Protein 2XR7 (pdb70)

Sequence (440 aa):
ASVIEQCQVVPSPGSATELTLPLTYFDHVWLAFHRRRILFYKLPISRPDFVQTIIPTLKDSLSLTLKYYLPLAGNVACPQDWSGYPELRYVTGNSVSVIFSESDDFNYLIGYHPRNTKDFYHFVPQLAEPKDAPGVQLAPVLAIQVTLFPNHGISIGFTNHHVAGDGATIVKFVRAWALLNKFGGDEQFLANEFIPFYDRSVIKDPNGVGSIWNEKKYKHKSDVVTPPDKVRGTFIITRHDIGKLKNLVLTRRPKLTHVTSFTVTCAYVWTCIIKSEAATGEEIDENGEFFGCAADCRAQFNPPLPPSYFGNALVGYVARTRQVDLAGKEGFTIAVELIGEAIRKRKDEEWILSGSWFKEYDKVDAKRSLSVAGSPKLDLYAADFGWGRPEKLEFVSIDNDDGISSLSKSKDSDGDLEIGLSLSKTRNAFAAFTHGISFL

Organism: Nicotiana tabacum (NCBI:txid4097)

Foldseek 3Di:
DFDDKPQFLAADPVADFWDKFWFFLQLAVLLPPAKKKKFWAWDQDAPVVCVVPVVVLLSVLQSPLCSQVVLLLWWFKAADDLPDTTMSTGGPPGHEMETEEEDEPPVQVLAQPWAFLQVCVVQADQFDDWDDDVRIITGRAKYWYWYDYGRTTIMIMMMGRQSQFAQLQVLLSLLSSLQCSQVVNDCVSRDPLSGADEDPCVVPAPPPVSCVHSVVPCSVARNDDDGDGWIKGKDKQFLVLLVVQLVVLCVPPVDAPQRDSVQLVCLVLVLLLLQLVVVPPDDDDQFAAKEKEWDAQQPAPPHRNDSRHGGHRIFMFMFDDRSNCCNDDCNSSVSSVGSRCSVVPCNVNCVVRPVVCSVVPPPDDQARYEYEDHDQPRPSQSSRNNSHGTSHMDPSPQAPGNHYYYKYHDNDDHRMIMDMTIGHPSSVSSVVSVVVSVVD

InterPro domains:
  IPR023213 Chloramphenicol acetyltransferase-like domain superfamily [G3DSA:3.30.559.10] (2-233)
  IPR023213 Chloramphenicol acetyltransferase-like domain superfamily [G3DSA:3.30.559.10] (234-453)
  IPR051504 Plant secondary metabolite acyltransferase [PTHR31625] (3-452)

CATH classification: 3.30.559.10 (+1 more: 3.30.559.10)

Nearest PDB structures (foldseek):
  2xr7-assembly1_A-2  TM=1.002E+00  e=4.385E-95  Nicotiana tabacum
  7dex-assembly1_A  TM=9.351E-01  e=4.561E-46  Gentiana triflora
  2e1v-assembly2_B  TM=8.966E-01  e=1.602E-45  Chrysanthemum x morifolium
  6wcs-assembly1_B  TM=7.770E-01  e=4.187E-25  Arabidopsis thaliana
  8dqr-assembly1_A  TM=7.249E-01  e=1.707E-25  Arabidopsis thaliana

Solvent-accessible surface area: 20108 Å² total

Structure (mmCIF, N/CA/C/O backbone):
data_2XR7
#
_entry.id   2XR7
#
_cell.length_a   98.079
_cell.length_b   98.079
_cell.length_c   151.840
_cell.angle_alpha   90.00
_cell.angle_beta   90.00
_cell.angle_gamma   90.00
#
_symmetry.space_group_name_H-M   'P 42 21 2'
#
loop_
_entity.id
_entity.type
_entity.pdbx_description
1 polymer MALONYLTRANSFERASE
2 non-polymer 'MALONYL-COENZYME A'
#
loop_
_atom_site.group_PDB
_atom_site.id
_atom_site.type_symbol
_atom_site.label_atom_id
_atom_site.label_alt_id
_atom_site.label_comp_id
_atom_site.label_asym_id
_atom_site.label_entity_id
_atom_site.label_seq_id
_atom_site.pdbx_PDB_ins_code
_atom_site.Cartn_x
_atom_site.Cartn_y
_atom_site.Cartn_z
_atom_site.occupancy
_atom_site.B_iso_or_equiv
_atom_site.auth_seq_id
_atom_site.auth_comp_id
_atom_site.auth_asym_id
_atom_site.auth_atom_id
_atom_site.pdbx_PDB_model_num
ATOM 1 N N . ALA A 1 2 ? -12.960 -43.345 29.204 1.00 80.66 2 ALA A N 1
ATOM 2 C CA . ALA A 1 2 ? -12.575 -44.420 30.177 1.00 82.96 2 ALA A CA 1
ATOM 3 C C . ALA A 1 2 ? -12.080 -43.780 31.465 1.00 81.64 2 ALA A C 1
ATOM 4 O O . ALA A 1 2 ? -11.152 -42.988 31.426 1.00 79.13 2 ALA A O 1
ATOM 6 N N . SER A 1 3 ? -12.686 -44.124 32.602 1.00 84.24 3 SER A N 1
ATOM 7 C CA . SER A 1 3 ? -12.371 -43.475 33.893 1.00 83.55 3 SER A CA 1
ATOM 8 C C . SER A 1 3 ? -11.253 -44.157 34.708 1.00 84.72 3 SER A C 1
ATOM 9 O O . SER A 1 3 ? -11.250 -45.384 34.857 1.00 87.71 3 SER A O 1
ATOM 12 N N . VAL A 1 4 ? -10.319 -43.358 35.243 1.00 82.61 4 VAL A N 1
ATOM 13 C CA . VAL A 1 4 ? -9.155 -43.893 35.992 1.00 83.24 4 VAL A CA 1
ATOM 14 C C . VAL A 1 4 ? -9.304 -43.804 37.512 1.00 85.49 4 VAL A C 1
ATOM 15 O O . VAL A 1 4 ? -8.949 -44.731 38.224 1.00 88.48 4 VAL A O 1
ATOM 19 N N . ILE A 1 5 ? -9.801 -42.674 37.998 1.00 84.47 5 ILE A N 1
ATOM 20 C CA . ILE A 1 5 ? -9.897 -42.398 39.431 1.00 86.44 5 ILE A CA 1
ATOM 21 C C . ILE A 1 5 ? -10.609 -41.051 39.540 1.00 84.52 5 ILE A C 1
ATOM 22 O O . ILE A 1 5 ? -10.191 -40.064 38.922 1.00 81.01 5 ILE A O 1
ATOM 27 N N . GLU A 1 6 ? -11.708 -41.028 40.284 1.00 86.99 6 GLU A N 1
ATOM 28 C CA . GLU A 1 6 ? -12.342 -39.768 40.618 1.00 85.99 6 GLU A CA 1
ATOM 29 C C . GLU A 1 6 ? -11.923 -39.351 42.011 1.00 87.35 6 GLU A C 1
ATOM 30 O O . GLU A 1 6 ? -11.971 -40.137 42.946 1.00 91.01 6 GLU A O 1
ATOM 33 N N . GLN A 1 7 ? -11.465 -38.117 42.131 1.00 85.11 7 GLN A N 1
ATOM 34 C CA . GLN A 1 7 ? -11.274 -37.516 43.429 1.00 86.78 7 GLN A CA 1
ATOM 35 C C . GLN A 1 7 ? -12.498 -36.643 43.699 1.00 87.08 7 GLN A C 1
ATOM 36 O O . GLN A 1 7 ? -12.438 -35.412 43.552 1.00 84.17 7 GLN A O 1
ATOM 39 N N . CYS A 1 8 ? -13.613 -37.304 44.057 1.00 90.80 8 CYS A N 1
ATOM 40 C CA . CYS A 1 8 ? -14.905 -36.647 44.402 1.00 92.04 8 CYS A CA 1
ATOM 41 C C . CYS A 1 8 ? -14.607 -35.443 45.300 1.00 90.81 8 CYS A C 1
ATOM 42 O O . CYS A 1 8 ? -15.307 -34.411 45.280 1.00 89.51 8 CYS A O 1
ATOM 45 N N . GLN A 1 9 ? -13.534 -35.609 46.075 1.00 91.09 9 GLN A N 1
ATOM 46 C CA . GLN A 1 9 ? -12.966 -34.562 46.907 1.00 89.64 9 GLN A CA 1
ATOM 47 C C . GLN A 1 9 ? -11.594 -34.144 46.399 1.00 85.55 9 GLN A C 1
ATOM 48 O O . GLN A 1 9 ? -10.789 -34.985 46.016 1.00 85.50 9 GLN A O 1
ATOM 50 N N . VAL A 1 10 ? -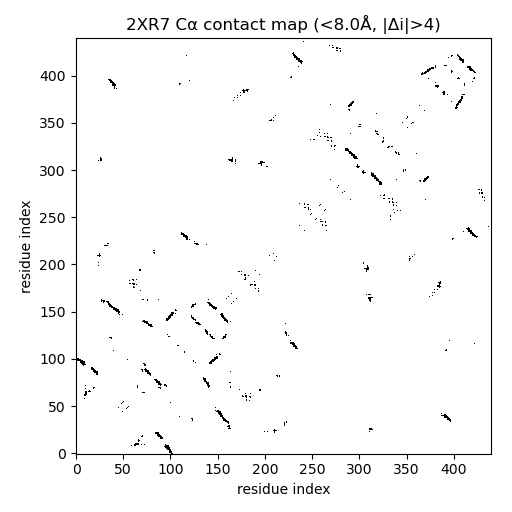11.355 -32.839 46.376 1.00 81.95 10 VAL A N 1
ATOM 51 C CA . VAL A 1 10 ? -10.007 -32.304 46.411 1.00 79.70 10 VAL A CA 1
ATOM 52 C C . VAL A 1 10 ? -10.058 -31.058 47.272 1.00 80.08 10 VAL A C 1
ATOM 53 O O . VAL A 1 10 ? -10.166 -29.956 46.769 1.00 77.74 10 VAL A O 1
ATOM 57 N N . VAL A 1 11 ? -9.987 -31.245 48.581 1.00 83.46 11 VAL A N 1
ATOM 58 C CA . VAL A 1 11 ? -10.172 -30.147 49.523 1.00 84.51 11 VAL A CA 1
ATOM 59 C C . VAL A 1 11 ? -8.985 -29.177 49.499 1.00 83.32 11 VAL A C 1
ATOM 60 O O . VAL A 1 11 ? -7.910 -29.561 49.051 1.00 82.45 11 VAL A O 1
ATOM 64 N N . PRO A 1 12 ? -9.195 -27.903 49.921 1.00 83.47 12 PRO A N 1
ATOM 65 C CA . PRO A 1 12 ? -8.094 -26.925 50.033 1.00 83.23 12 PRO A CA 1
ATOM 66 C C . PRO A 1 12 ? -7.083 -27.285 51.113 1.00 86.81 12 PRO A C 1
ATOM 67 O O . PRO A 1 12 ? -7.455 -27.871 52.125 1.00 90.26 12 PRO A O 1
ATOM 71 N N . SER A 1 13 ? -5.825 -26.909 50.893 1.00 86.51 13 SER A N 1
ATOM 72 C CA . SER A 1 13 ? -4.703 -27.265 51.776 1.00 90.32 13 SER A CA 1
ATOM 73 C C . SER A 1 13 ? -4.860 -26.888 53.260 1.00 94.55 13 SER A C 1
ATOM 74 O O . SER A 1 13 ? -5.510 -25.898 53.583 1.00 94.58 13 SER A O 1
ATOM 77 N N . PRO A 1 14 ? -4.238 -27.672 54.162 1.00 98.42 14 PRO A N 1
ATOM 78 C CA . PRO A 1 14 ? -4.251 -27.463 55.602 1.00 103.32 14 PRO A CA 1
ATOM 79 C C . PRO A 1 14 ? -4.473 -26.018 56.052 1.00 104.08 14 PRO A C 1
ATOM 80 O O . PRO A 1 14 ? -5.384 -25.750 56.843 1.00 106.53 14 PRO A O 1
ATOM 84 N N . GLY A 1 15 ? -3.666 -25.090 55.550 1.00 102.40 15 GLY A N 1
ATOM 85 C CA . GLY A 1 15 ? -3.696 -23.718 56.061 1.00 103.96 15 GLY A CA 1
ATOM 86 C C . GLY A 1 15 ? -4.885 -22.830 55.705 1.00 101.88 15 GLY A C 1
ATOM 87 O O . GLY A 1 15 ? -4.835 -21.619 55.921 1.00 102.11 15 GLY A O 1
ATOM 88 N N . SER A 1 16 ? -5.957 -23.418 55.177 1.00 100.09 16 SER A N 1
ATOM 89 C CA . SER A 1 16 ? -7.065 -22.636 54.619 1.00 97.62 16 SER A CA 1
ATOM 90 C C . SER A 1 16 ? -8.079 -22.177 55.656 1.00 100.46 16 SER A C 1
ATOM 91 O O . SER A 1 16 ? -8.204 -22.780 56.722 1.00 104.29 16 SER A O 1
ATOM 94 N N . ALA A 1 17 ? -8.791 -21.099 55.332 1.00 99.01 17 ALA A N 1
ATOM 95 C CA . ALA A 1 17 ? -9.848 -20.561 56.187 1.00 101.31 17 ALA A CA 1
ATOM 96 C C . ALA A 1 17 ? -11.061 -21.476 56.138 1.00 101.40 17 ALA A C 1
ATOM 97 O O . ALA A 1 17 ? -11.219 -22.261 55.203 1.00 99.00 17 ALA A O 1
ATOM 99 N N . THR A 1 18 ? -11.912 -21.376 57.151 1.00 104.62 18 THR A N 1
ATOM 100 C CA . THR A 1 18 ? -13.055 -22.266 57.279 1.00 105.66 18 THR A CA 1
ATOM 101 C C . THR A 1 18 ? -14.325 -21.625 56.729 1.00 103.29 18 THR A C 1
ATOM 102 O O . THR A 1 18 ? -15.142 -22.285 56.087 1.00 101.80 18 THR A O 1
ATOM 106 N N . GLU A 1 19 ? -14.477 -20.334 57.008 1.00 103.36 19 GLU A N 1
ATOM 107 C CA . GLU A 1 19 ? -15.594 -19.541 56.523 1.00 101.07 19 GLU A CA 1
ATOM 108 C C . GLU A 1 19 ? -15.165 -18.763 55.282 1.00 96.25 19 GLU A C 1
ATOM 109 O O . GLU A 1 19 ? -14.157 -18.039 55.296 1.00 96.00 19 GLU A O 1
ATOM 115 N N . LEU A 1 20 ? -15.908 -18.945 54.198 1.00 92.41 20 LEU A N 1
ATOM 116 C CA . LEU A 1 20 ? -15.946 -17.925 53.159 1.00 88.64 20 LEU A CA 1
ATOM 117 C C . LEU A 1 20 ? -17.276 -17.913 52.455 1.00 86.73 20 LEU A C 1
ATOM 118 O O . LEU A 1 20 ? -17.571 -18.790 51.644 1.00 85.14 20 LEU A O 1
ATOM 123 N N . THR A 1 21 ? -18.074 -16.907 52.783 1.00 86.96 21 THR A N 1
ATOM 124 C CA . THR A 1 21 ? -19.314 -16.685 52.079 1.00 85.14 21 THR A CA 1
ATOM 125 C C . THR A 1 21 ? -19.349 -15.290 51.462 1.00 83.33 21 THR A C 1
ATOM 126 O O . THR A 1 21 ? -19.060 -14.300 52.118 1.00 84.46 21 THR A O 1
ATOM 130 N N . LEU A 1 22 ? -19.673 -15.243 50.175 1.00 80.98 22 LEU A N 1
ATOM 131 C CA . LEU A 1 22 ? -19.633 -14.013 49.396 1.00 79.70 22 LEU A CA 1
ATOM 132 C C . LEU A 1 22 ? -20.964 -13.707 48.731 1.00 78.98 22 LEU A C 1
ATOM 133 O O . LEU A 1 22 ? -21.412 -14.467 47.866 1.00 77.56 22 LEU A O 1
ATOM 138 N N . PRO A 1 23 ? -21.605 -12.592 49.140 1.00 80.06 23 PRO A N 1
ATOM 139 C CA . PRO A 1 23 ? -22.862 -12.203 48.528 1.00 79.49 23 PRO A CA 1
ATOM 140 C C . PRO A 1 23 ? -22.560 -11.664 47.140 1.00 77.56 23 PRO A C 1
ATOM 141 O O . PRO A 1 23 ? -21.462 -11.159 46.908 1.00 77.27 23 PRO A O 1
ATOM 145 N N . LEU A 1 24 ? -23.508 -11.802 46.223 1.00 76.62 24 LEU A N 1
ATOM 146 C CA . LEU A 1 24 ? -23.257 -11.493 44.826 1.00 75.04 24 LEU A CA 1
ATOM 147 C C . LEU A 1 24 ? -23.358 -10.016 44.528 1.00 75.52 24 LEU A C 1
ATOM 148 O O . LEU A 1 24 ? -24.329 -9.373 44.915 1.00 76.99 24 LEU 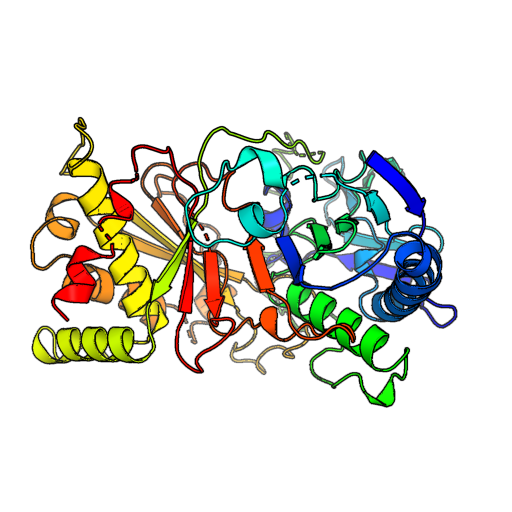A O 1
ATOM 153 N N . THR A 1 25 ? -22.363 -9.471 43.834 1.00 74.69 25 THR A N 1
ATOM 154 C CA . THR A 1 25 ? -22.506 -8.124 43.297 1.00 75.27 25 THR A CA 1
ATOM 155 C C . THR A 1 25 ? -23.536 -8.155 42.179 1.00 75.21 25 THR A C 1
ATOM 156 O O . THR A 1 25 ? -24.001 -9.226 41.766 1.00 74.11 25 THR A O 1
ATOM 160 N N . TYR A 1 26 ? -23.907 -6.971 41.711 1.00 76.61 26 TYR A N 1
ATOM 161 C CA . TYR A 1 26 ? -24.816 -6.864 40.589 1.00 77.04 26 TYR A CA 1
ATOM 162 C C . TYR A 1 26 ? -24.112 -7.330 39.326 1.00 76.00 26 TYR A C 1
ATOM 163 O O . TYR A 1 26 ? -24.743 -7.570 38.298 1.00 76.51 26 TYR A O 1
ATOM 172 N N . PHE A 1 27 ? -22.797 -7.456 39.405 1.00 74.70 27 PHE A N 1
ATOM 173 C CA . PHE A 1 27 ? -22.067 -8.040 38.317 1.00 73.41 27 PHE A CA 1
ATOM 174 C C . PHE A 1 27 ? -22.329 -9.537 38.219 1.00 72.15 27 PHE A C 1
ATOM 175 O O . PHE A 1 27 ? -22.363 -10.092 37.128 1.00 71.79 27 PHE A O 1
ATOM 183 N N . ASP A 1 28 ? -22.539 -10.182 39.359 1.00 71.95 28 ASP A N 1
ATOM 184 C CA . ASP A 1 28 ? -22.646 -11.631 39.400 1.00 71.04 28 ASP A CA 1
ATOM 185 C C . ASP A 1 28 ? -24.037 -12.129 39.022 1.00 72.00 28 ASP A C 1
ATOM 186 O O . ASP A 1 28 ? -24.172 -13.222 38.468 1.00 71.82 28 ASP A O 1
ATOM 191 N N . HIS A 1 29 ? -25.063 -11.329 39.298 1.00 73.46 29 HIS A N 1
ATOM 192 C CA . HIS A 1 29 ? -26.447 -11.814 39.242 1.00 74.78 29 HIS A CA 1
ATOM 193 C C . HIS A 1 29 ? -26.859 -12.442 37.923 1.00 75.04 29 HIS A C 1
ATOM 194 O O . HIS A 1 29 ? -27.406 -13.548 37.904 1.00 75.42 29 HIS A O 1
ATOM 201 N N . VAL A 1 30 ? -26.595 -11.735 36.828 1.00 75.26 30 VAL A N 1
ATOM 202 C CA . VAL A 1 30 ? -27.040 -12.162 35.500 1.00 76.11 30 VAL A CA 1
ATOM 203 C C . VAL A 1 30 ? -26.496 -13.537 35.091 1.00 75.04 30 VAL A C 1
ATOM 204 O O . VAL A 1 30 ? -27.138 -14.283 34.340 1.00 75.97 30 VAL A O 1
ATOM 208 N N . TRP A 1 31 ? -25.320 -13.880 35.601 1.00 73.28 31 TRP A N 1
ATOM 209 C CA . TRP A 1 31 ? -24.667 -15.102 35.170 1.00 72.09 31 TRP A CA 1
ATOM 210 C C . TRP A 1 31 ? -25.361 -16.333 35.720 1.00 72.39 31 TRP A C 1
ATOM 211 O O . TRP A 1 31 ? -25.051 -17.454 35.329 1.00 72.38 31 TRP A O 1
ATOM 222 N N . LEU A 1 32 ? -26.336 -16.112 36.589 1.00 73.05 32 LEU A N 1
ATOM 223 C CA . LEU A 1 32 ? -27.085 -17.201 37.163 1.00 74.06 32 LEU A CA 1
ATOM 224 C C . LEU A 1 32 ? -27.956 -17.874 36.131 1.00 75.49 32 LEU A C 1
ATOM 225 O O . LEU A 1 32 ? -28.279 -19.055 36.255 1.00 76.36 32 LEU A O 1
ATOM 230 N N . ALA A 1 33 ? -28.331 -17.113 35.109 1.00 76.43 33 ALA A N 1
ATOM 231 C CA . ALA A 1 33 ? -29.213 -17.606 34.053 1.00 78.33 33 ALA A CA 1
ATOM 232 C C . ALA A 1 33 ? -28.392 -18.002 32.843 1.00 77.95 33 ALA A C 1
ATOM 233 O O . ALA A 1 33 ? -28.927 -18.220 31.756 1.00 79.55 33 ALA A O 1
ATOM 235 N N . PHE A 1 34 ? -27.082 -18.093 33.036 1.00 76.09 34 PHE A N 1
ATOM 236 C CA . PHE A 1 34 ? -26.204 -18.478 31.951 1.00 75.69 34 PHE A CA 1
ATOM 237 C C . PHE A 1 34 ? -25.700 -19.893 32.124 1.00 74.48 34 PHE A C 1
ATOM 238 O O . PHE A 1 34 ? -25.460 -20.325 33.242 1.00 73.90 34 PHE A O 1
ATOM 246 N N . HIS A 1 35 ? -25.562 -20.612 31.015 1.00 74.86 35 HIS A N 1
ATOM 247 C CA . HIS A 1 35 ? -24.981 -21.952 31.030 1.00 74.73 35 HIS A CA 1
ATOM 248 C C . HIS A 1 35 ? -23.547 -21.952 31.560 1.00 71.83 35 HIS A C 1
ATOM 249 O O . HIS A 1 35 ? -23.014 -20.919 31.961 1.00 70.89 35 HIS A O 1
ATOM 256 N N . ARG A 1 36 ? -22.920 -23.110 31.576 1.00 70.67 36 ARG A N 1
ATOM 257 C CA . ARG A 1 36 ? -21.661 -23.209 32.270 1.00 68.57 36 ARG A CA 1
ATOM 258 C C . ARG A 1 36 ? -20.548 -23.048 31.254 1.00 67.79 36 ARG A C 1
ATOM 259 O O . ARG A 1 36 ? -20.799 -23.161 30.047 1.00 68.93 36 ARG A O 1
ATOM 275 N N . ARG A 1 38 ? -16.815 -24.042 29.601 1.00 63.08 38 ARG A N 1
ATOM 276 C CA . ARG A 1 38 ? -15.979 -25.200 29.380 1.00 62.12 38 ARG A CA 1
ATOM 277 C C . ARG A 1 38 ? -14.767 -24.858 28.524 1.00 61.44 38 ARG A C 1
ATOM 278 O O . ARG A 1 38 ? -14.902 -24.379 27.398 1.00 62.14 38 ARG A O 1
ATOM 286 N N . ARG A 1 39 ? -13.583 -25.088 29.084 1.00 60.25 39 ARG A N 1
ATOM 287 C CA . ARG A 1 39 ? -12.321 -24.840 28.404 1.00 59.60 39 ARG A CA 1
ATOM 288 C C . ARG A 1 39 ? -11.481 -26.085 28.511 1.00 59.20 39 ARG A C 1
ATOM 289 O O . ARG A 1 39 ? -11.509 -26.784 29.537 1.00 59.32 39 ARG A O 1
ATOM 297 N N . ILE A 1 40 ? -10.710 -26.364 27.473 1.00 59.02 40 ILE A N 1
ATOM 298 C CA . ILE A 1 40 ? -9.737 -27.438 27.562 1.00 58.48 40 ILE A CA 1
ATOM 299 C C . ILE A 1 40 ? -8.364 -26.934 27.177 1.00 57.92 40 ILE A C 1
ATOM 300 O O . ILE A 1 40 ? -8.236 -26.052 26.330 1.00 58.26 40 ILE A O 1
ATOM 305 N N . LEU A 1 41 ? -7.345 -27.503 27.810 1.00 57.26 41 LEU A N 1
ATOM 306 C CA . LEU A 1 41 ? -5.974 -27.253 27.441 1.00 56.76 41 LEU A CA 1
ATOM 307 C C . LEU A 1 41 ? -5.323 -28.567 27.103 1.00 56.83 41 LEU A C 1
ATOM 308 O O . LEU A 1 41 ? -5.356 -29.517 27.899 1.00 57.20 41 LEU A O 1
ATOM 313 N N . PHE A 1 42 ? -4.734 -28.632 25.916 1.00 56.92 42 PHE A N 1
ATOM 314 C CA . PHE A 1 42 ? -4.000 -29.819 25.504 1.00 56.60 42 PHE A CA 1
ATOM 315 C C . PHE A 1 42 ? -2.511 -29.593 25.632 1.00 56.02 42 PHE A C 1
ATOM 316 O O . PHE A 1 42 ? -1.998 -28.523 25.292 1.00 55.93 42 PHE A O 1
ATOM 324 N N . TYR A 1 43 ? -1.825 -30.624 26.109 1.00 55.86 43 TYR A N 1
ATOM 325 C CA . TYR A 1 43 ? -0.399 -30.594 26.287 1.00 55.34 43 TYR A CA 1
ATOM 326 C C . TYR A 1 43 ? 0.223 -31.756 25.559 1.00 55.90 43 TYR A C 1
ATOM 327 O O . TYR A 1 43 ? -0.048 -32.893 25.895 1.00 56.60 43 TYR A O 1
ATOM 336 N N . LYS A 1 44 ? 1.052 -31.474 24.562 1.00 59.77 44 LYS A N 1
ATOM 337 C CA . LYS A 1 44 ? 1.765 -32.527 23.823 1.00 62.35 44 LYS A CA 1
ATOM 338 C C . LYS A 1 44 ? 2.891 -33.100 24.674 1.00 62.97 44 LYS A C 1
ATOM 339 O O . LYS A 1 44 ? 3.785 -32.366 25.105 1.00 64.25 44 LYS A O 1
ATOM 345 N N . LEU A 1 45 ? 2.844 -34.405 24.913 1.00 63.07 45 LEU A N 1
ATOM 346 C CA . LEU A 1 45 ? 3.839 -35.099 25.743 1.00 64.15 45 LEU A CA 1
ATOM 347 C C . LEU A 1 45 ? 4.107 -36.550 25.335 1.00 65.85 45 LEU A C 1
ATOM 348 O O . LEU A 1 45 ? 3.186 -37.294 24.995 1.00 65.43 45 LEU A O 1
ATOM 353 N N . PRO A 1 46 ? 5.364 -36.983 25.431 1.00 68.14 46 PRO A N 1
ATOM 354 C CA . PRO A 1 46 ? 5.595 -38.417 25.244 1.00 70.30 46 PRO A CA 1
ATOM 355 C C . PRO A 1 46 ? 5.293 -39.285 26.504 1.00 69.77 46 PRO A C 1
ATOM 356 O O . PRO A 1 46 ? 6.072 -40.171 26.849 1.00 72.03 46 PRO A O 1
ATOM 360 N N . ILE A 1 47 ? 4.144 -39.050 27.143 1.00 67.15 47 ILE A N 1
ATOM 361 C CA . ILE A 1 47 ? 3.774 -39.692 28.423 1.00 67.00 47 ILE A CA 1
ATOM 362 C C . ILE A 1 47 ? 3.099 -41.090 28.376 1.00 68.40 47 ILE A C 1
ATOM 363 O O . ILE A 1 47 ? 2.085 -41.290 27.696 1.00 67.43 47 ILE A O 1
ATOM 368 N N . SER A 1 48 ? 3.669 -42.035 29.135 1.00 71.05 48 SER A N 1
ATOM 369 C CA . SER A 1 48 ? 3.121 -43.391 29.330 1.00 73.02 48 SER A CA 1
ATOM 370 C C . SER A 1 48 ? 1.991 -43.395 30.371 1.00 71.92 48 SER A C 1
ATOM 371 O O . SER A 1 48 ? 1.825 -42.422 31.108 1.00 69.58 48 SER A O 1
ATOM 374 N N . ARG A 1 49 ? 1.208 -44.469 30.447 1.00 74.06 49 ARG A N 1
ATOM 375 C CA . ARG A 1 49 ? 0.176 -44.508 31.491 1.00 73.85 49 ARG A CA 1
ATOM 376 C C . ARG A 1 49 ? 0.770 -44.568 32.906 1.00 75.71 49 ARG A C 1
ATOM 377 O O . ARG A 1 49 ? 0.401 -43.731 33.750 1.00 73.87 49 ARG A O 1
ATOM 385 N N . PRO A 1 50 ? 1.670 -45.556 33.173 1.00 79.72 50 PRO A N 1
ATOM 386 C CA . PRO A 1 50 ? 2.307 -45.687 34.483 1.00 81.95 50 PRO A CA 1
ATOM 387 C C . PRO A 1 50 ? 2.646 -44.358 35.131 1.00 79.28 50 PRO A C 1
ATOM 388 O O . PRO A 1 50 ? 2.154 -44.059 36.212 1.00 78.64 50 PRO A O 1
ATOM 392 N N . ASP A 1 51 ? 3.448 -43.551 34.455 1.00 78.22 51 ASP A N 1
ATOM 393 C CA . ASP A 1 51 ? 3.955 -42.333 35.069 1.00 77.53 51 ASP A CA 1
ATOM 394 C C . ASP A 1 51 ? 2.944 -41.193 35.052 1.00 72.80 51 ASP A C 1
ATOM 395 O O . ASP A 1 51 ? 3.184 -40.118 35.604 1.00 71.54 51 ASP A O 1
ATOM 400 N N . PHE A 1 52 ? 1.813 -41.434 34.413 1.00 70.98 52 PHE A N 1
ATOM 401 C CA . PHE A 1 52 ? 0.693 -40.517 34.525 1.00 67.72 52 PHE A CA 1
ATOM 402 C C . PHE A 1 52 ? 0.053 -40.749 35.895 1.00 68.30 52 PHE A C 1
ATOM 403 O O . PHE A 1 52 ? -0.166 -39.812 36.673 1.00 66.94 52 PHE A O 1
ATOM 411 N N . VAL A 1 53 ? -0.212 -42.014 36.188 1.00 70.55 53 VAL A N 1
ATOM 412 C CA . VAL A 1 53 ? -0.612 -42.429 37.522 1.00 72.42 53 VAL A CA 1
ATOM 413 C C . VAL A 1 53 ? 0.443 -42.131 38.618 1.00 74.22 53 VAL A C 1
ATOM 414 O O . VAL A 1 53 ? 0.068 -41.571 39.659 1.00 73.93 53 VAL A O 1
ATOM 418 N N . GLN A 1 54 ? 1.722 -42.500 38.389 1.00 76.03 54 GLN A N 1
ATOM 419 C CA . GLN A 1 54 ? 2.822 -42.282 39.357 1.00 78.42 54 GLN A CA 1
ATOM 420 C C . GLN A 1 54 ? 2.947 -40.834 39.757 1.00 75.48 54 GLN A C 1
ATOM 421 O O . GLN A 1 54 ? 3.087 -40.524 40.941 1.00 77.05 54 GLN A O 1
ATOM 427 N N . THR A 1 55 ? 2.947 -39.957 38.751 1.00 71.44 55 THR A N 1
ATOM 428 C CA . THR A 1 55 ? 3.407 -38.584 38.927 1.00 69.19 55 THR A CA 1
ATOM 429 C C . THR A 1 55 ? 2.335 -37.561 38.717 1.00 65.02 55 THR A C 1
ATOM 430 O O . THR A 1 55 ? 1.965 -36.833 39.632 1.00 64.67 55 THR A O 1
ATOM 434 N N . ILE A 1 56 ? 1.854 -37.486 37.493 1.00 62.31 56 ILE A N 1
ATOM 435 C CA . ILE A 1 56 ? 0.921 -36.452 37.154 1.00 59.24 56 ILE A CA 1
ATOM 436 C C . ILE A 1 56 ? -0.212 -36.341 38.187 1.00 58.65 56 ILE A C 1
ATOM 437 O O . ILE A 1 56 ? -0.493 -35.249 38.691 1.00 57.61 56 ILE A O 1
ATOM 442 N N . ILE A 1 57 ? -0.832 -37.470 38.533 1.00 59.62 57 ILE A N 1
ATOM 443 C CA . ILE A 1 57 ? -1.949 -37.447 39.477 1.00 58.70 57 ILE A CA 1
ATOM 444 C C . ILE A 1 57 ? -1.540 -36.890 40.836 1.00 60.06 57 ILE A C 1
ATOM 445 O O . ILE A 1 57 ? -1.948 -35.790 41.170 1.00 57.66 57 ILE A O 1
ATOM 450 N N . PRO A 1 58 ? -0.687 -37.608 41.597 1.00 64.19 58 PRO A N 1
ATOM 451 C CA . PRO A 1 58 ? -0.311 -37.008 42.889 1.00 66.31 58 PRO A CA 1
ATOM 452 C C . PRO A 1 58 ? 0.089 -35.517 42.778 1.00 64.78 58 PRO A C 1
ATOM 453 O O . PRO A 1 58 ? -0.474 -34.664 43.484 1.00 64.23 58 PRO A O 1
ATOM 457 N N . THR A 1 59 ? 1.011 -35.202 41.877 1.00 64.35 59 THR A N 1
ATOM 458 C CA . THR A 1 59 ? 1.502 -33.840 41.784 1.00 63.98 59 THR A CA 1
ATOM 459 C C . THR A 1 59 ? 0.386 -32.836 41.461 1.00 61.23 59 THR A C 1
ATOM 460 O O . THR A 1 59 ? 0.297 -31.783 42.108 1.00 61.53 59 THR A O 1
ATOM 464 N N . LEU A 1 60 ? -0.475 -33.156 40.495 1.00 59.02 60 LEU A N 1
ATOM 465 C CA . LEU A 1 60 ? -1.597 -32.270 40.205 1.00 56.72 60 LEU A CA 1
ATOM 466 C C . LEU A 1 60 ? -2.494 -32.149 41.415 1.00 57.65 60 LEU A C 1
ATOM 467 O O . LEU A 1 60 ? -2.837 -31.047 41.834 1.00 56.85 60 LEU A O 1
ATOM 472 N N . LYS A 1 61 ? -2.822 -33.299 41.997 1.00 60.34 61 LYS A N 1
ATOM 473 C CA . LYS A 1 61 ? -3.710 -33.388 43.155 1.00 61.91 61 LYS A CA 1
ATOM 474 C C . LYS A 1 61 ? -3.207 -32.438 44.228 1.00 63.57 61 LYS A C 1
ATOM 475 O O . LYS A 1 61 ? -4.005 -31.665 44.772 1.00 64.09 61 LYS A O 1
ATOM 481 N N . ASP A 1 62 ? -1.901 -32.451 44.514 1.00 64.85 62 ASP A N 1
ATOM 482 C CA . ASP A 1 62 ? -1.370 -31.531 45.517 1.00 66.62 62 ASP A CA 1
ATOM 483 C C . ASP A 1 62 ? -1.540 -30.087 45.083 1.00 64.39 62 ASP A C 1
ATOM 484 O O . ASP A 1 62 ? -2.368 -29.342 45.627 1.00 64.04 62 ASP A O 1
ATOM 489 N N . SER A 1 63 ? -0.762 -29.716 44.072 1.00 63.24 63 SER A N 1
ATOM 490 C CA . SER A 1 63 ? -0.727 -28.366 43.532 1.00 61.16 63 SER A CA 1
ATOM 491 C C . SER A 1 63 ? -2.108 -27.763 43.406 1.00 58.46 63 SER A C 1
ATOM 492 O O . SER A 1 63 ? -2.261 -26.551 43.487 1.00 58.13 63 SER A O 1
ATOM 495 N N . LEU A 1 64 ? -3.117 -28.602 43.211 1.00 56.90 64 LEU A N 1
ATOM 496 C CA . LEU A 1 64 ? -4.457 -28.069 43.088 1.00 55.52 64 LEU A CA 1
ATOM 497 C C . LEU A 1 64 ? -4.983 -27.583 44.430 1.00 57.70 64 LEU A C 1
ATOM 498 O O . LEU A 1 64 ? -5.422 -26.434 44.548 1.00 57.54 64 LEU A O 1
ATOM 503 N N . SER A 1 65 ? -4.929 -28.445 45.444 1.00 60.03 65 SER A N 1
ATOM 504 C CA . SER A 1 65 ? -5.511 -28.099 46.737 1.00 62.00 65 SER A CA 1
ATOM 505 C C . SER A 1 65 ? -4.845 -26.821 47.246 1.00 63.18 65 SER A C 1
ATOM 506 O O . SER A 1 65 ? -5.492 -25.882 47.703 1.00 63.72 65 SER A O 1
ATOM 509 N N . LEU A 1 66 ? -3.535 -26.798 47.108 1.00 64.15 66 LEU A N 1
ATOM 510 C CA . LEU A 1 66 ? -2.736 -25.637 47.387 1.00 65.91 66 LEU A CA 1
ATOM 511 C C . LEU A 1 66 ? -3.288 -24.387 46.710 1.00 63.86 66 LEU A C 1
ATOM 512 O O . LEU A 1 66 ? -3.418 -23.336 47.353 1.00 65.50 66 LEU A O 1
ATOM 517 N N . THR A 1 67 ? -3.598 -24.506 45.418 1.00 60.42 67 THR A N 1
ATOM 518 C CA . THR A 1 67 ? -4.168 -23.412 44.653 1.00 58.91 67 THR A CA 1
ATOM 519 C C . THR A 1 67 ? -5.467 -22.946 45.299 1.00 58.95 67 THR A C 1
ATOM 520 O O . THR A 1 67 ? -5.641 -21.765 45.558 1.00 60.10 67 THR A O 1
ATOM 524 N N . LEU A 1 68 ? -6.363 -23.889 45.573 1.00 58.44 68 LEU A N 1
ATOM 525 C CA . LEU A 1 68 ? -7.695 -23.601 46.123 1.00 58.91 68 LEU A CA 1
ATOM 526 C C . LEU A 1 68 ? -7.694 -22.907 47.475 1.00 61.62 68 LEU A C 1
ATOM 527 O O . LEU A 1 68 ? -8.656 -22.207 47.801 1.00 62.24 68 LEU A O 1
ATOM 532 N N . LYS A 1 69 ? -6.634 -23.111 48.265 1.00 63.45 69 LYS A N 1
ATOM 533 C CA . LYS A 1 69 ? -6.451 -22.344 49.496 1.00 66.26 69 LYS A CA 1
ATOM 534 C C . LYS A 1 69 ? -6.395 -20.855 49.174 1.00 66.34 69 LYS A C 1
ATOM 535 O O . LYS A 1 69 ? -6.718 -20.025 50.013 1.00 68.83 69 LYS A O 1
ATOM 537 N N . TYR A 1 70 ? -6.001 -20.519 47.956 1.00 64.06 70 TYR A N 1
ATOM 538 C CA . TYR A 1 70 ? -6.060 -19.137 47.520 1.00 64.69 70 TYR A CA 1
ATOM 539 C C . TYR A 1 70 ? -7.400 -18.766 46.869 1.00 62.89 70 TYR A C 1
ATOM 540 O O . TYR A 1 70 ? -8.036 -17.791 47.270 1.00 64.50 70 TYR A O 1
ATOM 549 N N . TYR A 1 71 ? -7.806 -19.549 45.872 1.00 59.92 71 TYR A N 1
ATOM 550 C CA . TYR A 1 71 ? -9.048 -19.358 45.135 1.00 58.43 71 TYR A CA 1
ATOM 551 C C . TYR A 1 71 ? -10.179 -20.175 45.760 1.00 58.43 71 TYR A C 1
ATOM 552 O O . TYR A 1 71 ? -10.771 -21.044 45.125 1.00 56.74 71 TYR A O 1
ATOM 561 N N . LEU A 1 72 ? -10.478 -19.854 47.016 1.00 60.80 72 LEU A N 1
ATOM 562 C CA . LEU A 1 72 ? -11.347 -20.638 47.890 1.00 61.55 72 LEU A CA 1
ATOM 563 C C . LEU A 1 72 ? -12.767 -20.900 47.386 1.00 61.23 72 LEU A C 1
ATOM 564 O O . LEU A 1 72 ? -13.187 -22.052 47.363 1.00 61.32 72 LEU A O 1
ATOM 569 N N . PRO A 1 73 ? -13.510 -19.864 46.968 1.00 61.76 73 PRO A N 1
ATOM 570 C CA . PRO A 1 73 ? -14.875 -20.113 46.510 1.00 62.36 73 PRO A CA 1
ATOM 571 C C . PRO A 1 73 ? -14.991 -21.199 45.438 1.00 60.74 73 PRO A C 1
ATOM 572 O O . PRO A 1 73 ? -16.069 -21.777 45.257 1.00 61.19 73 PRO A O 1
ATOM 576 N N . LEU A 1 74 ? -13.903 -21.478 44.731 1.00 59.23 74 LEU A N 1
ATOM 577 C CA . LEU A 1 74 ? -13.967 -22.485 43.690 1.00 58.39 74 LEU A CA 1
ATOM 578 C C . LEU A 1 74 ? -14.193 -23.908 44.231 1.00 59.20 74 LEU A C 1
ATOM 579 O O . LEU A 1 74 ? -14.574 -24.803 43.482 1.00 59.35 74 LEU A O 1
ATOM 584 N N . ALA A 1 75 ? -14.007 -24.126 45.527 1.00 60.78 75 ALA A N 1
ATOM 585 C CA . ALA A 1 75 ? -14.467 -25.379 46.130 1.00 62.18 75 ALA A CA 1
ATOM 586 C C . ALA A 1 75 ? -15.920 -25.242 46.590 1.00 64.99 75 ALA A C 1
ATOM 587 O O . ALA A 1 75 ? -16.599 -26.235 46.903 1.00 66.32 75 ALA A O 1
ATOM 589 N N . GLY A 1 76 ? -16.395 -23.996 46.615 1.00 66.28 76 GLY A N 1
ATOM 590 C CA . GLY A 1 76 ? -17.715 -23.653 47.166 1.00 69.12 76 GLY A CA 1
ATOM 591 C C . GLY A 1 76 ? -18.885 -23.978 46.261 1.00 69.67 76 GLY A C 1
ATOM 592 O O . GLY A 1 76 ? -18.786 -24.855 45.388 1.00 68.83 76 GLY A O 1
ATOM 593 N N . ASN A 1 77 ? -19.982 -23.245 46.432 1.00 71.49 77 ASN A N 1
ATOM 594 C CA . ASN A 1 77 ? -21.238 -23.747 45.925 1.00 73.10 77 ASN A CA 1
ATOM 595 C C . ASN A 1 77 ? -22.332 -22.782 45.467 1.00 74.97 77 ASN A C 1
ATOM 596 O O . ASN A 1 77 ? -23.427 -23.247 45.147 1.00 77.82 77 ASN A O 1
ATOM 601 N N . VAL A 1 78 ? -22.099 -21.476 45.422 1.00 73.88 78 VAL A N 1
ATOM 602 C CA . VAL A 1 78 ? -23.217 -20.553 45.085 1.00 76.10 78 VAL A CA 1
ATOM 603 C C . VAL A 1 78 ? -24.612 -20.960 45.634 1.00 79.70 78 VAL A C 1
ATOM 604 O O . VAL A 1 78 ? -25.294 -21.858 45.112 1.00 80.49 78 VAL A O 1
ATOM 608 N N . ALA A 1 79 ? -25.022 -20.272 46.692 1.00 82.04 79 ALA A N 1
ATOM 609 C CA . ALA A 1 79 ? -26.304 -20.519 47.324 1.00 86.02 79 ALA A CA 1
ATOM 610 C C . ALA A 1 79 ? -27.383 -19.757 46.594 1.00 88.79 79 ALA A C 1
ATOM 611 O O . ALA A 1 79 ? -27.224 -18.577 46.299 1.00 89.02 79 ALA A O 1
ATOM 613 N N . CYS A 1 80 ? -28.489 -20.433 46.324 1.00 106.24 80 CYS A N 1
ATOM 614 C CA . CYS A 1 80 ? -29.589 -19.824 45.608 1.00 107.40 80 CYS A CA 1
ATOM 615 C C . CYS A 1 80 ? -30.877 -19.840 46.423 1.00 112.81 80 CYS A C 1
ATOM 616 O O . CYS A 1 80 ? -31.469 -20.904 46.634 1.00 114.18 80 CYS A O 1
ATOM 619 N N . PRO A 1 81 ? -31.305 -18.652 46.889 1.00 116.24 81 PRO A N 1
ATOM 620 C CA . PRO A 1 81 ? -32.517 -18.417 47.671 1.00 122.28 81 PRO A CA 1
ATOM 621 C C . PRO A 1 81 ? -33.754 -19.004 47.007 1.00 123.59 81 PRO A C 1
ATOM 622 O O . PRO A 1 81 ? -33.917 -18.887 45.792 1.00 120.58 81 PRO A O 1
ATOM 626 N N . GLN A 1 82 ? -34.617 -19.623 47.809 1.00 128.34 82 GLN A N 1
ATOM 627 C CA . GLN A 1 82 ? -35.810 -20.293 47.298 1.00 130.25 82 GLN A CA 1
ATOM 628 C C . GLN A 1 82 ? -37.072 -19.451 47.479 1.00 135.84 82 GLN A C 1
ATOM 629 O O . GLN A 1 82 ? -37.919 -19.391 46.586 1.00 136.23 82 GLN A O 1
ATOM 635 N N . ASP A 1 83 ? -37.197 -18.799 48.630 1.00 140.51 83 ASP A N 1
ATOM 636 C CA . ASP A 1 83 ? -38.256 -17.815 48.798 1.00 146.19 83 ASP A CA 1
ATOM 637 C C . ASP A 1 83 ? -37.701 -16.406 48.616 1.00 145.25 83 ASP A C 1
ATOM 638 O O . ASP A 1 83 ? -36.488 -16.219 48.507 1.00 140.40 83 ASP A O 1
ATOM 643 N N . TRP A 1 84 ? -38.602 -15.428 48.586 1.00 150.12 84 TRP A N 1
ATOM 644 C CA . TRP A 1 84 ? -38.270 -14.050 48.233 1.00 149.65 84 TRP A CA 1
ATOM 645 C C . TRP A 1 84 ? -37.567 -13.312 49.383 1.00 152.23 84 TRP A C 1
ATOM 646 O O . TRP A 1 84 ? -37.866 -12.159 49.684 1.00 156.48 84 TRP A O 1
ATOM 657 N N . SER A 1 85 ? -36.623 -14.004 50.014 1.00 149.93 85 SER A N 1
ATOM 658 C CA . SER A 1 85 ? -35.811 -13.454 51.093 1.00 151.93 85 SER A CA 1
ATOM 659 C C . SER A 1 85 ? -34.672 -12.598 50.535 1.00 147.09 85 SER A C 1
ATOM 660 O O . SER A 1 85 ? -34.296 -11.592 51.132 1.00 149.85 85 SER A O 1
ATOM 663 N N . GLY A 1 86 ? -34.116 -13.009 49.401 1.00 140.12 86 GLY A N 1
ATOM 664 C CA . GLY A 1 86 ? -33.061 -12.242 48.758 1.00 135.53 86 GLY A CA 1
ATOM 665 C C . GLY A 1 86 ? -31.660 -12.780 49.014 1.00 131.00 86 GLY A C 1
ATOM 666 O O . GLY A 1 86 ? -31.499 -13.786 49.713 1.00 131.45 86 GLY A O 1
ATOM 667 N N . TYR A 1 87 ? -30.665 -12.083 48.441 1.00 126.84 87 TYR A N 1
ATOM 668 C CA . TYR A 1 87 ? -29.210 -12.379 48.509 1.00 121.76 87 TYR A CA 1
ATOM 669 C C . TYR A 1 87 ? -28.754 -13.810 48.188 1.00 116.57 87 TYR A C 1
ATOM 670 O O . TYR A 1 87 ? -28.772 -14.686 49.048 1.00 118.05 87 TYR A O 1
ATOM 679 N N . PRO A 1 88 ? -28.363 -14.045 46.926 1.00 110.70 88 PRO A N 1
ATOM 680 C CA . PRO A 1 88 ? -27.552 -15.201 46.572 1.00 105.53 88 PRO A CA 1
ATOM 681 C C . PRO A 1 88 ? -26.125 -14.985 47.039 1.00 103.31 88 PRO A C 1
ATOM 682 O O . PRO A 1 88 ? -25.579 -13.902 46.871 1.00 102.76 88 PRO A O 1
ATOM 686 N N . GLU A 1 89 ? -25.535 -16.011 47.632 1.00 102.48 89 GLU A N 1
ATOM 687 C CA . GLU A 1 89 ? -24.159 -15.938 48.093 1.00 101.03 89 GLU A CA 1
ATOM 688 C C . GLU A 1 89 ? -23.342 -16.984 47.371 1.00 96.09 89 GLU A C 1
ATOM 689 O O . GLU A 1 89 ? -23.894 -17.968 46.889 1.00 95.23 89 GLU A O 1
ATOM 695 N N . LEU A 1 90 ? -22.032 -16.775 47.299 1.00 93.15 90 LEU A N 1
ATOM 696 C CA . LEU A 1 90 ? -21.111 -17.872 47.072 1.00 89.62 90 LEU A CA 1
ATOM 697 C C . LEU A 1 90 ? -20.696 -18.356 48.462 1.00 92.64 90 LEU A C 1
ATOM 698 O O . LEU A 1 90 ? -20.246 -17.562 49.282 1.00 95.09 90 LEU A O 1
ATOM 703 N N . ARG A 1 91 ? -20.865 -19.649 48.732 1.00 92.58 91 ARG A N 1
ATOM 704 C CA . ARG A 1 91 ? -20.592 -20.208 50.056 1.00 95.29 91 ARG A CA 1
ATOM 705 C C . ARG A 1 91 ? -19.505 -21.271 50.005 1.00 92.51 91 ARG A C 1
ATOM 706 O O . ARG A 1 91 ? -19.543 -22.148 49.150 1.00 89.75 91 ARG A O 1
ATOM 714 N N . TYR A 1 92 ? -18.545 -21.198 50.923 1.00 93.72 92 TYR A N 1
ATOM 715 C CA . TYR A 1 92 ? -17.622 -22.310 51.148 1.00 92.37 92 TYR A CA 1
ATOM 716 C C . TYR A 1 92 ? -17.586 -22.665 52.613 1.00 96.61 92 TYR A C 1
ATOM 717 O O . TYR A 1 92 ? -17.404 -21.792 53.464 1.00 99.78 92 TYR A O 1
ATOM 726 N N . VAL A 1 93 ? -17.737 -23.956 52.893 1.00 96.92 93 VAL A N 1
ATOM 727 C CA . VAL A 1 93 ? -17.613 -24.469 54.250 1.00 101.00 93 VAL A CA 1
ATOM 728 C C . VAL A 1 93 ? -16.646 -25.636 54.310 1.00 99.70 93 VAL A C 1
ATOM 729 O O . VAL A 1 93 ? -16.618 -26.483 53.426 1.00 96.20 93 VAL A O 1
ATOM 733 N N . THR A 1 94 ? -15.844 -25.661 55.366 1.00 102.94 94 THR A N 1
ATOM 734 C CA . THR A 1 94 ? -14.953 -26.777 55.619 1.00 102.90 94 THR A CA 1
ATOM 735 C C . THR A 1 94 ? -15.688 -28.082 55.374 1.00 102.74 94 THR A C 1
ATOM 736 O O . THR A 1 94 ? -16.620 -28.426 56.097 1.00 106.19 94 THR A O 1
ATOM 740 N N . GLY A 1 95 ? -15.281 -28.779 54.321 1.00 98.95 95 GLY A N 1
ATOM 741 C CA . GLY A 1 95 ? -15.896 -30.042 53.977 1.00 98.79 95 GLY A CA 1
ATOM 742 C C . GLY A 1 95 ? -16.096 -30.152 52.488 1.00 94.42 95 GLY A C 1
ATOM 743 O O . GLY A 1 95 ? -15.616 -31.093 51.866 1.00 92.78 95 GLY A O 1
ATOM 744 N N . ASN A 1 96 ? -16.806 -29.197 51.903 1.00 93.03 96 ASN A N 1
ATOM 745 C CA . ASN A 1 96 ? -17.046 -29.260 50.472 1.00 88.94 96 ASN A CA 1
ATOM 746 C C . ASN A 1 96 ? -15.746 -29.111 49.689 1.00 85.41 96 ASN A C 1
ATOM 747 O O . ASN A 1 96 ? -14.756 -28.568 50.197 1.00 85.58 96 ASN A O 1
ATOM 752 N N . SER A 1 97 ? -15.762 -29.615 48.459 1.00 82.45 97 SER A N 1
ATOM 753 C CA . SER A 1 97 ? -14.540 -29.809 47.687 1.00 80.02 97 SER A CA 1
ATOM 754 C C . SER A 1 97 ? -14.770 -29.871 46.173 1.00 76.62 97 SER A C 1
ATOM 755 O O . SER A 1 97 ? -15.902 -29.909 45.702 1.00 76.41 97 SER A O 1
ATOM 758 N N . VAL A 1 98 ? -13.677 -29.890 45.419 1.00 74.44 98 VAL A N 1
ATOM 759 C CA . VAL A 1 98 ? -13.748 -29.981 43.968 1.00 71.84 98 VAL A CA 1
ATOM 760 C C . VAL A 1 98 ? -13.709 -31.419 43.451 1.00 72.32 98 VAL A C 1
ATOM 761 O O . VAL A 1 98 ? -12.945 -32.258 43.919 1.00 73.72 98 VAL A O 1
ATOM 765 N N . SER A 1 99 ? -14.559 -31.688 42.477 1.00 71.86 99 SER A N 1
ATOM 766 C CA . SER A 1 99 ? -14.628 -32.981 41.868 1.00 72.52 99 SER A CA 1
ATOM 767 C C . SER A 1 99 ? -13.639 -32.964 40.726 1.00 70.86 99 SER A C 1
ATOM 768 O O . SER A 1 99 ? -13.729 -32.094 39.843 1.00 69.60 99 SER A O 1
ATOM 771 N N . VAL A 1 100 ? -12.674 -33.886 40.751 1.00 71.21 100 VAL A N 1
ATOM 772 C CA . VAL A 1 100 ? -11.786 -34.063 39.596 1.00 69.51 100 VAL A CA 1
ATOM 773 C C . VAL A 1 100 ? -11.795 -35.499 39.126 1.00 70.45 100 VAL A C 1
ATOM 774 O O . VAL A 1 100 ? -11.946 -36.414 39.921 1.00 72.80 100 VAL A O 1
ATOM 778 N N . ILE A 1 101 ? -11.646 -35.690 37.823 1.00 69.29 101 ILE A N 1
ATOM 779 C CA . ILE A 1 101 ? -11.586 -37.019 37.251 1.00 70.05 101 ILE A CA 1
ATOM 780 C C . ILE A 1 101 ? -10.355 -37.165 36.383 1.00 69.67 101 ILE A C 1
ATOM 781 O O . ILE A 1 101 ? -10.073 -36.350 35.511 1.00 68.09 101 ILE A O 1
ATOM 786 N N . PHE A 1 102 ? -9.616 -38.220 36.650 1.00 71.54 102 PHE A N 1
ATOM 787 C CA . PHE A 1 102 ? -8.571 -38.627 35.767 1.00 72.22 102 PHE A CA 1
ATOM 788 C C . PHE A 1 102 ? -9.095 -39.768 34.912 1.00 74.00 102 PHE A C 1
ATOM 789 O O . PHE A 1 102 ? -9.641 -40.757 35.420 1.00 75.08 102 PHE A O 1
ATOM 797 N N . SER A 1 103 ? -8.971 -39.583 33.601 1.00 74.15 103 SER A N 1
ATOM 798 C CA . SER A 1 103 ? -9.447 -40.551 32.632 1.00 76.23 103 SER A CA 1
ATOM 799 C C . SER A 1 103 ? -8.339 -40.800 31.642 1.00 77.60 103 SER A C 1
ATOM 800 O O . SER A 1 103 ? -7.380 -40.031 31.573 1.00 76.95 103 SER A O 1
ATOM 803 N N . GLU A 1 104 ? -8.501 -41.861 30.862 1.00 80.02 104 GLU A N 1
ATOM 804 C CA . GLU A 1 104 ? -7.585 -42.228 29.796 1.00 82.58 104 GLU A CA 1
ATOM 805 C C . GLU A 1 104 ? -8.421 -42.384 28.531 1.00 83.40 104 GLU A C 1
ATOM 806 O O . GLU A 1 104 ? -9.595 -42.755 28.602 1.00 83.61 104 GLU A O 1
ATOM 812 N N . SER A 1 105 ? -7.818 -42.117 27.376 1.00 84.49 105 SER A N 1
ATOM 813 C CA . SER A 1 105 ? -8.571 -41.974 26.131 1.00 84.91 105 SER A CA 1
ATOM 814 C C . SER A 1 105 ? -7.812 -42.469 24.897 1.00 88.27 105 SER A C 1
ATOM 815 O O . SER A 1 105 ? -6.647 -42.136 24.710 1.00 89.01 105 SER A O 1
ATOM 818 N N . ASP A 1 106 ? -8.469 -43.243 24.040 1.00 90.87 106 ASP A N 1
ATOM 819 C CA . ASP A 1 106 ? -7.785 -43.777 22.853 1.00 95.24 106 ASP A CA 1
ATOM 820 C C . ASP A 1 106 ? -8.014 -42.973 21.560 1.00 95.22 106 ASP A C 1
ATOM 821 O O . ASP A 1 106 ? -7.619 -43.398 20.476 1.00 98.90 106 ASP A O 1
ATOM 834 N N . ASP A 1 108 ? -7.584 -39.964 18.737 1.00 93.67 108 ASP A N 1
ATOM 835 C CA . ASP A 1 108 ? -6.430 -39.316 18.106 1.00 94.61 108 ASP A CA 1
ATOM 836 C C . ASP A 1 108 ? -6.190 -37.889 18.625 1.00 90.53 108 ASP A C 1
ATOM 837 O O . ASP A 1 108 ? -6.884 -36.940 18.253 1.00 88.70 108 ASP A O 1
ATOM 842 N N . PHE A 1 109 ? -5.189 -37.772 19.490 1.00 89.29 109 PHE A N 1
ATOM 843 C CA . PHE A 1 109 ? -4.703 -36.507 20.011 1.00 85.77 109 PHE A CA 1
ATOM 844 C C . PHE A 1 109 ? -4.344 -35.573 18.857 1.00 87.53 109 PHE A C 1
ATOM 845 O O . PHE A 1 109 ? -4.927 -34.504 18.732 1.00 85.49 109 PHE A O 1
ATOM 853 N N . ASN A 1 110 ? -3.418 -35.979 17.995 1.00 92.07 110 ASN A N 1
ATOM 854 C CA . ASN A 1 110 ? -2.966 -35.118 16.897 1.00 94.58 110 ASN A CA 1
ATOM 855 C C . ASN A 1 110 ? -4.073 -34.515 16.055 1.00 94.36 110 ASN A C 1
ATOM 856 O O . ASN A 1 110 ? -3.959 -33.388 15.574 1.00 93.85 110 ASN A O 1
ATOM 861 N N . TYR A 1 111 ? -5.133 -35.291 15.869 1.00 95.34 111 TYR A N 1
ATOM 862 C CA . TYR A 1 111 ? -6.343 -34.809 15.241 1.00 94.89 111 TYR A CA 1
ATOM 863 C C . TYR A 1 111 ? -6.892 -33.648 16.071 1.00 89.67 111 TYR A C 1
ATOM 864 O O . TYR A 1 111 ? -6.929 -32.520 15.602 1.00 89.26 111 TYR A O 1
ATOM 873 N N . LEU A 1 112 ? -7.258 -33.917 17.319 1.00 86.34 112 LEU A N 1
ATOM 874 C CA . LEU A 1 112 ? -7.926 -32.927 18.177 1.00 81.76 112 LEU A CA 1
ATOM 875 C C . LEU A 1 112 ? -7.242 -31.568 18.269 1.00 79.54 112 LEU A C 1
ATOM 876 O O . LEU A 1 112 ? -7.907 -30.552 18.429 1.00 77.64 112 LEU A O 1
ATOM 881 N N . ILE A 1 113 ? -5.920 -31.540 18.183 1.00 80.12 113 ILE A N 1
ATOM 882 C CA . ILE A 1 113 ? -5.189 -30.301 18.427 1.00 77.37 113 ILE A CA 1
ATOM 883 C C . ILE A 1 113 ? -4.870 -29.563 17.136 1.00 79.18 113 ILE A C 1
ATOM 884 O O . ILE A 1 113 ? -4.123 -28.587 17.145 1.00 78.70 113 ILE A O 1
ATOM 889 N N . GLY A 1 114 ? -5.433 -30.036 16.027 1.00 81.44 114 GLY A N 1
ATOM 890 C CA . GLY A 1 114 ? -5.269 -29.378 14.739 1.00 83.51 114 GLY A CA 1
ATOM 891 C C . GLY A 1 114 ? -6.076 -28.099 14.695 1.00 80.78 114 GLY A C 1
ATOM 892 O O . GLY A 1 114 ? -6.908 -27.859 15.561 1.00 77.59 114 GLY A O 1
ATOM 893 N N . TYR A 1 115 ? -5.827 -27.269 13.692 1.00 82.53 115 TYR A N 1
ATOM 894 C CA . TYR A 1 115 ? -6.609 -26.054 13.500 1.00 81.01 115 TYR A CA 1
ATOM 895 C C . TYR A 1 115 ? -7.738 -26.303 12.514 1.00 82.67 115 TYR A C 1
ATOM 896 O O . TYR A 1 115 ? -8.742 -25.603 12.534 1.00 80.92 115 TYR A O 1
ATOM 905 N N . HIS A 1 116 ? -7.563 -27.322 11.674 1.00 86.39 116 HIS A N 1
ATOM 906 C CA . HIS A 1 116 ? -8.596 -27.799 10.763 1.00 89.27 116 HIS A CA 1
ATOM 907 C C . HIS A 1 116 ? -9.892 -28.127 11.515 1.00 86.38 116 HIS A C 1
ATOM 908 O O . HIS A 1 116 ? -9.847 -28.612 12.635 1.00 83.85 116 HIS A O 1
ATOM 915 N N . PRO A 1 117 ? -11.055 -27.854 10.905 1.00 87.26 117 PRO A N 1
ATOM 916 C CA . PRO A 1 117 ? -12.353 -28.070 11.554 1.00 85.23 117 PRO A CA 1
ATOM 917 C C . PRO A 1 117 ? -12.559 -29.501 12.068 1.00 85.62 117 PRO A C 1
ATOM 918 O O . PRO A 1 117 ? -12.297 -30.453 11.348 1.00 89.44 117 PRO A O 1
ATOM 922 N N . ARG A 1 118 ? -13.028 -29.646 13.302 1.00 82.30 118 ARG A N 1
ATOM 923 C CA . ARG A 1 118 ? -13.096 -30.957 13.954 1.00 82.42 118 ARG A CA 1
ATOM 924 C C . ARG A 1 118 ? -14.452 -31.182 14.583 1.00 81.23 118 ARG A C 1
ATOM 925 O O . ARG A 1 118 ? -14.999 -30.296 15.211 1.00 78.38 118 ARG A O 1
ATOM 933 N N . ASN A 1 119 ? -14.986 -32.384 14.455 1.00 84.07 119 ASN A N 1
ATOM 934 C CA . ASN A 1 119 ? -16.335 -32.624 14.928 1.00 84.08 119 ASN A CA 1
ATOM 935 C C . ASN A 1 119 ? -16.526 -32.199 16.385 1.00 79.74 119 ASN A C 1
ATOM 936 O O . ASN A 1 119 ? -16.068 -32.841 17.322 1.00 78.24 119 ASN A O 1
ATOM 941 N N . THR A 1 120 ? -17.213 -31.077 16.517 1.00 78.30 120 THR A N 1
ATOM 942 C CA . THR A 1 120 ? -17.539 -30.436 17.765 1.00 75.25 120 THR A CA 1
ATOM 943 C C . THR A 1 120 ? -17.948 -31.360 18.899 1.00 74.93 120 THR A C 1
ATOM 944 O O . THR A 1 120 ? -17.720 -31.046 20.054 1.00 72.46 120 THR A O 1
ATOM 948 N N . LYS A 1 121 ? -18.563 -32.494 18.579 1.00 78.34 121 LYS A N 1
ATOM 949 C CA . LYS A 1 121 ? -19.115 -33.385 19.620 1.00 78.53 121 LYS A CA 1
ATOM 950 C C . LYS A 1 121 ? -18.078 -34.147 20.454 1.00 78.07 121 LYS A C 1
ATOM 951 O O . LYS A 1 121 ? -18.412 -34.703 21.505 1.00 77.62 121 LYS A O 1
ATOM 957 N N . ASP A 1 122 ? -16.831 -34.175 19.992 1.00 78.88 122 ASP A N 1
ATOM 958 C CA . ASP A 1 122 ? -15.807 -35.022 20.610 1.00 79.02 122 ASP A CA 1
ATOM 959 C C . ASP A 1 122 ? -15.043 -34.300 21.714 1.00 75.74 122 ASP A C 1
ATOM 960 O O . ASP A 1 122 ? -14.147 -34.860 22.324 1.00 75.99 122 ASP A O 1
ATOM 965 N N . PHE A 1 123 ? -15.396 -33.060 21.986 1.00 72.95 123 PHE A N 1
ATOM 966 C CA . PHE A 1 123 ? -14.654 -32.326 22.978 1.00 69.93 123 PHE A CA 1
ATOM 967 C C . PHE A 1 123 ? -15.335 -32.416 24.319 1.00 68.43 123 PHE A C 1
ATOM 968 O O . PHE A 1 123 ? -14.774 -32.027 25.346 1.00 66.73 123 PHE A O 1
ATOM 976 N N . TYR A 1 124 ? -16.546 -32.954 24.310 1.00 69.52 124 TYR A N 1
ATOM 977 C CA . TYR A 1 124 ? -17.321 -33.065 25.533 1.00 68.78 124 TYR A CA 1
ATOM 978 C C . TYR A 1 124 ? -16.851 -34.251 26.358 1.00 69.44 124 TYR A C 1
ATOM 979 O O . TYR A 1 124 ? -17.159 -34.374 27.543 1.00 69.02 124 TYR A O 1
ATOM 988 N N . HIS A 1 125 ? -16.069 -35.108 25.722 1.00 70.87 125 HIS A N 1
ATOM 989 C CA . HIS A 1 125 ? -15.489 -36.224 26.406 1.00 71.89 125 HIS A CA 1
ATOM 990 C C . HIS A 1 125 ? -14.388 -35.807 27.385 1.00 70.47 125 HIS A C 1
ATOM 991 O O . HIS A 1 125 ? -14.029 -36.569 28.278 1.00 71.46 125 HIS A O 1
ATOM 998 N N . PHE A 1 126 ? -13.885 -34.588 27.258 1.00 68.62 126 PHE A N 1
ATOM 999 C CA . PHE A 1 126 ? -12.760 -34.180 28.074 1.00 67.46 126 PHE A CA 1
ATOM 1000 C C . PHE A 1 126 ? -13.075 -33.008 28.975 1.00 65.84 126 PHE A C 1
ATOM 1001 O O . PHE A 1 126 ? -12.175 -32.323 29.456 1.00 65.26 126 PHE A O 1
ATOM 1009 N N . VAL A 1 127 ? -14.355 -32.776 29.208 1.00 65.75 127 VAL A N 1
ATOM 1010 C CA . VAL A 1 127 ? -14.758 -31.740 30.141 1.00 64.61 127 VAL A CA 1
ATOM 1011 C C . VAL A 1 127 ? -15.755 -32.350 31.084 1.00 65.45 127 VAL A C 1
ATOM 1012 O O . VAL A 1 127 ? -16.689 -32.991 30.641 1.00 66.66 127 VAL A O 1
ATOM 1016 N N . PRO A 1 128 ? -15.536 -32.173 32.393 1.00 65.31 128 PRO A N 1
ATOM 1017 C CA . PRO A 1 128 ? -16.305 -32.813 33.427 1.00 66.63 128 PRO A CA 1
ATOM 1018 C C . PRO A 1 128 ? -17.762 -32.408 33.362 1.00 67.77 128 PRO A C 1
ATOM 1019 O O . PRO A 1 128 ? -18.083 -31.362 32.801 1.00 66.91 128 PRO A O 1
ATOM 1023 N N . GLN A 1 129 ? -18.630 -33.227 33.952 1.00 70.18 129 GLN A N 1
ATOM 1024 C CA . GLN A 1 129 ? -20.064 -33.004 33.864 1.00 71.92 129 GLN A CA 1
ATOM 1025 C C . GLN A 1 129 ? -20.669 -32.127 34.972 1.00 72.50 129 GLN A C 1
ATOM 1026 O O . GLN A 1 129 ? -21.658 -31.455 34.708 1.00 73.49 129 GLN A O 1
ATOM 1032 N N . LEU A 1 130 ? -20.105 -32.117 36.183 1.00 72.51 130 LEU A N 1
ATOM 1033 C CA . LEU A 1 130 ? -20.456 -31.078 37.199 1.00 73.59 130 LEU A CA 1
ATOM 1034 C C . LEU A 1 130 ? -21.765 -31.265 38.008 1.00 76.99 130 LEU A C 1
ATOM 1035 O O . LEU A 1 130 ? -22.871 -31.003 37.520 1.00 78.17 130 LEU A O 1
ATOM 1040 N N . ALA A 1 131 ? -21.599 -31.637 39.276 1.00 79.01 131 ALA A N 1
ATOM 1041 C CA . ALA A 1 131 ? -22.650 -32.245 40.101 1.00 82.20 131 ALA A CA 1
ATOM 1042 C C . ALA A 1 131 ? -24.022 -31.584 40.150 1.00 84.27 131 ALA A C 1
ATOM 1043 O O . ALA A 1 131 ? -24.183 -30.391 39.896 1.00 83.70 131 ALA A O 1
ATOM 1045 N N . GLU A 1 132 ? -25.001 -32.412 40.498 1.00 87.36 132 GLU A N 1
ATOM 1046 C CA . GLU A 1 132 ? -26.377 -32.006 40.710 1.00 90.46 132 GLU A CA 1
ATOM 1047 C C . GLU A 1 132 ? -26.519 -31.281 42.034 1.00 92.88 132 GLU A C 1
ATOM 1048 O O . GLU A 1 132 ? -25.865 -31.661 43.007 1.00 94.18 132 GLU A O 1
ATOM 1054 N N . PRO A 1 133 ? -27.356 -30.226 42.071 1.00 94.24 133 PRO A N 1
ATOM 1055 C CA . PRO A 1 133 ? -27.723 -29.453 43.254 1.00 96.97 133 PRO A CA 1
ATOM 1056 C C . PRO A 1 133 ? -28.063 -30.268 44.494 1.00 100.21 133 PRO A C 1
ATOM 1057 O O . PRO A 1 133 ? -28.827 -31.229 44.416 1.00 101.75 133 PRO A O 1
ATOM 1061 N N . LYS A 1 134 ? -27.483 -29.881 45.626 1.00 101.49 134 LYS A N 1
ATOM 1062 C CA . LYS A 1 134 ? -27.899 -30.403 46.924 1.00 105.53 134 LYS A CA 1
ATOM 1063 C C . LYS A 1 134 ? -28.703 -29.332 47.681 1.00 109.66 134 LYS A C 1
ATOM 1064 O O . LYS A 1 134 ? -28.910 -28.227 47.170 1.00 108.72 134 LYS A O 1
ATOM 1070 N N . ASP A 1 135 ? -29.172 -29.663 48.884 1.00 93.99 135 ASP A N 1
ATOM 1071 C CA . ASP A 1 135 ? -29.990 -28.735 49.661 1.00 97.35 135 ASP A CA 1
ATOM 1072 C C . ASP A 1 135 ? -29.417 -28.290 50.997 1.00 99.12 135 ASP A C 1
ATOM 1073 O O . ASP A 1 135 ? -28.747 -29.057 51.687 1.00 100.00 135 ASP A O 1
ATOM 1078 N N . ALA A 1 136 ? -29.677 -27.024 51.320 1.00 100.17 136 ALA A N 1
ATOM 1079 C CA . ALA A 1 136 ? -29.436 -26.443 52.644 1.00 102.96 136 ALA A CA 1
ATOM 1080 C C . ALA A 1 136 ? -30.770 -25.854 53.108 1.00 106.97 136 ALA A C 1
ATOM 1081 O O . ALA A 1 136 ? -31.722 -25.830 52.329 1.00 107.23 136 ALA A O 1
ATOM 1083 N N . PRO A 1 137 ? -30.861 -25.374 54.364 1.00 110.54 137 PRO A N 1
ATOM 1084 C CA . PRO A 1 137 ? -32.203 -24.908 54.715 1.00 114.55 137 PRO A CA 1
ATOM 1085 C C . PRO A 1 137 ? -32.560 -23.652 53.917 1.00 113.08 137 PRO A C 1
ATOM 1086 O O . PRO A 1 137 ? -31.727 -22.741 53.784 1.00 110.81 137 PRO A O 1
ATOM 1090 N N . GLY A 1 138 ? -33.768 -23.653 53.349 1.00 114.36 138 GLY A N 1
ATOM 1091 C CA . GLY A 1 138 ? -34.305 -22.527 52.572 1.00 113.76 138 GLY A CA 1
ATOM 1092 C C . GLY A 1 138 ? -33.474 -22.059 51.387 1.00 108.68 138 GLY A C 1
ATOM 1093 O O . GLY A 1 138 ? -33.662 -20.941 50.892 1.00 108.69 138 GLY A O 1
ATOM 1094 N N . VAL A 1 139 ? -32.571 -22.924 50.923 1.00 104.58 139 VAL A N 1
ATOM 1095 C CA . VAL A 1 139 ? -31.587 -22.586 49.897 1.00 99.39 139 VAL A CA 1
ATOM 1096 C C . VAL A 1 139 ? -31.175 -23.832 49.126 1.00 96.39 139 VAL A C 1
ATOM 1097 O O . VAL A 1 139 ? -31.398 -24.955 49.586 1.00 97.74 139 VAL A O 1
ATOM 1101 N N . GLN A 1 140 ? -30.595 -23.639 47.945 1.00 92.66 140 GLN A N 1
ATOM 1102 C CA . GLN A 1 140 ? -29.957 -24.752 47.257 1.00 89.84 140 GLN A CA 1
ATOM 1103 C C . GLN A 1 140 ? -28.581 -24.453 46.671 1.00 85.64 140 GLN A C 1
ATOM 1104 O O . GLN A 1 140 ? -28.334 -23.413 46.061 1.00 84.45 140 GLN A O 1
ATOM 1110 N N . LEU A 1 141 ? -27.692 -25.412 46.861 1.00 83.75 141 LEU A N 1
ATOM 1111 C CA . LEU A 1 141 ? -26.295 -25.233 46.555 1.00 80.10 141 LEU A CA 1
ATOM 1112 C C . LEU A 1 141 ? -25.970 -25.889 45.229 1.00 76.95 141 LEU A C 1
ATOM 1113 O O . LEU A 1 141 ? -26.560 -26.921 44.887 1.00 77.77 141 LEU A O 1
ATOM 1118 N N . ALA A 1 142 ? -25.032 -25.283 44.498 1.00 73.41 142 ALA A N 1
ATOM 1119 C CA . ALA A 1 142 ? -24.632 -25.745 43.178 1.00 69.97 142 ALA A CA 1
ATOM 1120 C C . ALA A 1 142 ? -23.115 -25.695 43.002 1.00 66.94 142 ALA A C 1
ATOM 1121 O O . ALA A 1 142 ? -22.478 -24.655 43.198 1.00 66.28 142 ALA A O 1
ATOM 1123 N N . PRO A 1 143 ? -22.520 -26.818 42.598 1.00 65.43 143 PRO A N 1
ATOM 1124 C CA . PRO A 1 143 ? -21.050 -26.853 42.464 1.00 63.14 143 PRO A CA 1
ATOM 1125 C C . PRO A 1 143 ? -20.568 -25.735 41.550 1.00 61.69 143 PRO A C 1
ATOM 1126 O O . PRO A 1 143 ? -21.251 -25.370 40.583 1.00 62.14 143 PRO A O 1
ATOM 1130 N N . VAL A 1 144 ? -19.417 -25.167 41.838 1.00 60.65 144 VAL A N 1
ATOM 1131 C CA . VAL A 1 144 ? -19.009 -24.023 41.041 1.00 59.28 144 VAL A CA 1
ATOM 1132 C C . VAL A 1 144 ? -17.909 -24.382 40.048 1.00 57.09 144 VAL A C 1
ATOM 1133 O O . VAL A 1 144 ? -17.711 -23.669 39.061 1.00 56.26 144 VAL A O 1
ATOM 1137 N N . LEU A 1 145 ? -17.240 -25.513 40.283 1.00 56.40 145 LEU A N 1
ATOM 1138 C CA . LEU A 1 145 ? -16.105 -25.920 39.460 1.00 54.78 145 LEU A CA 1
ATOM 1139 C C . LEU A 1 145 ? -15.825 -27.422 39.475 1.00 54.94 145 LEU A C 1
ATOM 1140 O O . LEU A 1 145 ? -15.967 -28.083 40.514 1.00 56.29 145 LEU A O 1
ATOM 1145 N N . ALA A 1 146 ? -15.423 -27.947 38.315 1.00 53.93 146 ALA A N 1
ATOM 1146 C CA . ALA A 1 146 ? -15.042 -29.364 38.159 1.00 54.29 146 ALA A CA 1
ATOM 1147 C C . ALA A 1 146 ? -13.952 -29.572 37.100 1.00 53.24 146 ALA A C 1
ATOM 1148 O O . ALA A 1 146 ? -13.928 -28.882 36.059 1.00 53.10 146 ALA A O 1
ATOM 1150 N N . ILE A 1 147 ? -13.063 -30.534 37.348 1.00 52.87 147 ILE A N 1
ATOM 1151 C CA . ILE A 1 147 ? -11.890 -30.691 36.500 1.00 51.35 147 ILE A CA 1
ATOM 1152 C C . ILE A 1 147 ? -11.811 -32.092 35.956 1.00 51.43 147 ILE A C 1
ATOM 1153 O O . ILE A 1 147 ? -12.100 -33.043 36.662 1.00 52.91 147 ILE A O 1
ATOM 1158 N N . GLN A 1 148 ? -11.463 -32.214 34.684 1.00 50.42 148 GLN A N 1
ATOM 1159 C CA . GLN A 1 148 ? -11.151 -33.511 34.115 1.00 51.09 148 GLN A CA 1
ATOM 1160 C C . GLN A 1 148 ? -9.745 -33.466 33.580 1.00 50.69 148 GLN A C 1
ATOM 1161 O O . GLN A 1 148 ? -9.422 -32.587 32.782 1.00 50.62 148 GLN A O 1
ATOM 1167 N N . VAL A 1 149 ? -8.908 -34.400 34.015 1.00 51.15 149 VAL A N 1
ATOM 1168 C CA . VAL A 1 149 ? -7.555 -34.513 33.476 1.00 50.91 149 VAL A CA 1
ATOM 1169 C C . VAL A 1 149 ? -7.416 -35.807 32.677 1.00 52.07 149 VAL A C 1
ATOM 1170 O O . VAL A 1 149 ? -7.758 -36.886 33.147 1.00 54.31 149 VAL A O 1
ATOM 1174 N N . THR A 1 150 ? -6.968 -35.710 31.445 1.00 51.36 150 THR A N 1
ATOM 1175 C CA . THR A 1 150 ? -7.161 -36.850 30.592 1.00 52.76 150 THR A CA 1
ATOM 1176 C C . THR A 1 150 ? -5.907 -37.191 29.850 1.00 53.74 150 THR A C 1
ATOM 1177 O O . THR A 1 150 ? -5.331 -36.334 29.149 1.00 53.53 150 THR A O 1
ATOM 1181 N N . LEU A 1 151 ? -5.488 -38.444 30.022 1.00 55.07 151 LEU A N 1
ATOM 1182 C CA . LEU A 1 151 ? -4.300 -38.974 29.369 1.00 55.75 151 LEU A CA 1
ATOM 1183 C C . LEU A 1 151 ? -4.600 -39.492 27.982 1.00 56.73 151 LEU A C 1
ATOM 1184 O O . LEU A 1 151 ? -5.622 -40.122 27.750 1.00 57.23 151 LEU A O 1
ATOM 1189 N N . PHE A 1 152 ? -3.683 -39.196 27.072 1.00 57.51 152 PHE A N 1
ATOM 1190 C CA . PHE A 1 152 ? -3.619 -39.812 25.756 1.00 60.00 152 PHE A CA 1
ATOM 1191 C C . PHE A 1 152 ? -2.314 -40.612 25.643 1.00 62.66 152 PHE A C 1
ATOM 1192 O O . PHE A 1 152 ? -1.272 -40.078 25.213 1.00 63.03 152 PHE A O 1
ATOM 1200 N N . PRO A 1 153 ? -2.365 -41.899 26.036 1.00 64.74 153 PRO A N 1
ATOM 1201 C CA . PRO A 1 153 ? -1.169 -42.716 26.104 1.00 67.11 153 PRO A CA 1
ATOM 1202 C C . PRO A 1 153 ? -0.188 -42.365 24.991 1.00 68.11 153 PRO A C 1
ATOM 1203 O O . PRO A 1 153 ? -0.465 -42.632 23.828 1.00 69.27 153 PRO A O 1
ATOM 1207 N N . ASN A 1 154 ? 0.916 -41.719 25.367 1.00 67.98 154 ASN A N 1
ATOM 1208 C CA . ASN A 1 154 ? 2.055 -41.397 24.477 1.00 69.48 154 ASN A CA 1
ATOM 1209 C C . ASN A 1 154 ? 2.005 -40.059 23.739 1.00 67.79 154 ASN A C 1
ATOM 1210 O O . ASN A 1 154 ? 2.967 -39.681 23.066 1.00 69.14 154 ASN A O 1
ATOM 1215 N N . HIS A 1 155 ? 0.904 -39.339 23.843 1.00 65.43 155 HIS A N 1
ATOM 1216 C CA . HIS A 1 155 ? 0.806 -38.119 23.060 1.00 64.65 155 HIS A CA 1
ATOM 1217 C C . HIS A 1 155 ? 0.600 -36.877 23.906 1.00 61.74 155 HIS A C 1
ATOM 1218 O O . HIS A 1 155 ? 1.130 -35.816 23.599 1.00 61.06 155 HIS A O 1
ATOM 1225 N N . GLY A 1 156 ? -0.149 -37.002 24.984 1.00 60.36 156 GLY A N 1
ATOM 1226 C CA . GLY A 1 156 ? -0.289 -35.872 25.851 1.00 59.05 156 GLY A CA 1
ATOM 1227 C C . GLY A 1 156 ? -1.368 -35.997 26.882 1.00 58.51 156 GLY A C 1
ATOM 1228 O O . GLY A 1 156 ? -1.964 -37.068 27.044 1.00 59.37 156 GLY A O 1
ATOM 1229 N N . ILE A 1 157 ? -1.581 -34.880 27.582 1.00 57.48 157 ILE A N 1
ATOM 1230 C CA . ILE A 1 157 ? -2.595 -34.718 28.626 1.00 56.54 157 ILE A CA 1
ATOM 1231 C C . ILE A 1 157 ? -3.508 -33.587 28.221 1.00 55.26 157 ILE A C 1
ATOM 1232 O O . ILE A 1 157 ? -3.035 -32.570 27.691 1.00 55.33 157 ILE A O 1
ATOM 1237 N N . SER A 1 158 ? -4.802 -33.745 28.470 1.00 54.38 158 SER A N 1
ATOM 1238 C CA . SER A 1 158 ? -5.699 -32.604 28.364 1.00 53.66 158 SER A CA 1
ATOM 1239 C C . SER A 1 158 ? -6.144 -32.215 29.762 1.00 52.60 158 SER A C 1
ATOM 1240 O O . SER A 1 158 ? -6.147 -33.044 30.667 1.00 53.11 158 SER A O 1
ATOM 1243 N N . ILE A 1 159 ? -6.536 -30.969 29.948 1.00 51.54 159 ILE A N 1
ATOM 1244 C CA . ILE A 1 159 ? -7.089 -30.594 31.225 1.00 51.74 159 ILE A CA 1
ATOM 1245 C C . ILE A 1 159 ? -8.359 -29.824 30.979 1.00 51.64 159 ILE A C 1
ATOM 1246 O O . ILE A 1 159 ? -8.320 -28.717 30.457 1.00 51.98 159 ILE A O 1
ATOM 1251 N N . GLY A 1 160 ? -9.490 -30.423 31.323 1.00 52.02 160 GLY A N 1
ATOM 1252 C CA . GLY A 1 160 ? -10.789 -29.804 31.058 1.00 52.48 160 GLY A CA 1
ATOM 1253 C C . GLY A 1 160 ? -11.249 -29.062 32.289 1.00 52.54 160 GLY A C 1
ATOM 1254 O O . GLY A 1 160 ? -10.857 -29.418 33.408 1.00 53.24 160 GLY A O 1
ATOM 1255 N N . PHE A 1 161 ? -12.043 -28.014 32.096 1.00 51.99 161 PHE A N 1
ATOM 1256 C CA . PHE A 1 161 ? -12.607 -27.291 33.227 1.00 52.05 161 PHE A CA 1
ATOM 1257 C C . PHE A 1 161 ? -14.040 -27.011 32.902 1.00 52.51 161 PHE A C 1
ATOM 1258 O O . PHE A 1 161 ? -14.374 -26.636 31.760 1.00 53.02 161 PHE A O 1
ATOM 1266 N N . THR A 1 162 ? -14.880 -27.144 33.916 1.00 52.13 162 THR A N 1
ATOM 1267 C CA . THR A 1 162 ? -16.247 -26.726 33.802 1.00 52.56 162 THR A CA 1
ATOM 1268 C C . THR A 1 162 ? -16.471 -25.822 34.986 1.00 52.79 162 THR A C 1
ATOM 1269 O O . THR A 1 162 ? -15.978 -26.109 36.070 1.00 52.56 162 THR A O 1
ATOM 1273 N N . ASN A 1 163 ? -17.163 -24.706 34.781 1.00 53.57 163 ASN A N 1
ATOM 1274 C CA . ASN A 1 163 ? -17.420 -23.794 35.890 1.00 54.66 163 ASN A CA 1
ATOM 1275 C C . ASN A 1 163 ? -18.546 -22.812 35.646 1.00 56.48 163 ASN A C 1
ATOM 1276 O O . ASN A 1 163 ? -18.773 -22.370 34.513 1.00 57.01 163 ASN A O 1
ATOM 1281 N N . HIS A 1 164 ? -19.210 -22.451 36.742 1.00 57.68 164 HIS A N 1
ATOM 1282 C CA . HIS A 1 164 ? -20.288 -21.470 36.768 1.00 59.53 164 HIS A CA 1
ATOM 1283 C C . HIS A 1 164 ? -19.759 -20.032 36.652 1.00 60.00 164 HIS A C 1
ATOM 1284 O O . HIS A 1 164 ? -18.929 -19.578 37.456 1.00 59.75 164 HIS A O 1
ATOM 1291 N N . HIS A 1 165 ? -20.278 -19.306 35.669 1.00 60.92 165 HIS A N 1
ATOM 1292 C CA . HIS A 1 165 ? -19.836 -17.957 35.436 1.00 61.77 165 HIS A CA 1
ATOM 1293 C C . HIS A 1 165 ? -20.106 -17.041 36.605 1.00 63.48 165 HIS A C 1
ATOM 1294 O O . HIS A 1 165 ? -19.425 -16.045 36.762 1.00 64.44 165 HIS A O 1
ATOM 1301 N N . VAL A 1 166 ? -21.085 -17.371 37.432 1.00 64.56 166 VAL A N 1
ATOM 1302 C CA . VAL A 1 166 ? -21.385 -16.527 38.579 1.00 66.97 166 VAL A CA 1
ATOM 1303 C C . VAL A 1 166 ? -20.203 -16.422 39.525 1.00 66.62 166 VAL A C 1
ATOM 1304 O O . VAL A 1 166 ? -20.017 -15.380 40.152 1.00 68.89 166 VAL A O 1
ATOM 1308 N N . ALA A 1 167 ? -19.419 -17.496 39.638 1.00 64.38 167 ALA A N 1
ATOM 1309 C CA . ALA A 1 167 ? -18.271 -17.493 40.521 1.00 64.46 167 ALA A CA 1
ATOM 1310 C C . ALA A 1 167 ? -17.190 -16.782 39.786 1.00 65.22 167 ALA A C 1
ATOM 1311 O O . ALA A 1 167 ? -16.744 -15.712 40.199 1.00 67.80 167 ALA A O 1
ATOM 1313 N N . GLY A 1 168 ? -16.802 -17.375 38.658 1.00 64.12 168 GLY A N 1
ATOM 1314 C CA . GLY A 1 168 ? -15.712 -16.887 37.819 1.00 63.33 168 GLY A CA 1
ATOM 1315 C C . GLY A 1 168 ? -16.086 -15.657 37.037 1.00 65.14 168 GLY A C 1
ATOM 1316 O O . GLY A 1 168 ? -17.093 -15.036 37.301 1.00 66.74 168 GLY A O 1
ATOM 1317 N N . ASP A 1 169 ? -15.250 -15.338 36.058 1.00 65.48 169 ASP A N 1
ATOM 1318 C CA . ASP A 1 169 ? -15.203 -14.036 35.405 1.00 67.89 169 ASP A CA 1
ATOM 1319 C C . ASP A 1 169 ? -14.658 -14.263 34.009 1.00 67.19 169 ASP A C 1
ATOM 1320 O O . ASP A 1 169 ? -15.068 -13.592 33.062 1.00 69.06 169 ASP A O 1
ATOM 1325 N N . GLY A 1 170 ? -13.743 -15.224 33.871 1.00 64.70 170 GLY A N 1
ATOM 1326 C CA . GLY A 1 170 ? -12.994 -15.346 32.641 1.00 63.66 170 GLY A CA 1
ATOM 1327 C C . GLY A 1 170 ? -11.626 -14.861 33.047 1.00 64.06 170 GLY A C 1
ATOM 1328 O O . GLY A 1 170 ? -10.722 -15.669 33.175 1.00 63.05 170 GLY A O 1
ATOM 1329 N N . ALA A 1 171 ? -11.480 -13.556 33.296 1.00 66.11 171 ALA A N 1
ATOM 1330 C CA . ALA A 1 171 ? -10.248 -13.001 33.893 1.00 66.79 171 ALA A CA 1
ATOM 1331 C C . ALA A 1 171 ? -9.864 -13.751 35.168 1.00 65.25 171 ALA A C 1
ATOM 1332 O O . ALA A 1 171 ? -8.725 -14.189 35.335 1.00 63.98 171 ALA A O 1
ATOM 1334 N N . THR A 1 172 ? -10.852 -13.921 36.044 1.00 65.32 172 THR A N 1
ATOM 1335 C CA . THR A 1 172 ? -10.697 -14.657 37.295 1.00 64.03 172 THR A CA 1
ATOM 1336 C C . THR A 1 172 ? -10.362 -16.133 37.127 1.00 61.15 172 THR A C 1
ATOM 1337 O O . THR A 1 172 ? -9.425 -16.613 37.763 1.00 60.62 172 THR A O 1
ATOM 1341 N N . ILE A 1 173 ? -11.095 -16.843 36.267 1.00 59.50 173 ILE A N 1
ATOM 1342 C CA . ILE A 1 173 ? -10.760 -18.252 35.988 1.00 57.36 173 ILE A CA 1
ATOM 1343 C C . ILE A 1 173 ? -9.371 -18.446 35.394 1.00 56.45 173 ILE A C 1
ATOM 1344 O O . ILE A 1 173 ? -8.632 -19.347 35.803 1.00 55.52 173 ILE A O 1
ATOM 1349 N N . VAL A 1 174 ? -9.004 -17.612 34.434 1.00 57.08 174 VAL A N 1
ATOM 1350 C CA . VAL A 1 174 ? -7.672 -17.761 33.856 1.00 57.36 174 VAL A CA 1
ATOM 1351 C C . VAL A 1 174 ? -6.554 -17.512 34.898 1.00 58.04 174 VAL A C 1
ATOM 1352 O O . VAL A 1 174 ? -5.627 -18.316 35.016 1.00 57.25 174 VAL A O 1
ATOM 1356 N N . LYS A 1 175 ? -6.669 -16.448 35.690 1.00 59.80 175 LYS A N 1
ATOM 1357 C CA . LYS A 1 175 ? -5.709 -16.242 36.783 1.00 61.01 175 LYS A CA 1
ATOM 1358 C C . LYS A 1 175 ? -5.535 -17.553 37.557 1.00 59.59 175 LYS A C 1
ATOM 1359 O O . LYS A 1 175 ? -4.411 -18.004 37.812 1.00 59.85 175 LYS A O 1
ATOM 1365 N N . PHE A 1 176 ? -6.660 -18.176 37.884 1.00 57.95 176 PHE A N 1
ATOM 1366 C CA . PHE A 1 176 ? -6.658 -19.407 38.630 1.00 56.83 176 PHE A CA 1
ATOM 1367 C C . PHE A 1 176 ? -5.914 -20.563 37.950 1.00 55.33 176 PHE A C 1
ATOM 1368 O O . PHE A 1 176 ? -5.095 -21.230 38.580 1.00 55.70 176 PHE A O 1
ATOM 1376 N N . VAL A 1 177 ? -6.201 -20.827 36.684 1.00 53.67 177 VAL A N 1
ATOM 1377 C CA . VAL A 1 177 ? -5.434 -21.863 36.009 1.00 52.67 177 VAL A CA 1
ATOM 1378 C C . VAL A 1 177 ? -3.965 -21.498 36.071 1.00 53.34 177 VAL A C 1
ATOM 1379 O O . VAL A 1 177 ? -3.166 -22.256 36.570 1.00 53.77 177 VAL A O 1
ATOM 1383 N N . ARG A 1 178 ? -3.625 -20.322 35.576 1.00 54.28 178 ARG A N 1
ATOM 1384 C CA . ARG A 1 178 ? -2.264 -19.823 35.623 1.00 56.31 178 ARG A CA 1
ATOM 1385 C C . ARG A 1 178 ? -1.570 -20.161 36.933 1.00 58.15 178 ARG A C 1
ATOM 1386 O O . ARG A 1 178 ? -0.475 -20.741 36.948 1.00 59.07 178 ARG A O 1
ATOM 1394 N N . ALA A 1 179 ? -2.229 -19.795 38.031 1.00 59.22 179 ALA A N 1
ATOM 1395 C CA . ALA A 1 179 ? -1.708 -19.989 39.385 1.00 60.79 179 ALA A CA 1
ATOM 1396 C C . ALA A 1 179 ? -1.537 -21.446 39.737 1.00 59.66 179 ALA A C 1
ATOM 1397 O O . ALA A 1 179 ? -0.548 -21.816 40.334 1.00 61.59 179 ALA A O 1
ATOM 1399 N N . TRP A 1 180 ? -2.510 -22.270 39.381 1.00 57.31 180 TRP A N 1
ATOM 1400 C CA . TRP A 1 180 ? -2.385 -23.703 39.572 1.00 56.50 180 TRP A CA 1
ATOM 1401 C C . TRP A 1 180 ? -1.164 -24.229 38.817 1.00 56.52 180 TRP A C 1
ATOM 1402 O O . TRP A 1 180 ? -0.369 -25.002 39.364 1.00 57.97 180 TRP A O 1
ATOM 1413 N N . ALA A 1 181 ? -0.993 -23.780 37.582 1.00 55.35 181 ALA A N 1
ATOM 1414 C CA . ALA A 1 181 ? 0.162 -24.174 36.808 1.00 56.30 181 ALA A CA 1
ATOM 1415 C C . ALA A 1 181 ? 1.460 -23.774 37.533 1.00 59.57 181 ALA A C 1
ATOM 1416 O O . ALA A 1 181 ? 2.342 -24.611 37.767 1.00 60.56 181 ALA A O 1
ATOM 1418 N N . LEU A 1 182 ? 1.566 -22.505 37.920 1.00 61.43 182 LEU A N 1
ATOM 1419 C CA . LEU A 1 182 ? 2.740 -22.052 38.661 1.00 64.88 182 LEU A CA 1
ATOM 1420 C C . LEU A 1 182 ? 3.013 -22.963 39.848 1.00 66.43 182 LEU A C 1
ATOM 1421 O O . LEU A 1 182 ? 4.166 -23.333 40.108 1.00 68.99 182 LEU A O 1
ATOM 1426 N N . LEU A 1 183 ? 1.947 -23.333 40.556 1.00 65.28 183 LEU A N 1
ATOM 1427 C CA . LEU A 1 183 ? 2.090 -24.058 41.801 1.00 66.97 183 LEU A CA 1
ATOM 1428 C C . LEU A 1 183 ? 2.561 -25.486 41.591 1.00 67.19 183 LEU A C 1
ATOM 1429 O O . LEU A 1 183 ? 3.317 -26.038 42.410 1.00 69.78 183 LEU A O 1
ATOM 1434 N N . ASN A 1 184 ? 2.140 -26.074 40.476 1.00 64.47 184 ASN A N 1
ATOM 1435 C CA . ASN A 1 184 ? 2.643 -27.380 40.097 1.00 64.15 184 ASN A CA 1
ATOM 1436 C C . ASN A 1 184 ? 4.072 -27.261 39.593 1.00 65.67 184 ASN A C 1
ATOM 1437 O O . ASN A 1 184 ? 4.958 -28.011 40.021 1.00 67.78 184 ASN A O 1
ATOM 1442 N N . LYS A 1 185 ? 4.294 -26.285 38.715 1.00 64.87 185 LYS A N 1
ATOM 1443 C CA . LYS A 1 185 ? 5.589 -26.106 38.069 1.00 66.35 185 LYS A CA 1
ATOM 1444 C C . LYS A 1 185 ? 6.728 -25.982 39.066 1.00 69.69 185 LYS A C 1
ATOM 1445 O O . LYS A 1 185 ? 7.803 -26.539 38.860 1.00 71.27 185 LYS A O 1
ATOM 1451 N N . PHE A 1 186 ? 6.491 -25.261 40.148 1.00 71.15 186 PHE A N 1
ATOM 1452 C CA . PHE A 1 186 ? 7.549 -25.072 41.119 1.00 75.77 186 PHE A CA 1
ATOM 1453 C C . PHE A 1 186 ? 7.302 -25.872 42.377 1.00 77.51 186 PHE A C 1
ATOM 1454 O O . PHE A 1 186 ? 7.748 -25.511 43.470 1.00 80.79 186 PHE A O 1
ATOM 1462 N N . GLY A 1 187 ? 6.602 -26.987 42.187 1.00 75.65 187 GLY A N 1
ATOM 1463 C CA . GLY A 1 187 ? 6.355 -27.942 43.245 1.00 77.15 187 GLY A CA 1
ATOM 1464 C C . GLY A 1 187 ? 5.860 -27.269 44.501 1.00 78.86 187 GLY A C 1
ATOM 1465 O O . GLY A 1 187 ? 6.418 -27.484 45.576 1.00 82.88 187 GLY A O 1
ATOM 1466 N N . GLY A 1 188 ? 4.834 -26.433 44.356 1.00 96.55 188 GLY A N 1
ATOM 1467 C CA . GLY A 1 188 ? 4.165 -25.819 45.494 1.00 96.98 188 GLY A CA 1
ATOM 1468 C C . GLY A 1 188 ? 4.993 -24.866 46.337 1.00 99.12 188 GLY A C 1
ATOM 1469 O O . GLY A 1 188 ? 4.746 -24.725 47.539 1.00 100.45 188 GLY A O 1
ATOM 1470 N N . ASP A 1 189 ? 5.981 -24.218 45.725 1.00 99.59 189 ASP A N 1
ATOM 1471 C CA . ASP A 1 189 ? 6.686 -23.135 46.396 1.00 101.54 189 ASP A CA 1
ATOM 1472 C C . ASP A 1 189 ? 5.940 -21.823 46.167 1.00 99.35 189 ASP A C 1
ATOM 1473 O O . ASP A 1 189 ? 5.999 -21.229 45.085 1.00 97.74 189 ASP A O 1
ATOM 1478 N N . GLU A 1 190 ? 5.243 -21.373 47.201 1.00 99.45 190 GLU A N 1
ATOM 1479 C CA . GLU A 1 190 ? 4.404 -20.190 47.096 1.00 97.79 190 GLU A CA 1
ATOM 1480 C C . GLU A 1 190 ? 5.183 -18.909 46.794 1.00 98.44 190 GLU A C 1
ATOM 1481 O O . GLU A 1 190 ? 4.605 -17.938 46.320 1.00 96.73 190 GLU A O 1
ATOM 1487 N N . GLN A 1 191 ? 6.492 -18.915 47.041 1.00 101.24 191 GLN A N 1
ATOM 1488 C CA . GLN A 1 191 ? 7.335 -17.758 46.718 1.00 102.36 191 GLN A CA 1
ATOM 1489 C C . GLN A 1 191 ? 7.346 -17.466 45.209 1.00 100.07 191 GLN A C 1
ATOM 1490 O O . GLN A 1 191 ? 7.855 -16.433 44.776 1.00 100.58 191 GLN A O 1
ATOM 1496 N N . PHE A 1 192 ? 6.773 -18.373 44.421 1.00 97.74 192 PHE A N 1
ATOM 1497 C CA . PHE A 1 192 ? 6.714 -18.208 42.969 1.00 95.54 192 PHE A CA 1
ATOM 1498 C C . PHE A 1 192 ? 5.384 -17.646 42.506 1.00 92.81 192 PHE A C 1
ATOM 1499 O O . PHE A 1 192 ? 5.249 -17.193 41.375 1.00 91.29 192 PHE A O 1
ATOM 1507 N N . LEU A 1 193 ? 4.411 -17.665 43.406 1.00 92.70 193 LEU A N 1
ATOM 1508 C CA . LEU A 1 193 ? 3.081 -17.157 43.134 1.00 90.67 193 LEU A CA 1
ATOM 1509 C C . LEU A 1 193 ? 3.095 -15.629 43.128 1.00 91.31 193 LEU A C 1
ATOM 1510 O O . LEU A 1 193 ? 3.165 -14.982 44.190 1.00 92.82 193 LEU A O 1
ATOM 1515 N N . ALA A 1 194 ? 3.034 -15.065 41.922 1.00 90.12 194 ALA A N 1
ATOM 1516 C CA . ALA A 1 194 ? 3.066 -13.616 41.726 1.00 90.64 194 ALA A CA 1
ATOM 1517 C C . ALA A 1 194 ? 1.844 -12.902 42.319 1.00 90.12 194 ALA A C 1
ATOM 1518 O O . ALA A 1 194 ? 0.721 -13.403 42.225 1.00 88.39 194 ALA A O 1
ATOM 1520 N N . ASN A 1 195 ? 2.074 -11.731 42.916 1.00 91.70 195 ASN A N 1
ATOM 1521 C CA . ASN A 1 195 ? 0.998 -10.878 43.425 1.00 91.63 195 ASN A CA 1
ATOM 1522 C C . ASN A 1 195 ? -0.252 -10.891 42.561 1.00 89.28 195 ASN A C 1
ATOM 1523 O O . ASN A 1 195 ? -1.366 -10.986 43.086 1.00 88.83 195 ASN A O 1
ATOM 1528 N N . GLU A 1 196 ? -0.060 -10.804 41.242 1.00 87.84 196 GLU A N 1
ATOM 1529 C CA . GLU A 1 196 ? -1.171 -10.769 40.291 1.00 85.77 196 GLU A CA 1
ATOM 1530 C C . GLU A 1 196 ? -2.086 -11.986 40.365 1.00 83.60 196 GLU A C 1
ATOM 1531 O O . GLU A 1 196 ? -3.301 -11.860 40.205 1.00 82.94 196 GLU A O 1
ATOM 1537 N N . PHE A 1 197 ? -1.515 -13.153 40.632 1.00 82.92 197 PHE A N 1
ATOM 1538 C CA . PHE A 1 197 ? -2.315 -14.376 40.722 1.00 80.94 197 PHE A CA 1
ATOM 1539 C C . PHE A 1 197 ? -2.894 -14.647 42.113 1.00 81.20 197 PHE A C 1
ATOM 1540 O O . PHE A 1 197 ? -3.422 -15.720 42.362 1.00 80.51 197 PHE A O 1
ATOM 1548 N N . ILE A 1 198 ? -2.809 -13.682 43.019 1.00 82.01 198 ILE A N 1
ATOM 1549 C CA . ILE A 1 198 ? -3.468 -13.852 44.304 1.00 82.22 198 ILE A CA 1
ATOM 1550 C C . ILE A 1 198 ? -4.737 -13.014 44.358 1.00 81.27 198 ILE A C 1
ATOM 1551 O O . ILE A 1 198 ? -4.667 -11.794 44.317 1.00 81.77 198 ILE A O 1
ATOM 1556 N N . PRO A 1 199 ? -5.901 -13.683 44.438 1.00 80.12 199 PRO A N 1
ATOM 1557 C CA . PRO A 1 199 ? -7.215 -13.063 44.411 1.00 79.74 199 PRO A CA 1
ATOM 1558 C C . PRO A 1 199 ? -7.432 -12.066 45.530 1.00 81.59 199 PRO A C 1
ATOM 1559 O O . PRO A 1 199 ? -6.904 -12.240 46.627 1.00 83.09 199 PRO A O 1
ATOM 1563 N N . PHE A 1 200 ? -8.192 -11.018 45.223 1.00 81.91 200 PHE A N 1
ATOM 1564 C CA . PHE A 1 200 ? -8.588 -10.016 46.199 1.00 83.73 200 PHE A CA 1
ATOM 1565 C C . PHE A 1 200 ? -10.082 -10.147 46.460 1.00 83.47 200 PHE A C 1
ATOM 1566 O O . PHE A 1 200 ? -10.890 -10.085 45.535 1.00 82.52 200 PHE A O 1
ATOM 1574 N N . TYR A 1 201 ? -10.449 -10.325 47.723 1.00 84.65 201 TYR A N 1
ATOM 1575 C CA . TYR A 1 201 ? -11.785 -10.801 48.026 1.00 84.36 201 TYR A CA 1
ATOM 1576 C C . TYR A 1 201 ? -12.775 -9.749 48.444 1.00 85.72 201 TYR A C 1
ATOM 1577 O O . TYR A 1 201 ? -13.834 -9.646 47.828 1.00 85.22 201 TYR A O 1
ATOM 1586 N N . ASP A 1 202 ? -12.434 -8.977 49.481 1.00 87.95 202 ASP A N 1
ATOM 1587 C CA . ASP A 1 202 ? -13.374 -8.027 50.103 1.00 89.22 202 ASP A CA 1
ATOM 1588 C C . ASP A 1 202 ? -14.118 -7.185 49.067 1.00 88.55 202 ASP A C 1
ATOM 1589 O O . ASP A 1 202 ? -13.510 -6.374 48.354 1.00 88.54 202 ASP A O 1
ATOM 1594 N N . ARG A 1 203 ? -15.433 -7.391 48.994 1.00 88.00 203 ARG A N 1
ATOM 1595 C CA . ARG A 1 203 ? -16.263 -6.688 48.025 1.00 87.66 203 ARG A CA 1
ATOM 1596 C C . ARG A 1 203 ? -16.421 -5.250 48.481 1.00 89.26 203 ARG A C 1
ATOM 1597 O O . ARG A 1 203 ? -15.461 -4.686 49.003 1.00 90.58 203 ARG A O 1
ATOM 1605 N N . SER A 1 204 ? -17.580 -4.632 48.283 1.00 89.50 204 SER A N 1
ATOM 1606 C CA . SER A 1 204 ? -17.777 -3.236 48.730 1.00 91.26 204 SER A CA 1
ATOM 1607 C C . SER A 1 204 ? -16.839 -2.228 48.055 1.00 91.69 204 SER A C 1
ATOM 1608 O O . SER A 1 204 ? -17.173 -1.047 47.938 1.00 93.52 204 SER A O 1
ATOM 1611 N N . VAL A 1 205 ? -15.655 -2.687 47.654 1.00 90.39 205 VAL A N 1
ATOM 1612 C CA . VAL A 1 205 ? -14.810 -1.940 46.730 1.00 90.17 205 VAL A CA 1
ATOM 1613 C C . VAL A 1 205 ? -15.553 -1.890 45.392 1.00 88.90 205 VAL A C 1
ATOM 1614 O O . VAL A 1 205 ? -15.306 -1.022 44.568 1.00 89.17 205 VAL A O 1
ATOM 1618 N N . ILE A 1 206 ? -16.471 -2.840 45.207 1.00 87.80 206 ILE A N 1
ATOM 1619 C CA . ILE A 1 206 ? -17.547 -2.731 44.226 1.00 87.45 206 ILE A CA 1
ATOM 1620 C C . ILE A 1 206 ? -18.613 -1.870 44.864 1.00 89.55 206 ILE A C 1
ATOM 1621 O O . ILE A 1 206 ? -19.630 -2.371 45.344 1.00 89.44 206 ILE A O 1
ATOM 1626 N N . LYS A 1 207 ? -18.359 -0.570 44.899 1.00 91.74 207 LYS A N 1
ATOM 1627 C CA . LYS A 1 207 ? -19.311 0.375 45.471 1.00 94.16 207 LYS A CA 1
ATOM 1628 C C . LYS A 1 207 ? -20.645 0.302 44.720 1.00 94.35 207 LYS A C 1
ATOM 1629 O O . LYS A 1 207 ? -20.675 0.139 43.495 1.00 93.30 207 LYS A O 1
ATOM 1635 N N . ASP A 1 208 ? -21.741 0.378 45.467 1.00 95.60 208 ASP A N 1
ATOM 1636 C CA . ASP A 1 208 ? -23.066 0.394 44.873 1.00 96.31 208 ASP A CA 1
ATOM 1637 C C . ASP A 1 208 ? -23.950 1.374 45.624 1.00 98.77 208 ASP A C 1
ATOM 1638 O O . ASP A 1 208 ? -24.573 1.007 46.620 1.00 99.71 208 ASP A O 1
ATOM 1643 N N . PRO A 1 209 ? -23.997 2.629 45.162 1.00 100.21 209 PRO A N 1
ATOM 1644 C CA . PRO A 1 209 ? -24.897 3.574 45.796 1.00 102.71 209 PRO A CA 1
ATOM 1645 C C . PRO A 1 209 ? -26.355 3.383 45.379 1.00 103.47 209 PRO A C 1
ATOM 1646 O O . PRO A 1 209 ? -27.251 3.570 46.206 1.00 105.21 209 PRO A O 1
ATOM 1650 N N . ASN A 1 210 ? -26.593 3.004 44.124 1.00 102.24 210 ASN A N 1
ATOM 1651 C CA . ASN A 1 210 ? -27.953 2.988 43.580 1.00 103.17 210 ASN A CA 1
ATOM 1652 C C . ASN A 1 210 ? -28.793 1.748 43.887 1.00 102.01 210 ASN A C 1
ATOM 1653 O O . ASN A 1 210 ? -29.889 1.595 43.349 1.00 102.68 210 ASN A O 1
ATOM 1658 N N . GLY A 1 211 ? -28.280 0.878 44.756 1.00 100.31 211 GLY A N 1
ATOM 1659 C CA . GLY A 1 211 ? -29.010 -0.312 45.195 1.00 99.66 211 GLY A CA 1
ATOM 1660 C C . GLY A 1 211 ? -29.430 -1.215 44.051 1.00 98.58 211 GLY A C 1
ATOM 1661 O O . GLY A 1 211 ? -30.547 -1.733 44.034 1.00 99.64 211 GLY A O 1
ATOM 1662 N N . VAL A 1 212 ? -28.523 -1.397 43.097 1.00 96.65 212 VAL A N 1
ATOM 1663 C CA . VAL A 1 212 ? -28.795 -2.155 41.883 1.00 95.37 212 VAL A CA 1
ATOM 1664 C C . VAL A 1 212 ? -28.588 -3.647 42.115 1.00 93.62 212 VAL A C 1
ATOM 1665 O O . VAL A 1 212 ? -29.214 -4.478 41.465 1.00 92.99 212 VAL A O 1
ATOM 1669 N N . GLY A 1 213 ? -27.696 -3.987 43.039 1.00 92.99 213 GLY A N 1
ATOM 1670 C CA . GLY A 1 213 ? -27.547 -5.377 43.464 1.00 92.10 213 GLY A CA 1
ATOM 1671 C C . GLY A 1 213 ? -28.906 -5.931 43.880 1.00 93.56 213 GLY A C 1
ATOM 1672 O O . GLY A 1 213 ? -29.283 -7.043 43.481 1.00 93.00 213 GLY A O 1
ATOM 1681 N N . SER A 1 215 ? -32.143 -4.186 43.267 1.00 96.87 215 SER A N 1
ATOM 1682 C CA . SER A 1 215 ? -33.017 -3.981 42.116 1.00 97.47 215 SER A CA 1
ATOM 1683 C C . SER A 1 215 ? -32.862 -5.056 41.040 1.00 95.69 215 SER A C 1
ATOM 1684 O O . SER A 1 215 ? -33.827 -5.727 40.686 1.00 96.43 215 SER A O 1
ATOM 1686 N N . ILE A 1 216 ? -31.635 -5.235 40.550 1.00 93.67 216 ILE A N 1
ATOM 1687 C CA . ILE A 1 216 ? -31.343 -6.156 39.431 1.00 92.03 216 ILE A CA 1
ATOM 1688 C C . ILE A 1 216 ? -31.488 -7.613 39.815 1.00 91.09 216 ILE A C 1
ATOM 1689 O O . ILE A 1 216 ? -30.951 -8.479 39.130 1.00 89.93 216 ILE A O 1
ATOM 1691 N N . TRP A 1 217 ? -32.204 -7.881 40.902 1.00 91.94 217 TRP A N 1
ATOM 1692 C CA . TRP A 1 217 ? -32.306 -9.227 41.431 1.00 91.02 217 TRP A CA 1
ATOM 1693 C C . TRP A 1 217 ? -33.678 -9.526 41.954 1.00 93.21 217 TRP A C 1
ATOM 1694 O O . TRP A 1 217 ? -34.283 -10.503 41.546 1.00 93.50 217 TRP A O 1
ATOM 1705 N N . ASN A 1 218 ? -34.144 -8.707 42.893 1.00 95.03 218 ASN A N 1
ATOM 1706 C CA . ASN A 1 218 ? -35.447 -8.917 43.509 1.00 98.03 218 ASN A CA 1
ATOM 1707 C C . ASN A 1 218 ? -36.529 -8.670 42.457 1.00 100.16 218 ASN A C 1
ATOM 1708 O O . ASN A 1 218 ? -37.597 -8.114 42.714 1.00 102.86 218 ASN A O 1
ATOM 1713 N N . GLU A 1 219 ? -36.208 -9.127 41.257 1.00 99.31 219 GLU A N 1
ATOM 1714 C CA . GLU A 1 219 ? -37.008 -8.946 40.080 1.00 101.05 219 GLU A CA 1
ATOM 1715 C C . GLU A 1 219 ? -36.715 -10.132 39.158 1.00 99.81 219 GLU A C 1
ATOM 1716 O O . GLU A 1 219 ? -37.616 -10.664 38.526 1.00 101.61 219 GLU A O 1
ATOM 1730 N N . LYS A 1 221 ? -35.714 -12.610 40.646 1.00 97.01 221 LYS A N 1
ATOM 1731 C CA . LYS A 1 221 ? -36.109 -13.508 41.723 1.00 97.89 221 LYS A CA 1
ATOM 1732 C C . LYS A 1 221 ? -37.426 -14.244 41.456 1.00 100.64 221 LYS A C 1
ATOM 1733 O O . LYS A 1 221 ? -37.794 -15.158 42.184 1.00 101.60 221 LYS A O 1
ATOM 1739 N N . LYS A 1 222 ? -38.109 -13.855 40.386 1.00 102.27 222 LYS A N 1
ATOM 1740 C CA . LYS A 1 222 ? -39.437 -14.349 40.079 1.00 105.30 222 LYS A CA 1
ATOM 1741 C C . LYS A 1 222 ? -39.446 -15.319 38.887 1.00 105.57 222 LYS A C 1
ATOM 1742 O O . LYS A 1 222 ? -40.494 -15.824 38.488 1.00 108.07 222 LYS A O 1
ATOM 1748 N N . TYR A 1 223 ? -38.269 -15.584 38.329 1.00 103.51 223 TYR A N 1
ATOM 1749 C CA . TYR A 1 223 ? -38.137 -16.432 37.139 1.00 103.85 223 TYR A CA 1
ATOM 1750 C C . TYR A 1 223 ? -36.998 -17.430 37.339 1.00 101.57 223 TYR A C 1
ATOM 1751 O O . TYR A 1 223 ? -35.958 -17.334 36.685 1.00 99.58 223 TYR A O 1
ATOM 1760 N N . LYS A 1 224 ? -37.196 -18.378 38.254 1.00 102.32 224 LYS A N 1
ATOM 1761 C CA . LYS A 1 224 ? -36.133 -19.300 38.656 1.00 100.32 224 LYS A CA 1
ATOM 1762 C C . LYS A 1 224 ? -35.975 -20.431 37.672 1.00 100.37 224 LYS A C 1
ATOM 1763 O O . LYS A 1 224 ? -34.924 -21.066 37.628 1.00 98.66 224 LYS A O 1
ATOM 1769 N N . HIS A 1 225 ? -37.014 -20.693 36.885 1.00 102.79 225 HIS A N 1
ATOM 1770 C CA . HIS A 1 225 ? -36.916 -21.699 35.840 1.00 103.31 225 HIS A CA 1
ATOM 1771 C C . HIS A 1 225 ? -35.963 -21.209 34.768 1.00 101.34 225 HIS A C 1
ATOM 1772 O O . HIS A 1 225 ? -35.391 -22.011 34.034 1.00 100.66 225 HIS A O 1
ATOM 1795 N N . LYS A 1 228 ? -31.362 -22.108 35.363 1.00 94.55 228 LYS A N 1
ATOM 1796 C CA . LYS A 1 228 ? -31.146 -23.537 35.511 1.00 95.18 228 LYS A CA 1
ATOM 1797 C C . LYS A 1 228 ? -29.957 -23.730 36.433 1.00 93.24 228 LYS A C 1
ATOM 1798 O O . LYS A 1 228 ? -28.872 -23.196 36.205 1.00 90.96 228 LYS A O 1
ATOM 1812 N N . SER A 1 230 ? -28.991 -26.752 37.349 1.00 93.33 230 SER A N 1
ATOM 1813 C CA . SER A 1 230 ? -28.312 -27.950 36.902 1.00 92.34 230 SER A CA 1
ATOM 1814 C C . SER A 1 230 ? -27.510 -27.657 35.659 1.00 90.05 230 SER A C 1
ATOM 1815 O O . SER A 1 230 ? -27.920 -26.877 34.805 1.00 89.44 230 SER A O 1
ATOM 1818 N N . ASP A 1 231 ? -26.353 -28.294 35.584 1.00 88.77 231 ASP A N 1
ATOM 1819 C CA . ASP A 1 231 ? -25.538 -28.284 34.396 1.00 87.12 231 ASP A CA 1
ATOM 1820 C C . ASP A 1 231 ? -26.054 -29.345 33.413 1.00 88.10 231 ASP A C 1
ATOM 1821 O O . ASP A 1 231 ? -25.767 -30.533 33.548 1.00 88.83 231 ASP A O 1
ATOM 1826 N N . VAL A 1 232 ? -26.832 -28.917 32.430 1.00 88.41 232 VAL A N 1
ATOM 1827 C CA . VAL A 1 232 ? -27.294 -29.843 31.402 1.00 89.71 232 VAL A CA 1
ATOM 1828 C C . VAL A 1 232 ? -26.615 -29.555 30.056 1.00 88.12 232 VAL A C 1
ATOM 1829 O O . VAL A 1 232 ? -26.848 -28.526 29.426 1.00 87.44 232 VAL A O 1
ATOM 1833 N N . VAL A 1 233 ? -25.758 -30.477 29.642 1.00 87.58 233 VAL A N 1
ATOM 1834 C CA . VAL A 1 233 ? -24.980 -30.346 28.421 1.00 85.93 233 VAL A CA 1
ATOM 1835 C C . VAL A 1 233 ? -25.694 -31.023 27.260 1.00 87.48 233 VAL A C 1
ATOM 1836 O O . VAL A 1 233 ? -26.151 -32.158 27.392 1.00 89.38 233 VAL A O 1
ATOM 1840 N N . THR A 1 234 ? -25.810 -30.325 26.133 1.00 86.89 234 THR A N 1
ATOM 1841 C CA . THR A 1 234 ? -26.195 -30.987 24.889 1.00 88.23 234 THR A CA 1
ATOM 1842 C C . THR A 1 234 ? -25.154 -30.685 23.836 1.00 86.51 234 THR A C 1
ATOM 1843 O O . THR A 1 234 ? -25.126 -29.577 23.300 1.00 85.92 234 THR A O 1
ATOM 1847 N N . PRO A 1 235 ? -24.289 -31.668 23.530 1.00 86.08 235 PRO A N 1
ATOM 1848 C CA . PRO A 1 235 ? -23.365 -31.454 22.427 1.00 84.10 235 PRO A CA 1
ATOM 1849 C C . PRO A 1 235 ? -24.147 -31.399 21.095 1.00 85.21 235 PRO A C 1
ATOM 1850 O O . PRO A 1 235 ? -24.996 -32.266 20.849 1.00 87.71 235 PRO A O 1
ATOM 1854 N N . PRO A 1 236 ? -23.903 -30.361 20.265 1.00 83.75 236 PRO A N 1
ATOM 1855 C CA . PRO A 1 236 ? -24.533 -30.254 18.941 1.00 84.72 236 PRO A CA 1
ATOM 1856 C C . PRO A 1 236 ? -23.638 -30.791 17.816 1.00 83.53 236 PRO A C 1
ATOM 1857 O O . PRO A 1 236 ? -22.440 -30.957 18.031 1.00 81.71 236 PRO A O 1
ATOM 1861 N N . ASP A 1 237 ? -24.196 -31.063 16.634 1.00 84.51 237 ASP A N 1
ATOM 1862 C CA . ASP A 1 237 ? -23.332 -31.387 15.483 1.00 83.50 237 ASP A CA 1
ATOM 1863 C C . ASP A 1 237 ? -22.996 -30.155 14.649 1.00 80.82 237 ASP A C 1
ATOM 1864 O O . ASP A 1 237 ? -23.678 -29.819 13.676 1.00 81.67 237 ASP A O 1
ATOM 1869 N N . LYS A 1 238 ? -21.942 -29.480 15.097 1.00 77.35 238 LYS A N 1
ATOM 1870 C CA . LYS A 1 238 ? -21.355 -28.342 14.425 1.00 74.53 238 LYS A CA 1
ATOM 1871 C C . LYS A 1 238 ? -19.895 -28.694 14.358 1.00 72.14 238 LYS A C 1
ATOM 1872 O O . LYS A 1 238 ? -19.570 -29.857 14.492 1.00 72.36 238 LYS A O 1
ATOM 1878 N N . VAL A 1 239 ? -18.991 -27.747 14.155 1.00 70.25 239 VAL A N 1
ATOM 1879 C CA . VAL A 1 239 ? -17.675 -28.216 13.769 1.00 68.86 239 VAL A CA 1
ATOM 1880 C C . VAL A 1 239 ? -16.366 -27.566 14.312 1.00 67.67 239 VAL A C 1
ATOM 1881 O O . VAL A 1 239 ? -15.304 -28.197 14.226 1.00 68.19 239 VAL A O 1
ATOM 1885 N N . ARG A 1 240 ? -16.382 -26.362 14.873 1.00 66.51 240 ARG A N 1
ATOM 1886 C CA . ARG A 1 240 ? -15.180 -25.928 15.625 1.00 64.80 240 ARG A CA 1
ATOM 1887 C C . ARG A 1 240 ? -13.806 -25.969 14.881 1.00 63.75 240 ARG A C 1
ATOM 1888 O O . ARG A 1 240 ? -13.210 -27.040 14.684 1.00 63.51 240 ARG A O 1
ATOM 1896 N N . GLY A 1 241 ? -13.313 -24.792 14.491 1.00 63.11 241 GLY A N 1
ATOM 1897 C CA . GLY A 1 241 ? -11.965 -24.637 13.946 1.00 62.17 241 GLY A CA 1
ATOM 1898 C C . GLY A 1 241 ? -11.315 -23.316 14.336 1.00 61.80 241 GLY A C 1
ATOM 1899 O O . GLY A 1 241 ? -11.991 -22.293 14.467 1.00 62.04 241 GLY A O 1
ATOM 1900 N N . THR A 1 242 ? -9.995 -23.328 14.513 1.00 61.37 242 THR A N 1
ATOM 1901 C CA . THR A 1 242 ? -9.262 -22.116 14.911 1.00 61.07 242 THR A CA 1
ATOM 1902 C C . THR A 1 242 ? -8.749 -21.355 13.694 1.00 60.27 242 THR A C 1
ATOM 1903 O O . THR A 1 242 ? -8.414 -21.948 12.671 1.00 60.06 242 THR A O 1
ATOM 1907 N N . PHE A 1 243 ? -8.706 -20.034 13.799 1.00 60.14 243 PHE A N 1
ATOM 1908 C CA . PHE A 1 243 ? -8.182 -19.220 12.710 1.00 59.88 243 PHE A CA 1
ATOM 1909 C C . PHE A 1 243 ? -7.137 -18.240 13.197 1.00 59.80 243 PHE A C 1
ATOM 1910 O O . PHE A 1 243 ? -7.338 -17.557 14.204 1.00 59.87 243 PHE A O 1
ATOM 1918 N N . ILE A 1 244 ? -6.011 -18.184 12.488 1.00 59.63 244 ILE A N 1
ATOM 1919 C CA . ILE A 1 244 ? -4.920 -17.315 12.925 1.00 59.86 244 ILE A CA 1
ATOM 1920 C C . ILE A 1 244 ? -4.738 -16.096 12.057 1.00 60.23 244 ILE A C 1
ATOM 1921 O O . ILE A 1 244 ? -4.288 -16.171 10.919 1.00 60.51 244 ILE A O 1
ATOM 1926 N N . ILE A 1 245 ? -5.111 -14.966 12.626 1.00 60.75 245 ILE A N 1
ATOM 1927 C CA . ILE A 1 245 ? -4.892 -13.693 12.008 1.00 61.26 245 ILE A CA 1
ATOM 1928 C C . ILE A 1 245 ? -3.586 -13.206 12.590 1.00 61.48 245 ILE A C 1
ATOM 1929 O O . ILE A 1 245 ? -3.323 -13.371 13.768 1.00 61.43 245 ILE A O 1
ATOM 1934 N N . THR A 1 246 ? -2.760 -12.614 11.746 1.00 62.13 246 THR A N 1
ATOM 1935 C CA . THR A 1 246 ? -1.341 -12.544 12.026 1.00 61.92 246 THR A CA 1
ATOM 1936 C C . THR A 1 246 ? -0.883 -11.127 12.302 1.00 63.33 246 THR A C 1
ATOM 1937 O O . THR A 1 246 ? -1.397 -10.176 11.725 1.00 63.97 246 THR A O 1
ATOM 1941 N N . ARG A 1 247 ? 0.061 -10.989 13.219 1.00 64.47 247 ARG A N 1
ATOM 1942 C CA . ARG A 1 247 ? 0.603 -9.677 13.582 1.00 67.09 247 ARG A CA 1
ATOM 1943 C C . ARG A 1 247 ? 0.624 -8.700 12.401 1.00 68.42 247 ARG A C 1
ATOM 1944 O O . ARG A 1 247 ? 0.042 -7.611 12.457 1.00 69.02 247 ARG A O 1
ATOM 1952 N N . HIS A 1 248 ? 1.321 -9.125 11.350 1.00 79.61 248 HIS A N 1
ATOM 1953 C CA . HIS A 1 248 ? 1.382 -8.443 10.073 1.00 80.00 248 HIS A CA 1
ATOM 1954 C C . HIS A 1 248 ? -0.014 -8.139 9.538 1.00 74.17 248 HIS A C 1
ATOM 1955 O O . HIS A 1 248 ? -0.341 -6.984 9.290 1.00 71.80 248 HIS A O 1
ATOM 1962 N N . ASP A 1 249 ? -0.844 -9.163 9.381 1.00 73.03 249 ASP A N 1
ATOM 1963 C CA . ASP A 1 249 ? -2.168 -8.973 8.787 1.00 69.29 249 ASP A CA 1
ATOM 1964 C C . ASP A 1 249 ? -3.006 -7.949 9.540 1.00 64.02 249 ASP A C 1
ATOM 1965 O O . ASP A 1 249 ? -3.779 -7.200 8.937 1.00 61.56 249 ASP A O 1
ATOM 1970 N N . ILE A 1 250 ? -2.871 -7.921 10.863 1.00 63.64 250 ILE A N 1
ATOM 1971 C CA . ILE A 1 250 ? -3.589 -6.931 11.667 1.00 59.83 250 ILE A CA 1
ATOM 1972 C C . ILE A 1 250 ? -3.082 -5.540 11.236 1.00 60.33 250 ILE A C 1
ATOM 1973 O O . ILE A 1 250 ? -3.888 -4.655 10.891 1.00 57.96 250 ILE A O 1
ATOM 1978 N N . GLY A 1 251 ? -1.752 -5.379 11.225 1.00 63.51 251 GLY A N 1
ATOM 1979 C CA . GLY A 1 251 ? -1.124 -4.169 10.743 1.00 65.14 251 GLY A CA 1
ATOM 1980 C C . GLY A 1 251 ? -1.728 -3.711 9.426 1.00 64.27 251 GLY A C 1
ATOM 1981 O O . GLY A 1 251 ? -2.162 -2.554 9.303 1.00 63.97 251 GLY A O 1
ATOM 1982 N N . LYS A 1 252 ? -1.778 -4.620 8.448 1.00 64.71 252 LYS A N 1
ATOM 1983 C CA . LYS A 1 252 ? -2.332 -4.321 7.128 1.00 64.34 252 LYS A CA 1
ATOM 1984 C C . LYS A 1 252 ? -3.761 -3.804 7.212 1.00 60.49 252 LYS A C 1
ATOM 1985 O O . LYS A 1 252 ? -4.125 -2.869 6.496 1.00 61.55 252 LYS A O 1
ATOM 1991 N N . LEU A 1 253 ? -4.554 -4.388 8.111 1.00 57.15 253 LEU A N 1
ATOM 1992 C CA . LEU A 1 253 ? -5.930 -3.960 8.312 1.00 54.37 253 LEU A CA 1
ATOM 1993 C C . LEU A 1 253 ? -6.003 -2.553 8.865 1.00 54.64 253 LEU A C 1
ATOM 1994 O O . LEU A 1 253 ? -6.613 -1.684 8.250 1.00 55.47 253 LEU A O 1
ATOM 1999 N N . LYS A 1 254 ? -5.384 -2.332 10.026 1.00 55.11 254 LYS A N 1
ATOM 2000 C CA . LYS A 1 254 ? -5.235 -0.979 10.587 1.00 57.05 254 LYS A CA 1
ATOM 2001 C C . LYS A 1 254 ? -4.837 0.025 9.498 1.00 60.04 254 LYS A C 1
ATOM 2002 O O . LYS A 1 254 ? -5.420 1.119 9.375 1.00 61.46 254 LYS A O 1
ATOM 2008 N N . ASN A 1 255 ? -3.840 -0.366 8.710 1.00 61.80 255 ASN A N 1
ATOM 2009 C CA . ASN A 1 255 ? -3.391 0.443 7.598 1.00 65.80 255 ASN A CA 1
ATOM 2010 C C . ASN A 1 255 ? -4.563 0.788 6.678 1.00 65.95 255 ASN A C 1
ATOM 2011 O O . ASN A 1 255 ? -4.790 1.949 6.334 1.00 68.94 255 ASN A O 1
ATOM 2016 N N . LEU A 1 256 ? -5.321 -0.226 6.301 1.00 63.48 256 LEU A N 1
ATOM 2017 C CA . LEU A 1 256 ? -6.446 -0.008 5.431 1.00 64.49 256 LEU A CA 1
ATOM 2018 C C . LEU A 1 256 ? -7.420 1.012 6.007 1.00 64.28 256 LEU A C 1
ATOM 2019 O O . LEU A 1 256 ? -7.913 1.871 5.279 1.00 67.78 256 LEU A O 1
ATOM 2024 N N . VAL A 1 257 ? -7.693 0.922 7.306 1.00 61.19 257 VAL A N 1
ATOM 2025 C CA . VAL A 1 257 ? -8.667 1.814 7.909 1.00 62.36 257 VAL A CA 1
ATOM 2026 C C . VAL A 1 257 ? -8.184 3.234 7.765 1.00 67.31 257 VAL A C 1
ATOM 2027 O O . VAL A 1 257 ? -8.864 4.078 7.181 1.00 71.23 257 VAL A O 1
ATOM 2031 N N . LEU A 1 258 ? -6.992 3.470 8.295 1.00 68.25 258 LEU A N 1
ATOM 2032 C CA . LEU A 1 258 ? -6.341 4.768 8.247 1.00 73.60 258 LEU A CA 1
ATOM 2033 C C . LEU A 1 258 ? -6.610 5.476 6.953 1.00 77.63 258 LEU A C 1
ATOM 2034 O O . LEU A 1 258 ? -7.123 6.590 6.941 1.00 82.58 258 LEU A O 1
ATOM 2039 N N . THR A 1 259 ? -6.240 4.803 5.870 1.00 76.73 259 THR A N 1
ATOM 2040 C CA . THR A 1 259 ? -6.313 5.341 4.532 1.00 81.62 259 THR A CA 1
ATOM 2041 C C . THR A 1 259 ? -7.724 5.763 4.206 1.00 83.77 259 THR A C 1
ATOM 2042 O O . THR A 1 259 ? -7.943 6.857 3.711 1.00 89.94 259 THR A O 1
ATOM 2046 N N . ARG A 1 260 ? -8.686 4.906 4.512 1.00 79.90 260 ARG A N 1
ATOM 2047 C CA . ARG A 1 260 ? -10.027 5.111 4.012 1.00 83.20 260 ARG A CA 1
ATOM 2048 C C . ARG A 1 260 ? -10.848 6.019 4.889 1.00 86.42 260 ARG A C 1
ATOM 2049 O O . ARG A 1 260 ? -11.377 7.032 4.418 1.00 93.26 260 ARG A O 1
ATOM 2057 N N . ARG A 1 261 ? -10.957 5.664 6.160 1.00 82.89 261 ARG A N 1
ATOM 2058 C CA . ARG A 1 261 ? -11.640 6.526 7.098 1.00 87.14 261 ARG A CA 1
ATOM 2059 C C . ARG A 1 261 ? -10.624 7.073 8.100 1.00 87.15 261 ARG A C 1
ATOM 2060 O O . ARG A 1 261 ? -10.386 6.468 9.136 1.00 83.53 261 ARG A O 1
ATOM 2068 N N . PRO A 1 262 ? -10.009 8.220 7.782 1.00 92.45 262 PRO A N 1
ATOM 2069 C CA . PRO A 1 262 ? -8.842 8.708 8.503 1.00 93.12 262 PRO A CA 1
ATOM 2070 C C . PRO A 1 262 ? -9.150 9.510 9.774 1.00 97.46 262 PRO A C 1
ATOM 2071 O O . PRO A 1 262 ? -8.228 10.020 10.417 1.00 99.52 262 PRO A O 1
ATOM 2075 N N . LYS A 1 263 ? -10.430 9.629 10.118 1.00 100.11 263 LYS A N 1
ATOM 2076 C CA . LYS A 1 263 ? -10.846 9.976 11.483 1.00 103.38 263 LYS A CA 1
ATOM 2077 C C . LYS A 1 263 ? -10.777 8.661 12.276 1.00 96.16 263 LYS A C 1
ATOM 2078 O O . LYS A 1 263 ? -10.200 7.673 11.802 1.00 89.31 263 LYS A O 1
ATOM 2084 N N . LEU A 1 264 ? -11.385 8.627 13.461 1.00 98.53 264 LEU A N 1
ATOM 2085 C CA . LEU A 1 264 ? -11.418 7.394 14.261 1.00 93.03 264 LEU A CA 1
ATOM 2086 C C . LEU A 1 264 ? -10.155 7.243 15.100 1.00 92.23 264 LEU A C 1
ATOM 2087 O O . LEU A 1 264 ? -9.073 6.951 14.578 1.00 88.71 264 LEU A O 1
ATOM 2092 N N . THR A 1 265 ? -10.292 7.449 16.402 1.00 96.66 265 THR A N 1
ATOM 2093 C CA . THR A 1 265 ? -9.196 7.169 17.319 1.00 97.03 265 THR A CA 1
ATOM 2094 C C . THR A 1 265 ? -9.101 5.661 17.635 1.00 90.58 265 THR A C 1
ATOM 2095 O O . THR A 1 265 ? -8.005 5.106 17.773 1.00 87.90 265 THR A O 1
ATOM 2099 N N . HIS A 1 266 ? -10.257 5.007 17.721 1.00 88.95 266 HIS A N 1
ATOM 2100 C CA . HIS A 1 266 ? -10.341 3.641 18.244 1.00 84.97 266 HIS A CA 1
ATOM 2101 C C . HIS A 1 266 ? -10.245 2.545 17.163 1.00 77.60 266 HIS A C 1
ATOM 2102 O O . HIS A 1 266 ? -11.266 2.009 16.695 1.00 75.16 266 HIS A O 1
ATOM 2109 N N . VAL A 1 267 ? -9.004 2.220 16.790 1.00 74.63 267 VAL A N 1
ATOM 2110 C CA . VAL A 1 267 ? -8.696 1.214 15.761 1.00 68.29 267 VAL A CA 1
ATOM 2111 C C . VAL A 1 267 ? -7.624 0.284 16.316 1.00 67.30 267 VAL A C 1
ATOM 2112 O O . VAL A 1 267 ? -6.464 0.316 15.880 1.00 67.54 267 VAL A O 1
ATOM 2116 N N . THR A 1 268 ? -8.004 -0.523 17.297 1.00 67.15 268 THR A N 1
ATOM 2117 C CA . THR A 1 268 ? -7.064 -1.422 17.926 1.00 67.24 268 THR A CA 1
ATOM 2118 C C . THR A 1 268 ? -7.171 -2.789 17.273 1.00 63.00 268 THR A C 1
ATOM 2119 O O . THR A 1 268 ? -8.163 -3.088 16.612 1.00 60.31 268 THR A O 1
ATOM 2123 N N . SER A 1 269 ? -6.142 -3.610 17.458 1.00 63.47 269 SER A N 1
ATOM 2124 C CA . SER A 1 269 ? -6.094 -4.976 16.913 1.00 61.04 269 SER A CA 1
ATOM 2125 C C . SER A 1 269 ? -7.411 -5.691 17.077 1.00 58.66 269 SER A C 1
ATOM 2126 O O . SER A 1 269 ? -7.986 -6.173 16.105 1.00 56.15 269 SER A O 1
ATOM 2129 N N . PHE A 1 270 ? -7.888 -5.717 18.314 1.00 60.53 270 PHE A N 1
ATOM 2130 C CA . PHE A 1 270 ? -9.175 -6.260 18.657 1.00 59.83 270 PHE A CA 1
ATOM 2131 C C . PHE A 1 270 ? -10.248 -5.796 17.717 1.00 57.05 270 PHE A C 1
ATOM 2132 O O . PHE A 1 270 ? -11.012 -6.609 17.183 1.00 55.71 270 PHE A O 1
ATOM 2140 N N . THR A 1 271 ? -10.337 -4.487 17.524 1.00 57.07 271 THR A N 1
ATOM 2141 C CA . THR A 1 271 ? -11.462 -3.983 16.766 1.00 55.89 271 THR A CA 1
ATOM 2142 C C . THR A 1 271 ? -11.309 -4.202 15.280 1.00 52.41 271 THR A C 1
ATOM 2143 O O . THR A 1 271 ? -12.305 -4.225 14.594 1.00 52.10 271 THR A O 1
ATOM 2147 N N . VAL A 1 272 ? -10.098 -4.337 14.754 1.00 51.32 272 VAL A N 1
ATOM 2148 C CA . VAL A 1 272 ? -10.021 -4.732 13.346 1.00 49.69 272 VAL A CA 1
ATOM 2149 C C . VAL A 1 272 ? -10.350 -6.189 13.231 1.00 48.53 272 VAL A C 1
ATOM 2150 O O . VAL A 1 272 ? -11.111 -6.576 12.348 1.00 48.09 272 VAL A O 1
ATOM 2154 N N . THR A 1 273 ? -9.798 -6.988 14.138 1.00 49.11 273 THR A N 1
ATOM 2155 C CA . THR A 1 273 ? -10.019 -8.420 14.115 1.00 49.55 273 THR A CA 1
ATOM 2156 C C . THR A 1 273 ? -11.507 -8.768 14.139 1.00 49.13 273 THR A C 1
ATOM 2157 O O . THR A 1 273 ? -12.043 -9.355 13.193 1.00 48.72 273 THR A O 1
ATOM 2161 N N . CYS A 1 274 ? -12.181 -8.383 15.206 1.00 50.14 274 CYS A N 1
ATOM 2162 C CA . CYS A 1 274 ? -13.604 -8.613 15.280 1.00 51.20 274 CYS A CA 1
ATOM 2163 C C . CYS A 1 274 ? -14.322 -8.038 14.031 1.00 49.82 274 CYS A C 1
ATOM 2164 O O . CYS A 1 274 ? -15.050 -8.747 13.332 1.00 49.75 274 CYS A O 1
ATOM 2167 N N . ALA A 1 275 ? -14.062 -6.779 13.709 1.00 49.43 275 ALA A N 1
ATOM 2168 C CA . ALA A 1 275 ? -14.627 -6.194 12.509 1.00 49.32 275 ALA A CA 1
ATOM 2169 C C . ALA A 1 275 ? -14.390 -7.064 11.279 1.00 48.40 275 ALA A C 1
ATOM 2170 O O . ALA A 1 275 ? -15.285 -7.188 10.410 1.00 49.88 275 ALA A O 1
ATOM 2172 N N . TYR A 1 276 ? -13.216 -7.684 11.192 1.00 46.61 276 TYR A N 1
ATOM 2173 C CA . TYR A 1 276 ? -12.963 -8.506 10.030 1.00 46.72 276 TYR A CA 1
ATOM 2174 C C . TYR A 1 276 ? -13.850 -9.759 10.025 1.00 47.79 276 TYR A C 1
ATOM 2175 O O . TYR A 1 276 ? -14.622 -10.007 9.087 1.00 48.51 276 TYR A O 1
ATOM 2184 N N . VAL A 1 277 ? -13.743 -10.526 11.102 1.00 48.30 277 VAL A N 1
ATOM 2185 C CA . VAL A 1 277 ? -14.557 -11.716 11.301 1.00 50.26 277 VAL A CA 1
ATOM 2186 C C . VAL A 1 277 ? -16.031 -11.393 11.069 1.00 51.86 277 VAL A C 1
ATOM 2187 O O . VAL A 1 277 ? -16.708 -12.044 10.270 1.00 53.61 277 VAL A O 1
ATOM 2191 N N . TRP A 1 278 ? -16.516 -10.372 11.769 1.00 52.19 278 TRP A N 1
ATOM 2192 C CA . TRP A 1 278 ? -17.875 -9.930 11.586 1.00 54.45 278 TRP A CA 1
ATOM 2193 C C . TRP A 1 278 ? -18.256 -9.894 10.122 1.00 55.93 278 TRP A C 1
ATOM 2194 O O . TRP A 1 278 ? -19.252 -10.502 9.756 1.00 58.73 278 TRP A O 1
ATOM 2205 N N . THR A 1 279 ? -17.474 -9.216 9.279 1.00 55.17 279 THR A N 1
ATOM 2206 C CA . THR A 1 279 ? -17.884 -9.125 7.868 1.00 58.48 279 THR A CA 1
ATOM 2207 C C . THR A 1 279 ? -17.789 -10.460 7.157 1.00 59.60 279 THR A C 1
ATOM 2208 O O . THR A 1 279 ? -18.488 -10.659 6.182 1.00 63.25 279 THR A O 1
ATOM 2212 N N . CYS A 1 280 ? -16.923 -11.359 7.619 1.00 57.76 280 CYS A N 1
ATOM 2213 C CA . CYS A 1 280 ? -16.779 -12.645 6.946 1.00 59.91 280 CYS A CA 1
ATOM 2214 C C . CYS A 1 280 ? -17.972 -13.507 7.273 1.00 61.95 280 CYS A C 1
ATOM 2215 O O . CYS A 1 280 ? -18.515 -14.190 6.417 1.00 65.60 280 CYS A O 1
ATOM 2218 N N . ILE A 1 281 ? -18.399 -13.441 8.519 1.00 60.62 281 ILE A N 1
ATOM 2219 C CA . ILE A 1 281 ? -19.614 -14.104 8.929 1.00 63.24 281 ILE A CA 1
ATOM 2220 C C . ILE A 1 281 ? -20.736 -13.651 8.020 1.00 65.50 281 ILE A C 1
ATOM 2221 O O . ILE A 1 281 ? -21.387 -14.467 7.365 1.00 69.35 281 ILE A O 1
ATOM 2226 N N . ILE A 1 282 ? -20.941 -12.346 7.973 1.00 63.77 282 ILE A N 1
ATOM 2227 C CA . ILE A 1 282 ? -22.061 -11.803 7.250 1.00 67.68 282 ILE A CA 1
ATOM 2228 C C . ILE A 1 282 ? -21.975 -12.167 5.771 1.00 70.60 282 ILE A C 1
ATOM 2229 O O . ILE A 1 282 ? -22.974 -12.616 5.167 1.00 75.86 282 ILE A O 1
ATOM 2234 N N . LYS A 1 283 ? -20.781 -12.000 5.203 1.00 67.87 283 LYS A N 1
ATOM 2235 C CA . LYS A 1 283 ? -20.565 -12.285 3.791 1.00 70.94 283 LYS A CA 1
ATOM 2236 C C . LYS A 1 283 ? -20.646 -13.783 3.472 1.00 73.72 283 LYS A C 1
ATOM 2237 O O . LYS A 1 283 ? -21.249 -14.169 2.470 1.00 79.34 283 LYS A O 1
ATOM 2239 N N . SER A 1 284 ? -20.091 -14.627 4.33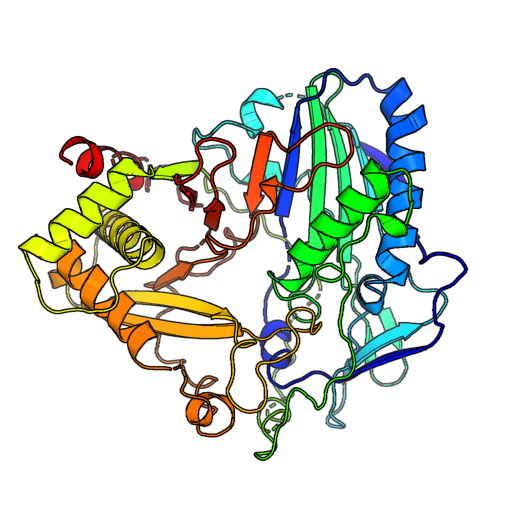3 1.00 73.55 284 SER A N 1
ATOM 2240 C CA . SER A 1 284 ? -20.102 -16.070 4.078 1.00 75.46 284 SER A CA 1
ATOM 2241 C C . SER A 1 284 ? -21.484 -16.716 4.156 1.00 77.20 284 SER A C 1
ATOM 2242 O O . SER A 1 284 ? -21.673 -17.828 3.682 1.00 79.29 284 SER A O 1
ATOM 2245 N N . GLU A 1 285 ? -22.433 -16.027 4.777 1.00 76.82 285 GLU A N 1
ATOM 2246 C CA . GLU A 1 285 ? -23.779 -16.542 4.912 1.00 79.60 285 GLU A CA 1
ATOM 2247 C C . GLU A 1 285 ? -24.479 -16.523 3.572 1.00 83.47 285 GLU A C 1
ATOM 2248 O O . GLU A 1 285 ? -25.209 -17.460 3.227 1.00 86.54 285 GLU A O 1
ATOM 2254 N N . ALA A 1 286 ? -24.262 -15.443 2.821 1.00 83.79 286 ALA A N 1
ATOM 2255 C CA . ALA A 1 286 ? -24.826 -15.311 1.481 1.00 87.31 286 ALA A CA 1
ATOM 2256 C C . ALA A 1 286 ? -24.347 -16.454 0.599 1.00 89.90 286 ALA A C 1
ATOM 2257 O O . ALA A 1 286 ? -25.140 -17.077 -0.102 1.00 93.63 286 ALA A O 1
ATOM 2259 N N . ALA A 1 287 ? -23.052 -16.737 0.664 1.00 88.71 287 ALA A N 1
ATOM 2260 C CA . ALA A 1 287 ? -22.456 -17.826 -0.095 1.00 91.89 287 ALA A CA 1
ATOM 2261 C C . ALA A 1 287 ? -23.237 -19.135 0.005 1.00 95.34 287 ALA A C 1
ATOM 2262 O O . ALA A 1 287 ? -23.523 -19.744 -1.016 1.00 99.51 287 ALA A O 1
ATOM 2264 N N . THR A 1 288 ? -23.590 -19.557 1.220 1.00 94.65 288 THR A N 1
ATOM 2265 C CA . THR A 1 288 ? -24.393 -20.774 1.423 1.00 98.70 288 THR A CA 1
ATOM 2266 C C . THR A 1 288 ? -25.837 -20.481 1.058 1.00 101.89 288 THR A C 1
ATOM 2267 O O . THR A 1 288 ? -26.572 -19.908 1.858 1.00 100.54 288 THR A O 1
ATOM 2271 N N . GLY A 1 289 ? -26.233 -20.853 -0.156 1.00 106.73 289 GLY A N 1
ATOM 2272 C CA . GLY A 1 289 ? -27.560 -20.518 -0.666 1.00 110.54 289 GLY A CA 1
ATOM 2273 C C . GLY A 1 289 ? -28.540 -20.257 0.460 1.00 110.09 289 GLY A C 1
ATOM 2274 O O . GLY A 1 289 ? -28.958 -21.187 1.157 1.00 111.58 289 GLY A O 1
ATOM 2275 N N . GLU A 1 290 ? -28.885 -18.988 0.662 1.00 108.29 290 GLU A N 1
ATOM 2276 C CA . GLU A 1 290 ? -29.739 -18.642 1.786 1.00 107.96 290 GLU A CA 1
ATOM 2277 C C . GLU A 1 290 ? -30.745 -17.535 1.549 1.00 109.19 290 GLU A C 1
ATOM 2278 O O . GLU A 1 290 ? -30.443 -16.512 0.929 1.00 108.11 290 GLU A O 1
ATOM 2284 N N . GLU A 1 291 ? -31.945 -17.767 2.069 1.00 111.94 291 GLU A N 1
ATOM 2285 C CA . GLU A 1 291 ? -32.936 -16.730 2.235 1.00 113.11 291 GLU A CA 1
ATOM 2286 C C . GLU A 1 291 ? -32.499 -15.840 3.396 1.00 108.59 291 GLU A C 1
ATOM 2287 O O . GLU A 1 291 ? -32.555 -16.259 4.564 1.00 107.60 291 GLU A O 1
ATOM 2293 N N . ILE A 1 292 ? -32.041 -14.627 3.082 1.00 105.93 292 ILE A N 1
ATOM 2294 C CA . ILE A 1 292 ? -31.750 -13.667 4.142 1.00 102.23 292 ILE A CA 1
ATOM 2295 C C . ILE A 1 292 ? -32.255 -12.248 3.921 1.00 102.82 292 ILE A C 1
ATOM 2296 O O . ILE A 1 292 ? -32.075 -11.653 2.856 1.00 103.68 292 ILE A O 1
ATOM 2301 N N . ASP A 1 293 ? -32.894 -11.728 4.964 1.00 102.71 293 ASP A N 1
ATOM 2302 C CA . ASP A 1 293 ? -33.384 -10.363 5.014 1.00 103.68 293 ASP A CA 1
ATOM 2303 C C . ASP A 1 293 ? -32.205 -9.392 5.013 1.00 99.77 293 ASP A C 1
ATOM 2304 O O . ASP A 1 293 ? -31.649 -9.058 6.061 1.00 96.81 293 ASP A O 1
ATOM 2309 N N . GLU A 1 294 ? -31.830 -8.941 3.822 1.00 99.99 294 GLU A N 1
ATOM 2310 C CA . GLU A 1 294 ? -30.735 -7.989 3.670 1.00 97.13 294 GLU A CA 1
ATOM 2311 C C . GLU A 1 294 ? -31.041 -6.633 4.305 1.00 97.39 294 GLU A C 1
ATOM 2312 O O . GLU A 1 294 ? -30.218 -5.727 4.281 1.00 95.74 294 GLU A O 1
ATOM 2318 N N . ASN A 1 295 ? -32.225 -6.494 4.879 1.00 99.97 295 ASN A N 1
ATOM 2319 C CA . ASN A 1 295 ? -32.631 -5.218 5.423 1.00 101.26 295 ASN A CA 1
ATOM 2320 C C . ASN A 1 295 ? -32.726 -5.257 6.932 1.00 99.75 295 ASN A C 1
ATOM 2321 O O . ASN A 1 295 ? -32.709 -4.219 7.592 1.00 100.25 295 ASN A O 1
ATOM 2326 N N . GLY A 1 296 ? -32.810 -6.470 7.466 1.00 98.19 296 GLY A N 1
ATOM 2327 C CA . GLY A 1 296 ? -32.877 -6.689 8.902 1.00 96.67 296 GLY A CA 1
ATOM 2328 C C . GLY A 1 296 ? -31.570 -6.339 9.577 1.00 91.97 296 GLY A C 1
ATOM 2329 O O . GLY A 1 296 ? -30.501 -6.459 8.982 1.00 88.95 296 GLY A O 1
ATOM 2338 N N . GLU A 1 298 ? -28.438 -6.408 12.446 1.00 81.41 298 GLU A N 1
ATOM 2339 C CA . GLU A 1 298 ? -27.376 -7.354 12.721 1.00 77.57 298 GLU A CA 1
ATOM 2340 C C . GLU A 1 298 ? -26.602 -6.810 13.921 1.00 75.22 298 GLU A C 1
ATOM 2341 O O . GLU A 1 298 ? -26.354 -5.618 13.996 1.00 75.81 298 GLU A O 1
ATOM 2347 N N . PHE A 1 299 ? -26.225 -7.664 14.863 1.00 73.10 299 PHE A N 1
ATOM 2348 C CA . PHE A 1 299 ? -25.577 -7.179 16.070 1.00 71.84 299 PHE A CA 1
ATOM 2349 C C . PHE A 1 299 ? -24.215 -7.775 16.290 1.00 68.94 299 PHE A C 1
ATOM 2350 O O . PHE A 1 299 ? -23.914 -8.869 15.814 1.00 67.99 299 PHE A O 1
ATOM 2358 N N . PHE A 1 300 ? -23.390 -7.019 17.006 1.00 68.36 300 PHE A N 1
ATOM 2359 C CA . PHE A 1 300 ? -22.116 -7.490 17.516 1.00 66.13 300 PHE A CA 1
ATOM 2360 C C . PHE A 1 300 ? -22.024 -7.111 18.975 1.00 66.76 300 PHE A C 1
ATOM 2361 O O . PHE A 1 300 ? -22.367 -5.986 19.340 1.00 69.10 300 PHE A O 1
ATOM 2369 N N . GLY A 1 301 ? -21.536 -8.023 19.806 1.00 65.42 301 GLY A N 1
ATOM 2370 C CA . GLY A 1 301 ? -21.426 -7.753 21.232 1.00 66.63 301 GLY A CA 1
ATOM 2371 C C . GLY A 1 301 ? -20.171 -8.302 21.867 1.00 65.50 301 GLY A C 1
ATOM 2372 O O . GLY A 1 301 ? -19.523 -9.182 21.315 1.00 64.46 301 GLY A O 1
ATOM 2373 N N . CYS A 1 302 ? -19.829 -7.794 23.042 1.00 66.51 302 CYS A N 1
ATOM 2374 C CA . CYS A 1 302 ? -18.637 -8.262 23.737 1.00 66.15 302 CYS A CA 1
ATOM 2375 C C . CYS A 1 302 ? -18.657 -7.774 25.162 1.00 67.12 302 CYS A C 1
ATOM 2376 O O . CYS A 1 302 ? -19.323 -6.780 25.475 1.00 69.07 302 CYS A O 1
ATOM 2379 N N . ALA A 1 303 ? -17.897 -8.453 26.014 1.00 66.15 303 ALA A N 1
ATOM 2380 C CA . ALA A 1 303 ? -17.827 -8.078 27.414 1.00 67.39 303 ALA A CA 1
ATOM 2381 C C . ALA A 1 303 ? -16.523 -7.341 27.734 1.00 67.80 303 ALA A C 1
ATOM 2382 O O . ALA A 1 303 ? -15.419 -7.840 27.477 1.00 66.44 303 ALA A O 1
ATOM 2384 N N . ALA A 1 304 ? -16.673 -6.137 28.283 1.00 69.89 304 ALA A N 1
ATOM 2385 C CA . ALA A 1 304 ? -15.566 -5.382 28.839 1.00 70.67 304 ALA A CA 1
ATOM 2386 C C . ALA A 1 304 ? -15.067 -6.040 30.124 1.00 70.09 304 ALA A C 1
ATOM 2387 O O . ALA A 1 304 ? -15.554 -7.092 30.534 1.00 69.24 304 ALA A O 1
ATOM 2389 N N . ASP A 1 305 ? -14.088 -5.413 30.755 1.00 70.67 305 ASP A N 1
ATOM 2390 C CA . ASP A 1 305 ? -13.676 -5.794 32.076 1.00 70.71 305 ASP A CA 1
ATOM 2391 C C . ASP A 1 305 ? -13.510 -4.472 32.801 1.00 73.92 305 ASP A C 1
ATOM 2392 O O . ASP A 1 305 ? -12.709 -3.625 32.380 1.00 75.45 305 ASP A O 1
ATOM 2397 N N . CYS A 1 306 ? -14.259 -4.302 33.889 1.00 75.07 306 CYS A N 1
ATOM 2398 C CA . CYS A 1 306 ? -14.452 -2.994 34.508 1.00 78.23 306 CYS A CA 1
ATOM 2399 C C . CYS A 1 306 ? -13.437 -2.514 35.531 1.00 80.03 306 CYS A C 1
ATOM 2400 O O . CYS A 1 306 ? -13.565 -1.398 36.043 1.00 83.68 306 CYS A O 1
ATOM 2403 N N . ARG A 1 307 ? -12.447 -3.341 35.842 1.00 77.81 307 ARG A N 1
ATOM 2404 C CA . ARG A 1 307 ? -11.548 -3.062 36.959 1.00 79.75 307 ARG A CA 1
ATOM 2405 C C . ARG A 1 307 ? -10.879 -1.681 36.879 1.00 83.47 307 ARG A C 1
ATOM 2406 O O . ARG A 1 307 ? -10.651 -1.056 37.907 1.00 86.86 307 ARG A O 1
ATOM 2414 N N . ALA A 1 308 ? -10.613 -1.204 35.658 1.00 83.04 308 ALA A N 1
ATOM 2415 C CA . ALA A 1 308 ? -10.284 0.204 35.388 1.00 86.76 308 ALA A CA 1
ATOM 2416 C C . ALA A 1 308 ? -11.549 1.103 35.388 1.00 89.32 308 ALA A C 1
ATOM 2417 O O . ALA A 1 308 ? -12.317 1.160 34.414 1.00 87.46 308 ALA A O 1
ATOM 2419 N N . GLN A 1 309 ? -11.723 1.819 36.498 1.00 93.83 309 GLN A N 1
ATOM 2420 C CA . GLN A 1 309 ? -12.990 2.415 36.922 1.00 96.83 309 GLN A CA 1
ATOM 2421 C C . GLN A 1 309 ? -12.601 3.479 37.941 1.00 102.88 309 GLN A C 1
ATOM 2422 O O . GLN A 1 309 ? -11.953 3.160 38.936 1.00 103.54 309 GLN A O 1
ATOM 2428 N N . PHE A 1 310 ? -12.984 4.732 37.685 1.00 107.81 310 PHE A N 1
ATOM 2429 C CA . PHE A 1 310 ? -12.478 5.911 38.425 1.00 114.52 310 PHE A CA 1
ATOM 2430 C C . PHE A 1 310 ? -12.065 5.628 39.866 1.00 116.57 310 PHE A C 1
ATOM 2431 O O . PHE A 1 310 ? -10.905 5.290 40.100 1.00 116.06 310 PHE A O 1
ATOM 2439 N N . ASN A 1 311 ? -13.013 5.735 40.806 1.00 119.26 311 ASN A N 1
ATOM 2440 C CA . ASN A 1 311 ? -12.737 5.682 42.258 1.00 122.47 311 ASN A CA 1
ATOM 2441 C C . ASN A 1 311 ? -11.235 5.607 42.566 1.00 122.83 311 ASN A C 1
ATOM 2442 O O . ASN A 1 311 ? -10.537 6.624 42.474 1.00 127.36 311 ASN A O 1
ATOM 2447 N N . PRO A 1 312 ? -10.758 4.443 43.031 1.00 118.96 312 PRO A N 1
ATOM 2448 C CA . PRO A 1 312 ? -9.518 3.893 42.500 1.00 115.70 312 PRO A CA 1
ATOM 2449 C C . PRO A 1 312 ? -9.851 2.681 41.629 1.00 108.60 312 PRO A C 1
ATOM 2450 O O . PRO A 1 312 ? -10.645 1.836 42.045 1.00 106.55 312 PRO A O 1
ATOM 2454 N N . PRO A 1 313 ? -9.255 2.578 40.432 1.00 105.56 313 PRO A N 1
ATOM 2455 C CA . PRO A 1 313 ? -9.516 1.376 39.647 1.00 99.41 313 PRO A CA 1
ATOM 2456 C C . PRO A 1 313 ? -9.436 0.125 40.516 1.00 96.83 313 PRO A C 1
ATOM 2457 O O . PRO A 1 313 ? -8.434 -0.068 41.198 1.00 98.27 313 PRO A O 1
ATOM 2461 N N . LEU A 1 314 ? -10.497 -0.687 40.499 1.00 93.68 314 LEU A N 1
ATOM 2462 C CA . LEU A 1 314 ? -10.604 -1.958 41.262 1.00 91.13 314 LEU A CA 1
ATOM 2463 C C . LEU A 1 314 ? -9.339 -2.829 41.218 1.00 88.72 314 LEU A C 1
ATOM 2464 O O . LEU A 1 314 ? -8.727 -2.969 40.149 1.00 86.57 314 LEU A O 1
ATOM 2469 N N . PRO A 1 315 ? -8.946 -3.412 42.378 1.00 89.41 315 PRO A N 1
ATOM 2470 C CA . PRO A 1 315 ? -7.710 -4.196 42.488 1.00 88.27 315 PRO A CA 1
ATOM 2471 C C . PRO A 1 315 ? -7.710 -5.223 41.399 1.00 83.79 315 PRO A C 1
ATOM 2472 O O . PRO A 1 315 ? -8.711 -5.912 41.238 1.00 81.65 315 PRO A O 1
ATOM 2476 N N . PRO A 1 316 ? -6.613 -5.324 40.634 1.00 83.06 316 PRO A N 1
ATOM 2477 C CA . PRO A 1 316 ? -6.659 -6.181 39.449 1.00 79.32 316 PRO A CA 1
ATOM 2478 C C . PRO A 1 316 ? -6.811 -7.679 39.795 1.00 77.12 316 PRO A C 1
ATOM 2479 O O . PRO A 1 316 ? -6.675 -8.541 38.935 1.00 75.22 316 PRO A O 1
ATOM 2483 N N . SER A 1 317 ? -7.130 -7.974 41.045 1.00 78.22 317 SER A N 1
ATOM 2484 C CA . SER A 1 317 ? -7.197 -9.336 41.527 1.00 76.76 317 SER A CA 1
ATOM 2485 C C . SER A 1 317 ? -8.565 -9.592 42.131 1.00 76.35 317 SER A C 1
ATOM 2486 O O . SER A 1 317 ? -8.860 -10.716 42.567 1.00 75.80 317 SER A O 1
ATOM 2489 N N . TYR A 1 318 ? -9.399 -8.548 42.157 1.00 77.03 318 TYR A N 1
ATOM 2490 C CA . TYR A 1 318 ? -10.753 -8.656 42.679 1.00 76.84 318 TYR A CA 1
ATOM 2491 C C . TYR A 1 318 ? -11.423 -9.895 42.100 1.00 73.46 318 TYR A C 1
ATOM 2492 O O . TYR A 1 318 ? -11.313 -10.182 40.897 1.00 70.53 318 TYR A O 1
ATOM 2501 N N . PHE A 1 319 ? -12.126 -10.613 42.966 1.00 74.04 319 PHE A N 1
ATOM 2502 C CA . PHE A 1 319 ? -12.525 -11.958 42.642 1.00 72.18 319 PHE A CA 1
ATOM 2503 C C . PHE A 1 319 ? -13.686 -12.182 41.692 1.00 70.90 319 PHE A C 1
ATOM 2504 O O . PHE A 1 319 ? -13.528 -12.912 40.726 1.00 69.20 319 PHE A O 1
ATOM 2512 N N . GLY A 1 320 ? -14.855 -11.626 41.955 1.00 72.49 320 GLY A N 1
ATOM 2513 C CA . GLY A 1 320 ? -16.015 -11.984 41.120 1.00 71.99 320 GLY A CA 1
ATOM 2514 C C . GLY A 1 320 ? -15.974 -11.730 39.601 1.00 69.44 320 GLY A C 1
ATOM 2515 O O . GLY A 1 320 ? -14.983 -11.986 38.917 1.00 66.70 320 GLY A O 1
ATOM 2516 N N . ASN A 1 321 ? -17.108 -11.261 39.094 1.00 70.40 321 ASN A N 1
ATOM 2517 C CA . ASN A 1 321 ? -17.270 -10.786 37.747 1.00 69.07 321 ASN A CA 1
ATOM 2518 C C . ASN A 1 321 ? -17.147 -9.276 37.761 1.00 71.17 321 ASN A C 1
ATOM 2519 O O . ASN A 1 321 ? -17.573 -8.643 38.722 1.00 74.35 321 ASN A O 1
ATOM 2524 N N . ALA A 1 322 ? -16.578 -8.696 36.706 1.00 70.24 322 ALA A N 1
ATOM 2525 C CA . ALA A 1 322 ? -16.704 -7.248 36.456 1.00 72.53 322 ALA A CA 1
ATOM 2526 C C . ALA A 1 322 ? -16.846 -6.962 34.954 1.00 71.36 322 ALA A C 1
ATOM 2527 O O . ALA A 1 322 ? -16.221 -6.055 34.399 1.00 71.59 322 ALA A O 1
ATOM 2529 N N . LEU A 1 323 ? -17.691 -7.765 34.316 1.00 70.51 323 LEU A N 1
ATOM 2530 C CA . LEU A 1 323 ? -17.961 -7.675 32.901 1.00 69.56 323 LEU A CA 1
ATOM 2531 C C . LEU A 1 323 ? -19.100 -6.727 32.640 1.00 72.24 323 LEU A C 1
ATOM 2532 O O . LEU A 1 323 ? -20.090 -6.723 33.368 1.00 74.84 323 LEU A O 1
ATOM 2537 N N . VAL A 1 324 ? -18.960 -5.909 31.607 1.00 72.24 324 VAL A N 1
ATOM 2538 C CA . VAL A 1 324 ? -20.114 -5.209 31.057 1.00 74.20 324 VAL A CA 1
ATOM 2539 C C . VAL A 1 324 ? -20.105 -5.369 29.544 1.00 72.34 324 VAL A C 1
ATOM 2540 O O . VAL A 1 324 ? -19.036 -5.416 28.929 1.00 70.19 324 VAL A O 1
ATOM 2544 N N . GLY A 1 325 ? -21.302 -5.479 28.966 1.00 73.29 325 GLY A N 1
ATOM 2545 C CA . GLY A 1 325 ? -21.473 -5.754 27.543 1.00 71.50 325 GLY A CA 1
ATOM 2546 C C . GLY A 1 325 ? -21.500 -4.478 26.731 1.00 72.85 325 GLY A C 1
ATOM 2547 O O . GLY A 1 325 ? -22.046 -3.468 27.171 1.00 75.84 325 GLY A O 1
ATOM 2548 N N . TYR A 1 326 ? -20.873 -4.522 25.559 1.00 70.94 326 TYR A N 1
ATOM 2549 C CA . TYR A 1 326 ? -20.998 -3.469 24.564 1.00 72.39 326 TYR A CA 1
ATOM 2550 C C . TYR A 1 326 ? -21.653 -4.079 23.357 1.00 71.32 326 TYR A C 1
ATOM 2551 O O . TYR A 1 326 ? -21.339 -5.215 22.985 1.00 69.10 326 TYR A O 1
ATOM 2560 N N . VAL A 1 327 ? -22.548 -3.328 22.732 1.00 73.11 327 VAL A N 1
ATOM 2561 C CA . VAL A 1 327 ? -23.233 -3.838 21.558 1.00 72.39 327 VAL A CA 1
ATOM 2562 C C . VAL A 1 327 ? -23.190 -2.863 20.368 1.00 73.10 327 VAL A C 1
ATOM 2563 O O . VAL A 1 327 ? -23.390 -1.655 20.523 1.00 75.60 327 VAL A O 1
ATOM 2567 N N . ALA A 1 328 ? -22.886 -3.405 19.193 1.00 70.90 328 ALA A N 1
ATOM 2568 C CA . ALA A 1 328 ? -22.939 -2.655 17.940 1.00 72.11 328 ALA A CA 1
ATOM 2569 C C . ALA A 1 328 ? -24.086 -3.179 17.090 1.00 72.81 328 ALA A C 1
ATOM 2570 O O . ALA A 1 328 ? -24.499 -4.325 17.248 1.00 71.70 328 ALA A O 1
ATOM 2572 N N . ARG A 1 329 ? -24.605 -2.337 16.204 1.00 74.95 329 ARG A N 1
ATOM 2573 C CA . ARG A 1 329 ? -25.747 -2.721 15.394 1.00 76.59 329 ARG A CA 1
ATOM 2574 C C . ARG A 1 329 ? -25.743 -2.069 14.028 1.00 77.81 329 ARG A C 1
ATOM 2575 O O . ARG A 1 329 ? -25.327 -0.927 13.881 1.00 79.06 329 ARG A O 1
ATOM 2583 N N . THR A 1 330 ? -26.215 -2.817 13.035 1.00 77.78 330 THR A N 1
ATOM 2584 C CA . THR A 1 330 ? -26.368 -2.317 11.681 1.00 79.48 330 THR A CA 1
ATOM 2585 C C . THR A 1 330 ? -27.199 -3.255 10.783 1.00 80.04 330 THR A C 1
ATOM 2586 O O . THR A 1 330 ? -27.360 -4.429 11.088 1.00 78.23 330 THR A O 1
ATOM 2590 N N . ARG A 1 331 ? -27.740 -2.711 9.693 1.00 82.94 331 ARG A N 1
ATOM 2591 C CA . ARG A 1 331 ? -28.482 -3.490 8.709 1.00 84.45 331 ARG A CA 1
ATOM 2592 C C . ARG A 1 331 ? -27.490 -4.383 8.012 1.00 81.42 331 ARG A C 1
ATOM 2593 O O . ARG A 1 331 ? -26.352 -3.978 7.806 1.00 79.63 331 ARG A O 1
ATOM 2601 N N . GLN A 1 332 ? -27.898 -5.594 7.643 1.00 81.51 332 GLN A N 1
ATOM 2602 C CA . GLN A 1 332 ? -26.973 -6.473 6.929 1.00 79.94 332 GLN A CA 1
ATOM 2603 C C . GLN A 1 332 ? -26.559 -5.853 5.581 1.00 81.95 332 GLN A C 1
ATOM 2604 O O . GLN A 1 332 ? -25.376 -5.872 5.221 1.00 80.14 332 GLN A O 1
ATOM 2610 N N . VAL A 1 333 ? -27.531 -5.277 4.868 1.00 86.20 333 VAL A N 1
ATOM 2611 C CA . VAL A 1 333 ? -27.294 -4.653 3.566 1.00 88.71 333 VAL A CA 1
ATOM 2612 C C . VAL A 1 333 ? -25.890 -4.071 3.494 1.00 87.53 333 VAL A C 1
ATOM 2613 O O . VAL A 1 333 ? -25.051 -4.571 2.741 1.00 87.16 333 VAL A O 1
ATOM 2617 N N . ASP A 1 334 ? -25.631 -3.052 4.314 1.00 87.68 334 ASP A N 1
ATOM 2618 C CA . ASP A 1 334 ? -24.390 -2.275 4.224 1.00 87.26 334 ASP A CA 1
ATOM 2619 C C . ASP A 1 334 ? -23.150 -3.013 4.772 1.00 83.55 334 ASP A C 1
ATOM 2620 O O . ASP A 1 334 ? -22.038 -2.808 4.290 1.00 83.42 334 ASP A O 1
ATOM 2625 N N . LEU A 1 335 ? -23.349 -3.886 5.751 1.00 81.05 335 LEU A N 1
ATOM 2626 C CA . LEU A 1 335 ? -22.260 -4.685 6.313 1.00 77.91 335 LEU A CA 1
ATOM 2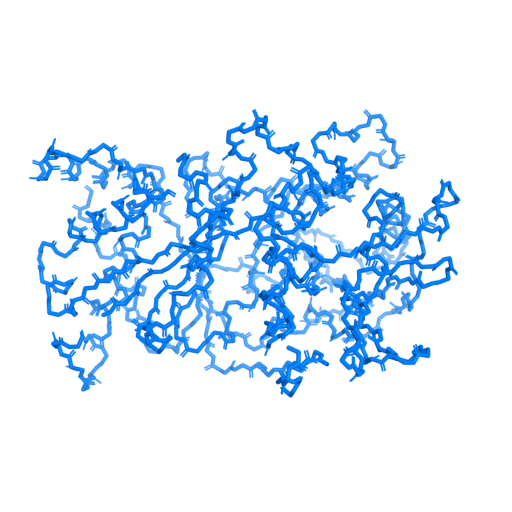627 C C . LEU A 1 335 ? -21.698 -5.687 5.310 1.00 77.27 335 LEU A C 1
ATOM 2628 O O . LEU A 1 335 ? -20.589 -6.183 5.476 1.00 75.16 335 LEU A O 1
ATOM 2633 N N . ALA A 1 336 ? -22.496 -5.990 4.287 1.00 79.51 336 ALA A N 1
ATOM 2634 C CA . ALA A 1 336 ? -22.170 -6.988 3.268 1.00 79.93 336 ALA A CA 1
ATOM 2635 C C . ALA A 1 336 ? -21.736 -6.333 1.954 1.00 82.11 336 ALA A C 1
ATOM 2636 O O . ALA A 1 336 ? -21.426 -7.019 0.970 1.00 83.11 336 ALA A O 1
ATOM 2638 N N . GLY A 1 337 ? -21.708 -5.001 1.955 1.00 83.17 337 GLY A N 1
ATOM 2639 C CA . GLY A 1 337 ? -21.385 -4.228 0.767 1.00 85.64 337 GLY A CA 1
ATOM 2640 C C . GLY A 1 337 ? -20.124 -3.379 0.823 1.00 85.51 337 GLY A C 1
ATOM 2641 O O . GLY A 1 337 ? -20.152 -2.223 1.262 1.00 86.48 337 GLY A O 1
ATOM 2642 N N . LYS A 1 338 ? -19.010 -3.960 0.385 1.00 84.73 338 LYS A N 1
ATOM 2643 C CA . LYS A 1 338 ? -17.842 -3.181 -0.088 1.00 85.75 338 LYS A CA 1
ATOM 2644 C C . LYS A 1 338 ? -17.144 -2.222 0.880 1.00 84.08 338 LYS A C 1
ATOM 2645 O O . LYS A 1 338 ? -15.920 -2.218 0.953 1.00 84.00 338 LYS A O 1
ATOM 2651 N N . GLU A 1 339 ? -17.907 -1.381 1.570 1.00 83.06 339 GLU A N 1
ATOM 2652 C CA . GLU A 1 339 ? -17.334 -0.590 2.641 1.00 82.06 339 GLU A CA 1
ATOM 2653 C C . GLU A 1 339 ? -17.727 -1.211 3.974 1.00 78.39 339 GLU A C 1
ATOM 2654 O O . GLU A 1 339 ? -17.724 -0.553 5.010 1.00 78.33 339 GLU A O 1
ATOM 2660 N N . GLY A 1 340 ? -18.037 -2.505 3.928 1.00 75.34 340 GLY A N 1
ATOM 2661 C CA . GLY A 1 340 ? -18.536 -3.229 5.068 1.00 71.37 340 GLY A CA 1
ATOM 2662 C C . GLY A 1 340 ? -17.545 -3.297 6.204 1.00 68.80 340 GLY A C 1
ATOM 2663 O O . GLY A 1 340 ? -17.900 -3.023 7.351 1.00 68.59 340 GLY A O 1
ATOM 2664 N N . PHE A 1 341 ? -16.302 -3.665 5.902 1.00 67.26 341 PHE A N 1
ATOM 2665 C CA . PHE A 1 341 ? -15.283 -3.759 6.940 1.00 63.98 341 PHE A CA 1
ATOM 2666 C C . PHE A 1 341 ? -15.000 -2.395 7.522 1.00 63.70 341 PHE A C 1
ATOM 2667 O O . PHE A 1 341 ? -14.908 -2.260 8.724 1.00 62.84 341 PHE A O 1
ATOM 2675 N N . THR A 1 342 ? -14.888 -1.379 6.682 1.00 94.61 342 THR A N 1
ATOM 2676 C CA . THR A 1 342 ? -14.707 -0.043 7.211 1.00 97.36 342 THR A CA 1
ATOM 2677 C C . THR A 1 342 ? -15.835 0.303 8.174 1.00 96.03 342 THR A C 1
ATOM 2678 O O . THR A 1 342 ? -15.591 0.907 9.209 1.00 98.03 342 THR A O 1
ATOM 2682 N N . ILE A 1 343 ? -17.062 -0.098 7.845 1.00 92.95 343 ILE A N 1
ATOM 2683 C CA . ILE A 1 343 ? -18.217 0.264 8.674 1.00 92.90 343 ILE A CA 1
ATOM 2684 C C . ILE A 1 343 ? -18.213 -0.541 9.949 1.00 89.67 343 ILE A C 1
ATOM 2685 O O . ILE A 1 343 ? -18.515 -0.019 11.016 1.00 91.26 343 ILE A O 1
ATOM 2690 N N . ALA A 1 344 ? -17.844 -1.808 9.826 1.00 85.71 344 ALA A N 1
ATOM 2691 C CA . ALA A 1 344 ? -17.668 -2.692 10.966 1.00 83.24 344 ALA A CA 1
ATOM 2692 C C . ALA A 1 344 ? -16.751 -2.074 12.006 1.00 84.88 344 ALA A C 1
ATOM 2693 O O . ALA A 1 344 ? -17.090 -2.025 13.176 1.00 85.07 344 ALA A O 1
ATOM 2695 N N . VAL A 1 345 ? -15.596 -1.583 11.573 1.00 86.80 345 VAL A N 1
ATOM 2696 C CA . VAL A 1 345 ? -14.647 -0.949 12.478 1.00 89.24 345 VAL A CA 1
ATOM 2697 C C . VAL A 1 345 ? -15.226 0.319 13.101 1.00 92.50 345 VAL A C 1
ATOM 2698 O O . VAL A 1 345 ? -15.026 0.583 14.281 1.00 93.62 345 VAL A O 1
ATOM 2702 N N . GLU A 1 346 ? -15.941 1.103 12.306 1.00 94.74 346 GLU A N 1
ATOM 2703 C CA . GLU A 1 346 ? -16.574 2.310 12.812 1.00 99.22 346 GLU A CA 1
ATOM 2704 C C . GLU A 1 346 ? -17.484 1.983 13.973 1.00 97.37 346 GLU A C 1
ATOM 2705 O O . GLU A 1 346 ? -17.419 2.622 15.022 1.00 100.12 346 GLU A O 1
ATOM 2711 N N . LEU A 1 347 ? -18.337 0.987 13.773 1.00 93.32 347 LEU A N 1
ATOM 2712 C CA . LEU A 1 347 ? -19.378 0.680 14.731 1.00 92.18 347 LEU A CA 1
ATOM 2713 C C . LEU A 1 347 ? -18.786 0.099 15.988 1.00 89.90 347 LEU A C 1
ATOM 2714 O O . LEU A 1 347 ? -18.964 0.653 17.068 1.00 91.87 347 LEU A O 1
ATOM 2719 N N . ILE A 1 348 ? -18.057 -1.000 15.832 1.00 86.34 348 ILE A N 1
ATOM 2720 C CA . ILE A 1 348 ? -17.442 -1.691 16.954 1.00 84.25 348 ILE A CA 1
ATOM 2721 C C . ILE A 1 348 ? -16.590 -0.732 17.757 1.00 87.20 348 ILE A C 1
ATOM 2722 O O . ILE A 1 348 ? -16.671 -0.726 18.977 1.00 87.71 348 ILE A O 1
ATOM 2727 N N . GLY A 1 349 ? -15.802 0.091 17.069 1.00 89.72 349 GLY A N 1
ATOM 2728 C CA . GLY A 1 349 ? -14.938 1.059 17.718 1.00 93.38 349 GLY A CA 1
ATOM 2729 C C . GLY A 1 349 ? -15.689 2.060 18.563 1.00 96.30 349 GLY A C 1
ATOM 2730 O O . GLY A 1 349 ? -15.360 2.255 19.721 1.00 97.35 349 GLY A O 1
ATOM 2731 N N . GLU A 1 350 ? -16.703 2.693 17.986 1.00 98.38 350 GLU A N 1
ATOM 2732 C CA . GLU A 1 350 ? -17.457 3.729 18.683 1.00 102.74 350 GLU A CA 1
ATOM 2733 C C . GLU A 1 350 ? -18.407 3.178 19.720 1.00 100.51 350 GLU A C 1
ATOM 2734 O O . GLU A 1 350 ? -18.943 3.922 20.526 1.00 103.60 350 GLU A O 1
ATOM 2740 N N . ALA A 1 351 ? -18.624 1.870 19.679 1.00 96.16 351 ALA A N 1
ATOM 2741 C CA . ALA A 1 351 ? -19.386 1.185 20.712 1.00 94.82 351 ALA A CA 1
ATOM 2742 C C . ALA A 1 351 ? -18.577 1.230 21.990 1.00 95.36 351 ALA A C 1
ATOM 2743 O O . ALA A 1 351 ? -19.107 1.516 23.055 1.00 96.99 351 ALA A O 1
ATOM 2745 N N . ILE A 1 352 ? -17.281 0.971 21.861 1.00 95.09 352 ILE A N 1
ATOM 2746 C CA . ILE A 1 352 ? -16.335 1.062 22.970 1.00 96.35 352 ILE A CA 1
ATOM 2747 C C . ILE A 1 352 ? -15.995 2.515 23.338 1.00 102.18 352 ILE A C 1
ATOM 2748 O O . ILE A 1 352 ? -16.133 2.915 24.492 1.00 103.79 352 ILE A O 1
ATOM 2753 N N . ARG A 1 353 ? -15.552 3.302 22.361 1.00 106.15 353 ARG A N 1
ATOM 2754 C CA . ARG A 1 353 ? -15.091 4.658 22.626 1.00 113.11 353 ARG A CA 1
ATOM 2755 C C . ARG A 1 353 ? -16.170 5.451 23.360 1.00 116.72 353 ARG A C 1
ATOM 2756 O O . ARG A 1 353 ? -15.900 6.509 23.934 1.00 122.48 353 ARG A O 1
ATOM 2764 N N . LYS A 1 354 ? -17.388 4.921 23.349 1.00 114.48 354 LYS A N 1
ATOM 2765 C CA . LYS A 1 354 ? -18.527 5.557 23.993 1.00 118.29 354 LYS A CA 1
ATOM 2766 C C . LYS A 1 354 ? -18.484 5.332 25.502 1.00 117.87 354 LYS A C 1
ATOM 2767 O O . LYS A 1 354 ? -18.152 6.237 26.266 1.00 122.33 354 LYS A O 1
ATOM 2773 N N . ARG A 1 355 ? -18.805 4.113 25.919 1.00 113.31 355 ARG A N 1
ATOM 2774 C CA . ARG A 1 355 ? -18.917 3.783 27.329 1.00 112.94 355 ARG A CA 1
ATOM 2775 C C . ARG A 1 355 ? -17.583 3.244 27.835 1.00 111.04 355 ARG A C 1
ATOM 2776 O O . ARG A 1 355 ? -17.451 2.046 28.095 1.00 106.61 355 ARG A O 1
ATOM 2792 N N . LYS A 1 357 ? -14.429 5.302 30.164 1.00 123.37 357 LYS A N 1
ATOM 2793 C CA . LYS A 1 357 ? -14.253 5.807 31.521 1.00 126.39 357 LYS A CA 1
ATOM 2794 C C . LYS A 1 357 ? -15.617 6.176 32.122 1.00 127.37 357 LYS A C 1
ATOM 2795 O O . LYS A 1 357 ? -15.698 6.763 33.206 1.00 130.59 357 LYS A O 1
ATOM 2801 N N . ASP A 1 358 ? -16.682 5.801 31.413 1.00 125.13 358 ASP A N 1
ATOM 2802 C CA . ASP A 1 358 ? -18.050 6.096 31.813 1.00 126.69 358 ASP A CA 1
ATOM 2803 C C . ASP A 1 358 ? -18.486 5.287 33.030 1.00 123.40 358 ASP A C 1
ATOM 2804 O O . ASP A 1 358 ? -19.180 4.274 32.903 1.00 119.29 358 ASP A O 1
ATOM 2809 N N . GLU A 1 359 ? -18.083 5.760 34.207 1.00 125.91 359 GLU A N 1
ATOM 2810 C CA . GLU A 1 359 ? -18.433 5.120 35.471 1.00 123.76 359 GLU A CA 1
ATOM 2811 C C . GLU A 1 359 ? -19.921 5.271 35.767 1.00 125.55 359 GLU A C 1
ATOM 2812 O O . GLU A 1 359 ? -20.567 4.313 36.200 1.00 122.31 359 GLU A O 1
ATOM 2818 N N . GLU A 1 360 ? -20.458 6.466 35.517 1.00 131.60 360 GLU A N 1
ATOM 2819 C CA . GLU A 1 360 ? -21.878 6.717 35.711 1.00 135.12 360 GLU A CA 1
ATOM 2820 C C . GLU A 1 360 ? -22.712 5.591 35.127 1.00 131.13 360 GLU A C 1
ATOM 2821 O O . GLU A 1 360 ? -23.478 4.956 35.836 1.00 130.44 360 GLU A O 1
ATOM 2827 N N . TRP A 1 361 ? -22.537 5.329 33.838 1.00 129.13 361 TRP A N 1
ATOM 2828 C CA . TRP A 1 361 ? -23.319 4.309 33.147 1.00 125.89 361 TRP A CA 1
ATOM 2829 C C . TRP A 1 361 ? -23.203 2.908 33.750 1.00 120.38 361 TRP A C 1
ATOM 2830 O O . TRP A 1 361 ? -24.086 2.076 33.540 1.00 119.58 361 TRP A O 1
ATOM 2841 N N . ILE A 1 362 ? -22.139 2.631 34.494 1.00 117.46 362 ILE A N 1
ATOM 2842 C CA . ILE A 1 362 ? -22.096 1.351 35.193 1.00 113.49 362 ILE A CA 1
ATOM 2843 C C . ILE A 1 362 ? -22.944 1.405 36.465 1.00 115.94 362 ILE A C 1
ATOM 2844 O O . ILE A 1 362 ? -23.847 0.588 36.658 1.00 115.74 362 ILE A O 1
ATOM 2849 N N . LEU A 1 363 ? -22.657 2.383 37.312 1.00 118.96 363 LEU A N 1
ATOM 2850 C CA . LEU A 1 363 ? -23.236 2.452 38.643 1.00 121.41 363 LEU A CA 1
ATOM 2851 C C . LEU A 1 363 ? -24.665 2.945 38.603 1.00 126.94 363 LEU A C 1
ATOM 2852 O O . LEU A 1 363 ? -25.573 2.303 39.120 1.00 127.42 363 LEU A O 1
ATOM 2857 N N . SER A 1 364 ? -24.836 4.120 38.011 1.00 132.31 364 SER A N 1
ATOM 2858 C CA . SER A 1 364 ? -26.138 4.670 37.687 1.00 138.95 364 SER A CA 1
ATOM 2859 C C . SER A 1 364 ? -26.480 4.106 36.315 1.00 137.59 364 SER A C 1
ATOM 2860 O O . SER A 1 364 ? -25.725 3.280 35.785 1.00 131.62 364 SER A O 1
ATOM 2863 N N . GLY A 1 365 ? -27.608 4.540 35.747 1.00 143.66 365 GLY A N 1
ATOM 2864 C CA . GLY A 1 365 ? -28.036 4.110 34.408 1.00 143.45 365 GLY A CA 1
ATOM 2865 C C . GLY A 1 365 ? -27.626 2.678 34.129 1.00 136.61 365 GLY A C 1
ATOM 2866 O O . GLY A 1 365 ? -27.197 2.332 33.020 1.00 133.29 365 GLY A O 1
ATOM 2867 N N . SER A 1 366 ? -27.767 1.850 35.160 1.00 135.10 366 SER A N 1
ATOM 2868 C CA . SER A 1 366 ? -27.299 0.481 35.140 1.00 129.65 366 SER A CA 1
ATOM 2869 C C . SER A 1 366 ? -28.063 -0.332 34.122 1.00 129.88 366 SER A C 1
ATOM 2870 O O . SER A 1 366 ? -27.843 -1.536 33.987 1.00 126.19 366 SER A O 1
ATOM 2873 N N . TRP A 1 367 ? -28.959 0.354 33.412 1.00 135.15 367 TRP A N 1
ATOM 2874 C CA . TRP A 1 367 ? -29.506 -0.127 32.153 1.00 135.75 367 TRP A CA 1
ATOM 2875 C C . TRP A 1 367 ? -28.332 -0.391 31.210 1.00 129.66 367 TRP A C 1
ATOM 2876 O O . TRP A 1 367 ? -28.468 -0.313 29.986 1.00 129.78 367 TRP A O 1
ATOM 2887 N N . PHE A 1 368 ? -27.173 -0.677 31.807 1.00 124.86 368 PHE A N 1
ATOM 2888 C CA . PHE A 1 368 ? -26.190 -1.525 31.167 1.00 119.42 368 PHE A CA 1
ATOM 2889 C C . PHE A 1 368 ? -26.817 -2.920 31.145 1.00 118.85 368 PHE A C 1
ATOM 2890 O O . PHE A 1 368 ? -26.611 -3.691 30.216 1.00 116.43 368 PHE A O 1
ATOM 2898 N N . LYS A 1 369 ? -27.627 -3.205 32.162 1.00 122.09 369 LYS A N 1
ATOM 2899 C CA . LYS A 1 369 ? -28.415 -4.432 32.246 1.00 124.05 369 LYS A CA 1
ATOM 2900 C C . LYS A 1 369 ? -29.649 -4.388 31.334 1.00 129.28 369 LYS A C 1
ATOM 2901 O O . LYS A 1 369 ? -30.401 -5.363 31.245 1.00 131.58 369 LYS A O 1
ATOM 2907 N N . GLU A 1 370 ? -29.849 -3.252 30.664 1.00 132.11 370 GLU A N 1
ATOM 2908 C CA . GLU A 1 370 ? -30.993 -3.046 29.767 1.00 137.85 370 GLU A CA 1
ATOM 2909 C C . GLU A 1 370 ? -30.587 -2.961 28.286 1.00 135.75 370 GLU A C 1
ATOM 2910 O O . GLU A 1 370 ? -31.002 -2.034 27.584 1.00 139.09 370 GLU A O 1
ATOM 2911 N N . TYR A 1 371 ? -29.773 -3.925 27.831 1.00 135.26 371 TYR A N 1
ATOM 2912 C CA . TYR A 1 371 ? -29.415 -4.084 26.407 1.00 127.35 371 TYR A CA 1
ATOM 2913 C C . TYR A 1 371 ? -30.130 -5.305 25.836 1.00 123.19 371 TYR A C 1
ATOM 2914 O O . TYR A 1 371 ? -29.516 -6.298 25.428 1.00 117.11 371 TYR A O 1
ATOM 2923 N N . ASP A 1 372 ? -31.455 -5.184 25.817 1.00 127.44 372 ASP A N 1
ATOM 2924 C CA . ASP A 1 372 ? -32.369 -6.299 25.610 1.00 127.03 372 ASP A CA 1
ATOM 2925 C C . ASP A 1 372 ? -33.322 -6.031 24.447 1.00 125.81 372 ASP A C 1
ATOM 2926 O O . ASP A 1 372 ? -34.517 -6.363 24.512 1.00 129.69 372 ASP A O 1
ATOM 2931 N N . LYS A 1 373 ? -32.812 -5.403 23.395 1.00 120.97 373 LYS A N 1
ATOM 2932 C CA . LYS A 1 373 ? -33.574 -5.311 22.158 1.00 118.75 373 LYS A CA 1
ATOM 2933 C C . LYS A 1 373 ? -32.783 -5.899 20.996 1.00 111.11 373 LYS A C 1
ATOM 2934 O O . LYS A 1 373 ? -33.039 -5.576 19.834 1.00 109.09 373 LYS A O 1
ATOM 2940 N N . VAL A 1 374 ? -31.839 -6.783 21.330 1.00 107.34 374 VAL A N 1
ATOM 2941 C CA . VAL A 1 374 ? -30.995 -7.432 20.325 1.00 100.97 374 VAL A CA 1
ATOM 2942 C C . VAL A 1 374 ? -31.546 -8.798 19.951 1.00 99.68 374 VAL A C 1
ATOM 2943 O O . VAL A 1 374 ? -32.178 -9.468 20.773 1.00 102.98 374 VAL A O 1
ATOM 2947 N N . ASP A 1 375 ? -31.316 -9.190 18.700 1.00 95.90 375 ASP A N 1
ATOM 2948 C CA . ASP A 1 375 ? -31.745 -10.489 18.205 1.00 95.52 375 ASP A CA 1
ATOM 2949 C C . ASP A 1 375 ? -30.612 -11.469 18.386 1.00 91.79 375 ASP A C 1
ATOM 2950 O O . ASP A 1 375 ? -29.724 -11.568 17.544 1.00 88.47 375 ASP A O 1
ATOM 2955 N N . ALA A 1 376 ? -30.650 -12.195 19.494 1.00 93.05 376 ALA A N 1
ATOM 2956 C CA . ALA A 1 376 ? -29.617 -13.161 19.793 1.00 90.09 376 ALA A CA 1
ATOM 2957 C C . ALA A 1 376 ? -29.283 -13.983 18.561 1.00 87.50 376 ALA A C 1
ATOM 2958 O O . ALA A 1 376 ? -28.128 -14.349 18.356 1.00 84.36 376 ALA A O 1
ATOM 2960 N N . LYS A 1 377 ? -30.296 -14.249 17.737 1.00 89.55 377 LYS A N 1
ATOM 2961 C CA . LYS A 1 377 ? -30.142 -15.103 16.563 1.00 89.04 377 LYS A CA 1
ATOM 2962 C C . LYS A 1 377 ? -29.330 -14.428 15.472 1.00 85.76 377 LYS A C 1
ATOM 2963 O O . LYS A 1 377 ? -28.647 -15.093 14.706 1.00 84.79 377 LYS A O 1
ATOM 2969 N N . ARG A 1 378 ? -29.393 -13.104 15.418 1.00 85.06 378 ARG A N 1
ATOM 2970 C CA . ARG A 1 378 ? -28.712 -12.339 14.380 1.00 83.18 378 ARG A CA 1
ATOM 2971 C C . ARG A 1 378 ? -27.456 -11.634 14.889 1.00 80.73 378 ARG A C 1
ATOM 2972 O O . ARG A 1 378 ? -27.061 -10.597 14.355 1.00 80.40 378 ARG A O 1
ATOM 2980 N N . SER A 1 379 ? -26.812 -12.189 15.906 1.00 79.69 379 SER A N 1
ATOM 2981 C CA . SER A 1 379 ? -25.689 -11.481 16.508 1.00 78.44 379 SER A CA 1
ATOM 2982 C C . SER A 1 379 ? -24.385 -12.261 16.600 1.00 76.04 379 SER A C 1
ATOM 2983 O O . SER A 1 379 ? -24.355 -13.465 16.363 1.00 75.40 379 SER A O 1
ATOM 2986 N N . LEU A 1 380 ? -23.310 -11.544 16.928 1.00 75.37 380 LEU A N 1
ATOM 2987 C CA . LEU A 1 380 ? -21.965 -12.107 17.002 1.00 73.77 380 LEU A CA 1
ATOM 2988 C C . LEU A 1 380 ? -21.347 -11.743 18.333 1.00 73.91 380 LEU A C 1
ATOM 2989 O O . LEU A 1 380 ? -21.131 -10.569 18.606 1.00 75.77 380 LEU A O 1
ATOM 2994 N N . SER A 1 381 ? -21.060 -12.744 19.157 1.00 73.13 381 SER A N 1
ATOM 2995 C CA . SER A 1 381 ? -20.588 -12.499 20.514 1.00 73.73 381 SER A CA 1
ATOM 2996 C C . SER A 1 381 ? -19.176 -12.994 20.617 1.00 71.85 381 SER A C 1
ATOM 2997 O O . SER A 1 381 ? -18.858 -14.103 20.187 1.00 69.72 381 SER A O 1
ATOM 3000 N N . VAL A 1 382 ? -18.323 -12.157 21.190 1.00 73.34 382 VAL A N 1
ATOM 3001 C CA . VAL A 1 382 ? -16.935 -12.515 21.393 1.00 72.41 382 VAL A CA 1
ATOM 3002 C C . VAL A 1 382 ? -16.737 -13.064 22.800 1.00 72.94 382 VAL A C 1
ATOM 3003 O O . VAL A 1 382 ? -17.288 -12.544 23.772 1.00 75.10 382 VAL A O 1
ATOM 3007 N N . ALA A 1 383 ? -15.947 -14.126 22.889 1.00 71.78 383 ALA A N 1
ATOM 3008 C CA . ALA A 1 383 ? -15.700 -14.800 24.150 1.00 72.91 383 ALA A CA 1
ATOM 3009 C C . ALA A 1 383 ? -14.504 -14.192 24.867 1.00 74.67 383 ALA A C 1
ATOM 3010 O O . ALA A 1 383 ? -14.669 -13.282 25.684 1.00 78.28 383 ALA A O 1
ATOM 3012 N N . GLY A 1 384 ? -13.303 -14.672 24.560 1.00 73.07 384 GLY A N 1
ATOM 3013 C CA . GLY A 1 384 ? -12.108 -14.227 25.288 1.00 75.21 384 GLY A CA 1
ATOM 3014 C C . GLY A 1 384 ? -11.668 -12.771 25.140 1.00 78.55 384 GLY A C 1
ATOM 3015 O O . GLY A 1 384 ? -12.494 -11.850 25.114 1.00 80.33 384 GLY A O 1
ATOM 3016 N N . SER A 1 385 ? -10.347 -12.593 25.055 1.00 79.95 385 SER A N 1
ATOM 3017 C CA . SER A 1 385 ? -9.676 -11.294 24.952 1.00 84.79 385 SER A CA 1
ATOM 3018 C C . SER A 1 385 ? -8.207 -11.524 24.612 1.00 85.63 385 SER A C 1
ATOM 3019 O O . SER A 1 385 ? -7.606 -12.482 25.104 1.00 83.93 385 SER A O 1
ATOM 3022 N N . PRO A 1 386 ? -7.615 -10.638 23.790 1.00 89.19 386 PRO A N 1
ATOM 3023 C CA . PRO A 1 386 ? -6.184 -10.732 23.487 1.00 91.40 386 PRO A CA 1
ATOM 3024 C C . PRO A 1 386 ? -5.328 -10.786 24.763 1.00 93.76 386 PRO A C 1
ATOM 3025 O O . PRO A 1 386 ? -4.381 -11.572 24.837 1.00 92.52 386 PRO A O 1
ATOM 3029 N N . LYS A 1 387 ? -5.687 -9.963 25.748 1.00 97.62 387 LYS A N 1
ATOM 3030 C CA . LYS A 1 387 ? -5.005 -9.899 27.034 1.00 101.16 387 LYS A CA 1
ATOM 3031 C C . LYS A 1 387 ? -4.826 -11.285 27.641 1.00 97.06 387 LYS A C 1
ATOM 3032 O O . LYS A 1 387 ? -3.717 -11.667 28.020 1.00 98.23 387 LYS A O 1
ATOM 3038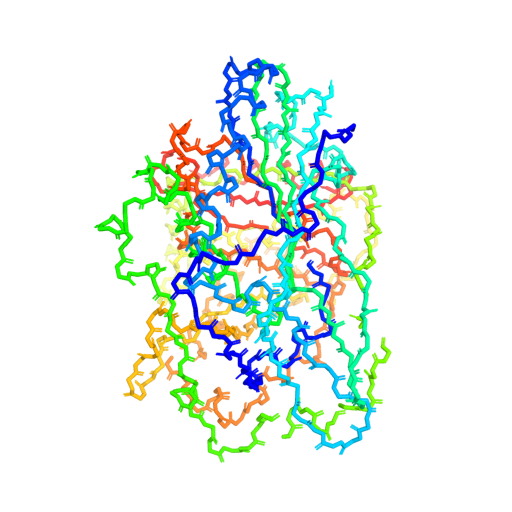 N N . LEU A 1 388 ? -5.911 -12.042 27.724 1.00 92.92 388 LEU A N 1
ATOM 3039 C CA . LEU A 1 388 ? -5.866 -13.333 28.398 1.00 89.67 388 LEU A CA 1
ATOM 3040 C C . LEU A 1 388 ? -4.956 -14.341 27.652 1.00 86.00 388 LEU A C 1
ATOM 3041 O O . LEU A 1 388 ? -5.264 -14.804 26.524 1.00 83.21 388 LEU A O 1
ATOM 3046 N N . ASP A 1 389 ? -3.825 -14.641 28.296 1.00 86.13 389 ASP A N 1
ATOM 3047 C CA . ASP A 1 389 ? -2.857 -15.628 27.815 1.00 83.17 389 ASP A CA 1
ATOM 3048 C C . ASP A 1 389 ? -2.871 -16.858 28.711 1.00 79.14 389 ASP A C 1
ATOM 3049 O O . ASP A 1 389 ? -2.084 -16.977 29.659 1.00 80.82 389 ASP A O 1
ATOM 3054 N N . LEU A 1 390 ? -3.793 -17.761 28.405 1.00 73.89 390 LEU A N 1
ATOM 3055 C CA . LEU A 1 390 ? -3.882 -19.055 29.052 1.00 69.92 390 LEU A CA 1
ATOM 3056 C C . LEU A 1 390 ? -2.895 -20.002 28.387 1.00 67.19 390 LEU A C 1
ATOM 3057 O O . LEU A 1 390 ? -2.796 -21.148 28.760 1.00 65.43 390 LEU A O 1
ATOM 3062 N N . TYR A 1 391 ? -2.166 -19.510 27.394 1.00 67.61 391 TYR A N 1
ATOM 3063 C CA . TYR A 1 391 ? -1.089 -20.265 26.769 1.00 67.03 391 TYR A CA 1
ATOM 3064 C C . TYR A 1 391 ? 0.157 -20.215 27.634 1.00 68.77 391 TYR A C 1
ATOM 3065 O O . TYR A 1 391 ? 1.132 -20.909 27.379 1.00 68.96 391 TYR A O 1
ATOM 3074 N N . ALA A 1 392 ? 0.124 -19.368 28.653 1.00 70.91 392 ALA A N 1
ATOM 3075 C CA . ALA A 1 392 ? 1.244 -19.198 29.564 1.00 73.65 392 ALA A CA 1
ATOM 3076 C C . ALA A 1 392 ? 1.195 -20.236 30.677 1.00 71.95 392 ALA A C 1
ATOM 3077 O O . ALA A 1 392 ? 2.118 -20.342 31.477 1.00 74.07 392 ALA A O 1
ATOM 3079 N N . ALA A 1 393 ? 0.110 -21.000 30.706 1.00 68.89 393 ALA A N 1
ATOM 3080 C CA . ALA A 1 393 ? -0.116 -22.019 31.705 1.00 67.97 393 ALA A CA 1
ATOM 3081 C C . ALA A 1 393 ? 0.814 -23.208 31.475 1.00 66.80 393 ALA A C 1
ATOM 3082 O O . ALA A 1 393 ? 0.449 -24.217 30.862 1.00 64.16 393 ALA A O 1
ATOM 3084 N N . ASP A 1 394 ? 2.037 -23.045 31.965 1.00 69.53 394 ASP A N 1
ATOM 3085 C CA . ASP A 1 394 ? 3.039 -24.091 32.007 1.00 69.17 394 ASP A CA 1
ATOM 3086 C C . ASP A 1 394 ? 2.926 -24.809 33.353 1.00 69.66 394 ASP A C 1
ATOM 3087 O O . ASP A 1 394 ? 3.089 -24.206 34.420 1.00 72.28 394 ASP A O 1
ATOM 3092 N N . PHE A 1 395 ? 2.643 -26.100 33.294 1.00 67.98 395 PHE A N 1
ATOM 3093 C CA . PHE A 1 395 ? 2.493 -26.891 34.503 1.00 69.29 395 PHE A CA 1
ATOM 3094 C C . PHE A 1 395 ? 3.805 -27.574 34.886 1.00 70.54 395 PHE A C 1
ATOM 3095 O O . PHE A 1 395 ? 3.886 -28.279 35.889 1.00 71.38 395 PHE A O 1
ATOM 3103 N N . GLY A 1 396 ? 4.837 -27.367 34.082 1.00 71.10 396 GLY A N 1
ATOM 3104 C CA . GLY A 1 396 ? 6.048 -28.154 34.215 1.00 71.99 396 GLY A CA 1
ATOM 3105 C C . GLY A 1 396 ? 6.303 -28.951 32.949 1.00 70.97 396 GLY A C 1
ATOM 3106 O O . GLY A 1 396 ? 7.446 -29.277 32.631 1.00 72.63 396 GLY A O 1
ATOM 3107 N N . TRP A 1 397 ? 5.245 -29.252 32.207 1.00 69.05 397 TRP A N 1
ATOM 3108 C CA . TRP A 1 397 ? 5.398 -29.974 30.949 1.00 68.74 397 TRP A CA 1
ATOM 3109 C C . TRP A 1 397 ? 5.467 -29.005 29.777 1.00 69.50 397 TRP A C 1
ATOM 3110 O O . TRP A 1 397 ? 5.347 -29.410 28.615 1.00 70.36 397 TRP A O 1
ATOM 3121 N N . GLY A 1 398 ? 5.662 -27.726 30.076 1.00 69.81 398 GLY A N 1
ATOM 3122 C CA . GLY A 1 398 ? 5.743 -26.727 29.031 1.00 70.62 398 GLY A CA 1
ATOM 3123 C C . GLY A 1 398 ? 4.383 -26.128 28.764 1.00 68.60 398 GLY A C 1
ATOM 3124 O O . GLY A 1 398 ? 3.389 -26.522 29.381 1.00 66.41 398 GLY A O 1
ATOM 3125 N N . ARG A 1 399 ? 4.348 -25.173 27.839 1.00 69.82 399 ARG A N 1
ATOM 3126 C CA . ARG A 1 399 ? 3.125 -24.471 27.489 1.00 68.49 399 ARG A CA 1
ATOM 3127 C C . ARG A 1 399 ? 2.227 -25.410 26.702 1.00 66.67 399 ARG A C 1
ATOM 3128 O O . ARG A 1 399 ? 2.665 -26.474 26.276 1.00 67.57 399 ARG A O 1
ATOM 3136 N N . PRO A 1 400 ? 0.958 -25.043 26.527 1.00 64.98 400 PRO A N 1
ATOM 3137 C CA . PRO A 1 400 ? 0.050 -25.975 25.888 1.00 63.77 400 PRO A CA 1
ATOM 3138 C C . PRO A 1 400 ? 0.158 -25.947 24.374 1.00 65.68 400 PRO A C 1
ATOM 3139 O O . PRO A 1 400 ? 0.741 -25.030 23.814 1.00 67.74 400 PRO A O 1
ATOM 3143 N N . GLU A 1 401 ? -0.413 -26.950 23.719 1.00 66.11 401 GLU A N 1
ATOM 3144 C CA . GLU A 1 401 ? -0.380 -27.053 22.264 1.00 68.64 401 GLU A CA 1
ATOM 3145 C C . GLU A 1 4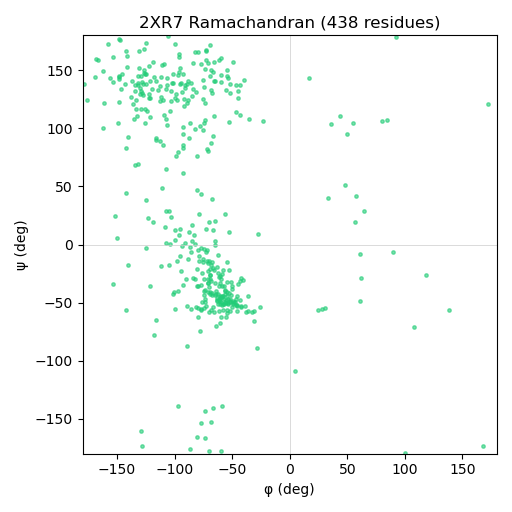01 ? -1.613 -26.420 21.616 1.00 67.80 401 GLU A C 1
ATOM 3146 O O . GLU A 1 401 ? -1.546 -25.860 20.522 1.00 69.94 401 GLU A O 1
ATOM 3152 N N . LYS A 1 402 ? -2.746 -26.537 22.294 1.00 65.10 402 LYS A N 1
ATOM 3153 C CA . LYS A 1 402 ? -3.995 -26.051 21.767 1.00 64.22 402 LYS A CA 1
ATOM 3154 C C . LYS A 1 402 ? -4.941 -25.712 22.901 1.00 61.51 402 LYS A C 1
ATOM 3155 O O . LYS A 1 402 ? -4.992 -26.420 23.909 1.00 60.00 402 LYS A O 1
ATOM 3161 N N . LEU A 1 403 ? -5.657 -24.601 22.717 1.00 61.36 403 LEU A N 1
ATOM 3162 C CA . LEU A 1 403 ? -6.748 -24.165 23.586 1.00 60.55 403 LEU A CA 1
ATOM 3163 C C . LEU A 1 403 ? -8.103 -24.365 22.919 1.00 61.60 403 LEU A C 1
ATOM 3164 O O . LEU A 1 403 ? -8.265 -24.080 21.736 1.00 63.29 403 LEU A O 1
ATOM 3169 N N . GLU A 1 404 ? -9.083 -24.861 23.660 1.00 61.75 404 GLU A N 1
ATOM 3170 C CA . GLU A 1 404 ? -10.421 -24.951 23.109 1.00 63.47 404 GLU A CA 1
ATOM 3171 C C . GLU A 1 404 ? -11.460 -24.436 24.093 1.00 63.83 404 GLU A C 1
ATOM 3172 O O . GLU A 1 404 ? -11.603 -24.980 25.196 1.00 64.70 404 GLU A O 1
ATOM 3178 N N . PHE A 1 405 ? -12.149 -23.361 23.702 1.00 64.10 405 PHE A N 1
ATOM 3179 C CA . PHE A 1 405 ? -13.260 -22.804 24.486 1.00 65.38 405 PHE A CA 1
ATOM 3180 C C . PHE A 1 405 ? -14.523 -23.524 24.064 1.00 66.66 405 PHE A C 1
ATOM 3181 O O . PHE A 1 405 ? -15.192 -23.134 23.120 1.00 67.03 405 PHE A O 1
ATOM 3189 N N . VAL A 1 406 ? -14.842 -24.593 24.763 1.00 67.88 406 VAL A N 1
ATOM 3190 C CA . VAL A 1 406 ? -15.852 -25.479 24.287 1.00 70.00 406 VAL A CA 1
ATOM 3191 C C . VAL A 1 406 ? -17.229 -24.839 24.353 1.00 72.38 406 VAL A C 1
ATOM 3192 O O . VAL A 1 406 ? -18.080 -25.135 23.531 1.00 74.57 406 VAL A O 1
ATOM 3196 N N . SER A 1 407 ? -17.453 -23.933 25.290 1.00 72.75 407 SER A N 1
ATOM 3197 C CA . SER A 1 407 ? -18.811 -23.427 25.441 1.00 76.16 407 SER A CA 1
ATOM 3198 C C . SER A 1 407 ? -19.198 -22.270 24.506 1.00 75.18 407 SER A C 1
ATOM 3199 O O . SER A 1 407 ? -20.217 -21.616 24.732 1.00 77.74 407 SER A O 1
ATOM 3202 N N . ILE A 1 408 ? -18.433 -22.045 23.439 1.00 72.57 408 ILE A N 1
ATOM 3203 C CA . ILE A 1 408 ? -18.920 -21.167 22.363 1.00 72.55 408 ILE A CA 1
ATOM 3204 C C . ILE A 1 408 ? -20.002 -21.849 21.507 1.00 76.24 408 ILE A C 1
ATOM 3205 O O . ILE A 1 408 ? -20.571 -21.220 20.610 1.00 76.91 408 ILE A O 1
ATOM 3210 N N . ASP A 1 409 ? -20.287 -23.121 21.792 1.00 79.53 409 ASP A N 1
ATOM 3211 C CA . ASP A 1 409 ? -21.250 -23.907 21.017 1.00 83.81 409 ASP A CA 1
ATOM 3212 C C . ASP A 1 409 ? -22.678 -23.484 21.297 1.00 87.64 409 ASP A C 1
ATOM 3213 O O . ASP A 1 409 ? -23.443 -23.223 20.376 1.00 89.04 409 ASP A O 1
ATOM 3218 N N . ASN A 1 410 ? -23.018 -23.397 22.577 1.00 90.39 410 ASN A N 1
ATOM 3219 C CA . ASN A 1 410 ? -24.422 -23.387 23.024 1.00 96.58 410 ASN A CA 1
ATOM 3220 C C . ASN A 1 410 ? -25.218 -22.126 22.709 1.00 96.67 410 ASN A C 1
ATOM 3221 O O . ASN A 1 410 ? -26.447 -22.165 22.672 1.00 100.86 410 ASN A O 1
ATOM 3226 N N . ASP A 1 411 ? -24.502 -21.022 22.505 1.00 92.81 411 ASP A N 1
ATOM 3227 C CA . ASP A 1 411 ? -25.058 -19.735 22.099 1.00 93.08 411 ASP A CA 1
ATOM 3228 C C . ASP A 1 411 ? -26.181 -19.868 21.060 1.00 95.46 411 ASP A C 1
ATOM 3229 O O . ASP A 1 411 ? -26.099 -20.700 20.154 1.00 95.92 411 ASP A O 1
ATOM 3234 N N . ASP A 1 412 ? -27.217 -19.031 21.201 1.00 97.63 412 ASP A N 1
ATOM 3235 C CA . ASP A 1 412 ? -28.397 -19.019 20.314 1.00 100.28 412 ASP A CA 1
ATOM 3236 C C . ASP A 1 412 ? -28.158 -18.375 18.918 1.00 96.84 412 ASP A C 1
ATOM 3237 O O . ASP A 1 412 ? -28.986 -18.553 18.001 1.00 99.23 412 ASP A O 1
ATOM 3242 N N . GLY A 1 413 ? -27.052 -17.628 18.757 1.00 91.42 413 GLY A N 1
ATOM 3243 C CA . GLY A 1 413 ? -26.619 -17.177 17.428 1.00 87.88 413 GLY A CA 1
ATOM 3244 C C . GLY A 1 413 ? -25.181 -16.728 17.352 1.00 83.14 413 GLY A C 1
ATOM 3245 O O . GLY A 1 413 ? -24.891 -15.611 17.732 1.00 82.66 413 GLY A O 1
ATOM 3246 N N . ILE A 1 414 ? -24.292 -17.594 16.860 1.00 80.98 414 ILE A N 1
ATOM 3247 C CA . ILE A 1 414 ? -22.821 -17.329 16.630 1.00 77.14 414 ILE A CA 1
ATOM 3248 C C . ILE A 1 414 ? -21.885 -16.591 17.637 1.00 74.33 414 ILE A C 1
ATOM 3249 O O . ILE A 1 414 ? -21.938 -15.366 17.811 1.00 73.55 414 ILE A O 1
ATOM 3254 N N . SER A 1 415 ? -20.971 -17.376 18.211 1.00 72.99 415 SER A N 1
ATOM 3255 C CA . SER A 1 415 ? -19.971 -16.903 19.159 1.00 71.09 415 SER A CA 1
ATOM 3256 C C . SER A 1 415 ? -18.526 -17.310 18.798 1.00 69.28 415 SER A C 1
ATOM 3257 O O . SER A 1 415 ? -18.280 -18.406 18.310 1.00 69.67 415 SER A O 1
ATOM 3268 N N . SER A 1 417 ? -14.339 -17.430 19.901 1.00 64.74 417 SER A N 1
ATOM 3269 C CA . SER A 1 417 ? -13.239 -17.334 20.848 1.00 63.67 417 SER A CA 1
ATOM 3270 C C . SER A 1 417 ? -12.136 -16.435 20.305 1.00 64.41 417 SER A C 1
ATOM 3271 O O . SER A 1 417 ? -11.940 -16.342 19.096 1.00 65.54 417 SER A O 1
ATOM 3274 N N . LEU A 1 418 ? -11.401 -15.810 21.218 1.00 64.44 418 LEU A N 1
ATOM 3275 C CA . LEU A 1 418 ? -10.276 -14.976 20.875 1.00 65.83 418 LEU A CA 1
ATOM 3276 C C . LEU A 1 418 ? -9.193 -15.000 21.945 1.00 66.76 418 LEU A C 1
ATOM 3277 O O . LEU A 1 418 ? -9.440 -14.655 23.103 1.00 67.38 418 LEU A O 1
ATOM 3282 N N . SER A 1 419 ? -7.985 -15.385 21.547 1.00 67.49 419 SER A N 1
ATOM 3283 C CA . SER A 1 419 ? -6.847 -15.388 22.458 1.00 68.55 419 SER A CA 1
ATOM 3284 C C . SER A 1 419 ? -5.566 -15.079 21.712 1.00 70.99 419 SER A C 1
ATOM 3285 O O . SER A 1 419 ? -5.575 -14.949 20.493 1.00 71.82 419 SER A O 1
ATOM 3288 N N . LYS A 1 420 ? -4.468 -14.963 22.452 1.00 72.94 420 LYS A N 1
ATOM 3289 C CA . LYS A 1 420 ? -3.153 -14.823 21.851 1.00 76.47 420 LYS A CA 1
ATOM 3290 C C . LYS A 1 420 ? -2.794 -16.134 21.178 1.00 75.11 420 LYS A C 1
ATOM 3291 O O . LYS A 1 420 ? -3.239 -17.194 21.612 1.00 71.76 420 LYS A O 1
ATOM 3297 N N . SER A 1 421 ? -1.997 -16.059 20.115 1.00 82.55 421 SER A N 1
ATOM 3298 C CA . SER A 1 421 ? -1.410 -17.244 19.505 1.00 85.44 421 SER A CA 1
ATOM 3299 C C . SER A 1 421 ? -0.558 -17.958 20.528 1.00 90.67 421 SER A C 1
ATOM 3300 O O . SER A 1 421 ? -0.149 -17.376 21.534 1.00 92.74 421 SER A O 1
ATOM 3303 N N . LYS A 1 422 ? -0.302 -19.230 20.255 1.00 93.49 422 LYS A N 1
ATOM 3304 C CA . LYS A 1 422 ? 0.678 -20.001 20.994 1.00 100.31 422 LYS A CA 1
ATOM 3305 C C . LYS A 1 422 ? 2.047 -19.364 20.834 1.00 105.96 422 LYS A C 1
ATOM 3306 O O . LYS A 1 422 ? 2.828 -19.292 21.774 1.00 110.80 422 LYS A O 1
ATOM 3312 N N . ASP A 1 423 ? 2.267 -18.830 19.640 1.00 105.75 423 ASP A N 1
ATOM 3313 C CA . ASP A 1 423 ? 3.561 -18.874 18.967 1.00 112.65 423 ASP A CA 1
ATOM 3314 C C . ASP A 1 423 ? 4.224 -17.504 18.695 1.00 114.29 423 ASP A C 1
ATOM 3315 O O . ASP A 1 423 ? 5.172 -17.097 19.402 1.00 119.55 423 ASP A O 1
ATOM 3320 N N . SER A 1 424 ? 3.731 -16.821 17.651 1.00 109.95 424 SER A N 1
ATOM 3321 C CA . SER A 1 424 ? 4.336 -15.573 17.176 1.00 111.63 424 SER A CA 1
ATOM 3322 C C . SER A 1 424 ? 3.757 -14.386 17.914 1.00 108.32 424 SER A C 1
ATOM 3323 O O . SER A 1 424 ? 2.539 -14.187 17.935 1.00 102.10 424 SER A O 1
ATOM 3326 N N . ASP A 1 425 ? 4.656 -13.608 18.511 1.00 112.91 425 ASP A N 1
ATOM 3327 C CA . ASP A 1 425 ? 4.306 -12.599 19.500 1.00 111.43 425 ASP A CA 1
ATOM 3328 C C . ASP A 1 425 ? 2.943 -11.943 19.322 1.00 103.43 425 ASP A C 1
ATOM 3329 O O . ASP A 1 425 ? 2.118 -12.021 20.226 1.00 100.54 425 ASP A O 1
ATOM 3334 N N . GLY A 1 426 ? 2.704 -11.330 18.163 1.00 100.31 426 GLY A N 1
ATOM 3335 C CA . GLY A 1 426 ? 1.508 -10.516 17.949 1.00 94.00 426 GLY A CA 1
ATOM 3336 C C . GLY A 1 426 ? 0.328 -11.115 17.199 1.00 87.27 426 GLY A C 1
ATOM 3337 O O . GLY A 1 426 ? -0.645 -10.416 16.947 1.00 83.69 426 GLY A O 1
ATOM 3338 N N . ASP A 1 427 ? 0.401 -12.395 16.840 1.00 86.34 427 ASP A N 1
ATOM 3339 C CA . ASP A 1 427 ? -0.685 -13.069 16.103 1.00 81.46 427 ASP A CA 1
ATOM 3340 C C . ASP A 1 427 ? -1.829 -13.420 17.037 1.00 77.04 427 ASP A C 1
ATOM 3341 O O . ASP A 1 427 ? -1.608 -13.576 18.234 1.00 79.00 427 ASP A O 1
ATOM 3346 N N . LEU A 1 428 ? -3.041 -13.558 16.496 1.00 72.04 428 LEU A N 1
ATOM 3347 C CA . LEU A 1 428 ? -4.232 -13.912 17.287 1.00 67.77 428 LEU A CA 1
ATOM 3348 C C . LEU A 1 428 ? -4.977 -15.140 16.798 1.00 65.93 428 LEU A C 1
ATOM 3349 O O . LEU A 1 428 ? -5.044 -15.403 15.603 1.00 65.49 428 LEU A O 1
ATOM 3354 N N . GLU A 1 429 ? -5.554 -15.879 17.742 1.00 65.56 429 GLU A N 1
ATOM 3355 C CA . GLU A 1 429 ? -6.348 -17.058 17.437 1.00 64.62 429 GLU A CA 1
ATOM 3356 C C . GLU A 1 429 ? -7.825 -16.740 17.565 1.00 61.67 429 GLU A C 1
ATOM 3357 O O . GLU A 1 429 ? -8.257 -16.138 18.548 1.00 61.29 429 GLU A O 1
ATOM 3363 N N . ILE A 1 430 ? -8.581 -17.135 16.541 1.00 60.50 430 ILE A N 1
ATOM 3364 C CA . ILE A 1 430 ? -10.023 -16.990 16.501 1.00 58.26 430 ILE A CA 1
ATOM 3365 C C . ILE A 1 430 ? -10.619 -18.379 16.544 1.00 58.56 430 ILE A C 1
ATOM 3366 O O . ILE A 1 430 ? -10.294 -19.234 15.707 1.00 59.57 430 ILE A O 1
ATOM 3371 N N . GLY A 1 431 ? -11.478 -18.602 17.535 1.00 58.04 431 GLY A N 1
ATOM 3372 C CA . GLY A 1 431 ? -12.227 -19.844 17.634 1.00 58.88 431 GLY A CA 1
ATOM 3373 C C . GLY A 1 431 ? -13.636 -19.641 17.136 1.00 58.07 431 GLY A C 1
ATOM 3374 O O . GLY A 1 431 ? -14.248 -18.609 17.408 1.00 56.87 431 GLY A O 1
ATOM 3375 N N . LEU A 1 432 ? -14.142 -20.628 16.397 1.00 59.60 432 LEU A N 1
ATOM 3376 C CA . LEU A 1 432 ? -15.517 -20.628 15.883 1.00 59.60 432 LEU A CA 1
ATOM 3377 C C . LEU A 1 432 ? -16.180 -21.990 15.931 1.00 61.78 432 LEU A C 1
ATOM 3378 O O . LEU A 1 432 ? -15.497 -22.997 15.863 1.00 63.34 432 LEU A O 1
ATOM 3383 N N . SER A 1 433 ? -17.509 -22.011 16.025 1.00 62.77 433 SER A N 1
ATOM 3384 C CA . SER A 1 433 ? -18.266 -23.265 16.056 1.00 66.11 433 SER A CA 1
ATOM 3385 C C . SER A 1 433 ? -19.483 -23.189 15.143 1.00 68.36 433 SER A C 1
ATOM 3386 O O . SER A 1 433 ? -20.459 -22.499 15.446 1.00 68.90 433 SER A O 1
ATOM 3389 N N . LEU A 1 434 ? -19.443 -23.898 14.023 1.00 70.65 434 LEU A N 1
ATOM 3390 C CA . LEU A 1 434 ? -20.455 -23.676 12.987 1.00 72.73 434 LEU A CA 1
ATOM 3391 C C . LEU A 1 434 ? -20.892 -24.946 12.293 1.00 77.23 434 LEU A C 1
ATOM 3392 O O . LEU A 1 434 ? -20.253 -25.984 12.425 1.00 78.69 434 LEU A O 1
ATOM 3397 N N . SER A 1 435 ? -21.984 -24.860 11.549 1.00 80.42 435 SER A N 1
ATOM 3398 C CA . SER A 1 435 ? -22.403 -25.975 10.717 1.00 85.72 435 SER A CA 1
ATOM 3399 C C . SER A 1 435 ? -21.345 -26.175 9.642 1.00 84.95 435 SER A C 1
ATOM 3400 O O . SER A 1 435 ? -20.802 -25.215 9.127 1.00 82.24 435 SER A O 1
ATOM 3403 N N . LYS A 1 436 ? -21.045 -27.426 9.327 1.00 88.26 436 LYS A N 1
ATOM 3404 C CA . LYS A 1 436 ? -19.968 -27.764 8.404 1.00 88.65 436 LYS A CA 1
ATOM 3405 C C . LYS A 1 436 ? -19.973 -26.907 7.127 1.00 88.24 436 LYS A C 1
ATOM 3406 O O . LYS A 1 436 ? -18.921 -26.418 6.715 1.00 85.69 436 LYS A O 1
ATOM 3412 N N . THR A 1 437 ? -21.142 -26.689 6.525 1.00 91.66 437 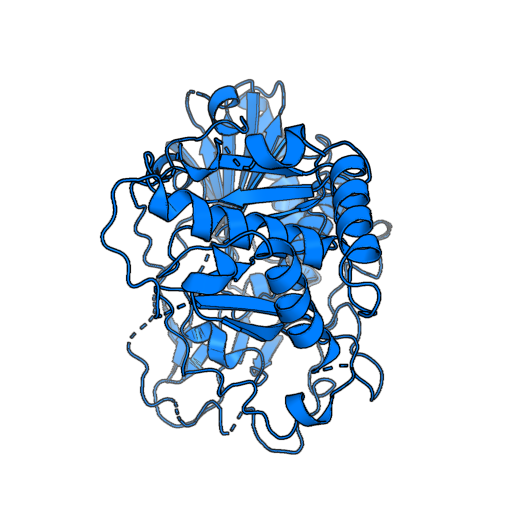THR A N 1
ATOM 3413 C CA . THR A 1 437 ? -21.218 -25.881 5.284 1.00 92.31 437 THR A CA 1
ATOM 3414 C C . THR A 1 437 ? -20.937 -24.398 5.522 1.00 88.07 437 THR A C 1
ATOM 3415 O O . THR A 1 437 ? -20.316 -23.746 4.683 1.00 86.93 437 THR A O 1
ATOM 3419 N N . ARG A 1 438 ? -21.397 -23.878 6.659 1.00 86.21 438 ARG A N 1
ATOM 3420 C CA . ARG A 1 438 ? -21.137 -22.501 7.031 1.00 82.71 438 ARG A CA 1
ATOM 3421 C C . ARG A 1 438 ? -19.656 -22.360 7.246 1.00 78.77 438 ARG A C 1
ATOM 3422 O O . ARG A 1 438 ? -19.012 -21.534 6.619 1.00 77.79 438 ARG A O 1
ATOM 3438 N N . ASN A 1 440 ? -17.165 -24.199 6.192 1.00 77.86 440 ASN A N 1
ATOM 3439 C CA . ASN A 1 440 ? -16.480 -24.178 4.892 1.00 78.52 440 ASN A CA 1
ATOM 3440 C C . ASN A 1 440 ? -16.566 -22.785 4.287 1.00 75.87 440 ASN A C 1
ATOM 3441 O O . ASN A 1 440 ? -15.545 -22.175 3.984 1.00 74.15 440 ASN A O 1
ATOM 3446 N N . ALA A 1 441 ? -17.789 -22.278 4.143 1.00 76.07 441 ALA A N 1
ATOM 3447 C CA . ALA A 1 441 ? -18.009 -20.954 3.580 1.00 74.95 441 ALA A CA 1
ATOM 3448 C C . ALA A 1 441 ? -17.112 -19.917 4.241 1.00 71.00 441 ALA A C 1
ATOM 3449 O O . ALA A 1 441 ? -16.405 -19.165 3.565 1.00 70.19 441 ALA A O 1
ATOM 3451 N N . PHE A 1 442 ? -17.127 -19.901 5.564 1.00 68.65 442 PHE A N 1
ATOM 3452 C CA . PHE A 1 442 ? -16.408 -18.898 6.296 1.00 65.96 442 PHE A CA 1
ATOM 3453 C C . PHE A 1 442 ? -14.909 -19.032 6.164 1.00 65.03 442 PHE A C 1
ATOM 3454 O O . PHE A 1 442 ? -14.209 -18.033 6.018 1.00 64.46 442 PHE A O 1
ATOM 3462 N N . ALA A 1 443 ? -14.404 -20.257 6.224 1.00 65.85 443 ALA A N 1
ATOM 3463 C CA . ALA A 1 443 ? -12.962 -20.457 6.157 1.00 65.85 443 ALA A CA 1
ATOM 3464 C C . ALA A 1 443 ? -12.395 -19.942 4.837 1.00 66.95 443 ALA A C 1
ATOM 3465 O O . ALA A 1 443 ? -11.242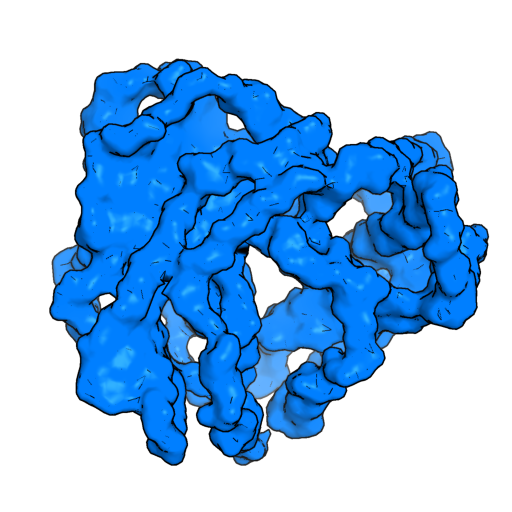 -19.540 4.750 1.00 66.71 443 ALA A O 1
ATOM 3467 N N . ALA A 1 444 ? -13.227 -19.951 3.810 1.00 69.01 444 ALA A N 1
ATOM 3468 C CA . ALA A 1 444 ? -12.811 -19.496 2.508 1.00 70.62 444 ALA A CA 1
ATOM 3469 C C . ALA A 1 444 ? -12.818 -17.968 2.416 1.00 70.06 444 ALA A C 1
ATOM 3470 O O . ALA A 1 444 ? -11.971 -17.390 1.750 1.00 70.49 444 ALA A O 1
ATOM 3480 N N . PHE A 1 446 ? -12.442 -15.785 5.099 1.00 66.66 446 PHE A N 1
ATOM 3481 C CA . PHE A 1 446 ? -11.349 -15.363 5.932 1.00 65.21 446 PHE A CA 1
ATOM 3482 C C . PHE A 1 446 ? -10.075 -15.410 5.109 1.00 66.40 446 PHE A C 1
ATOM 3483 O O . PHE A 1 446 ? -9.355 -14.419 4.957 1.00 67.12 446 PHE A O 1
ATOM 3491 N N . THR A 1 447 ? -9.839 -16.581 4.543 1.00 66.93 447 THR A N 1
ATOM 3492 C CA . THR A 1 447 ? -8.600 -16.874 3.880 1.00 68.61 447 THR A CA 1
ATOM 3493 C C . THR A 1 447 ? -8.427 -16.076 2.568 1.00 69.72 447 THR A C 1
ATOM 3494 O O . THR A 1 447 ? -7.301 -15.874 2.091 1.00 71.30 447 THR A O 1
ATOM 3498 N N . HIS A 1 448 ? -9.541 -15.596 2.019 1.00 69.25 448 HIS A N 1
ATOM 3499 C CA . HIS A 1 448 ? -9.529 -14.858 0.757 1.00 70.72 448 HIS A CA 1
ATOM 3500 C C . HIS A 1 448 ? -9.146 -13.408 0.989 1.00 71.38 448 HIS A C 1
ATOM 3501 O O . HIS A 1 448 ? -8.209 -12.908 0.376 1.00 73.05 448 HIS A O 1
ATOM 3508 N N . GLY A 1 449 ? -9.868 -12.745 1.886 1.00 70.66 449 GLY A N 1
ATOM 3509 C CA . GLY A 1 449 ? -9.630 -11.342 2.205 1.00 72.30 449 GLY A CA 1
ATOM 3510 C C . GLY A 1 449 ? -8.200 -11.015 2.594 1.00 73.42 449 GLY A C 1
ATOM 3511 O O . GLY A 1 449 ? -7.616 -10.051 2.080 1.00 75.77 449 GLY A O 1
ATOM 3512 N N . ILE A 1 450 ? -7.633 -11.827 3.488 1.00 72.45 450 ILE A N 1
ATOM 3513 C CA . ILE A 1 450 ? -6.268 -11.602 4.004 1.00 74.44 450 ILE A CA 1
ATOM 3514 C C . ILE A 1 450 ? -5.210 -11.743 2.911 1.00 76.49 450 ILE A C 1
ATOM 3515 O O . ILE A 1 450 ? -4.190 -11.049 2.929 1.00 79.00 450 ILE A O 1
ATOM 3520 N N . SER A 1 451 ? -5.469 -12.633 1.956 1.00 75.79 451 SER A N 1
ATOM 3521 C CA . SER A 1 451 ? -4.506 -12.908 0.906 1.00 77.96 451 SER A CA 1
ATOM 3522 C C . SER A 1 451 ? -4.392 -11.751 -0.103 1.00 80.24 451 SER A C 1
ATOM 3523 O O . SER A 1 451 ? -3.555 -11.781 -1.003 1.00 83.05 451 SER A O 1
ATOM 3526 N N . PHE A 1 452 ? -5.233 -10.736 0.055 1.00 79.77 452 PHE A N 1
ATOM 3527 C CA . PHE A 1 452 ? -5.144 -9.532 -0.766 1.00 82.50 452 PHE A CA 1
ATOM 3528 C C . PHE A 1 452 ? -4.627 -8.366 0.050 1.00 84.54 452 PHE A C 1
ATOM 3529 O O . PHE A 1 452 ? -4.694 -7.200 -0.355 1.00 87.59 452 PHE A O 1
ATOM 3537 N N . LEU A 1 453 ? -4.066 -8.709 1.199 1.00 83.47 453 LEU A N 1
ATOM 3538 C CA . LEU A 1 453 ? -3.650 -7.723 2.151 1.00 85.06 453 LEU A CA 1
ATOM 3539 C C . LEU A 1 453 ? -2.133 -7.668 2.217 1.00 88.48 453 LEU A C 1
ATOM 3540 O O . LEU A 1 453 ? -1.502 -6.943 1.447 1.00 92.38 453 LEU A O 1
#

Secondary structure (DSSP, 8-state):
-EEEEES--PPPTT--SEEEEEPPHHHHGGGGS---EEEEEE----SHHIIIIIHHHHHHHHHHHHTTSGGGGS--EEESSTT---EEEEEBTB--EEEEEE---HHHHT-SS---GGGGGGGS------EEETTEEE---EEEEEEEETTTEEEEEEEE-TTT--SHHHHHHHHHHHHHHHTTT-GGGS-GGGS-B---SSS--SS-----S---------------S---EEEEE-HHHHHHHHHHHHHHS---S---HHHHHHHHHHHHHHHHHHHTT----TT--EEEEE--TTS-SSS---TTB-S----EEEEE--HHHHTSSSHHHHHHHHHHHHHTT---HHHHHSS-TTS----S-GGGEEE--S-SS--GGG---SS-S-SEEEEGGGSS-SS---EEE-SSSTT-EEEEE---TT--TTT--HHHHTT-

Radius of gyration: 22.08 Å; Cα contacts (8 Å, |Δi|>4): 862; chains: 1; bounding box: 47×56×58 Å

GO terms:
  GO:0016420 malonyltransferase activity (F, IDA)
  GO:0009636 response to toxic substance (P, IDA)
  GO:0006805 xenobiotic metabolic process (P, IDA)
  GO:0047165 flavonol-3-O-beta-glucoside O-malonyltransferase activity (F, IDA)

B-factor: mean 82.65, std 21.39, range [29.85, 177.75]